Protein AF-A0A960XR75-F1 (afdb_monomer_lite)

Secondary structure (DSSP, 8-state):
------PPPPPSHHHHHHHHHHHHHHHHHHHHHHHHHHHHHHHHHHHHHHHHHHHHHHHHHHHHHHHHHHHHHHHHSTTTTS-HHHHGGGSHHHHHHHHHHHTTTT-SS-HHHHHHHT-TT---S-TT------HHHHEEPSTT--SS-EE-BSS---TTSPPPEE---HHHHHHHTTS----TT-EE-GGGTTSSSS-TTT-SSSEEEEPPS-S--SS-TT-EEEEEEEEEEEEE-SSGGGHHHH------EEEEEEEEEEE--SSEEEEEEEEESB-TTS-B--TTTEEE-SEEEEEEEEE-SS-EESEEEESS-EEE-TT-EETTEE-SS-TTSTTHHHHHHHHH-S--SEEEGGG-TTEEEEE---GGGGT-TTSGGGPPP-S-SSSS-HHHHH-HHHH-SEEEEEEEES-SS---EEEEEEEEEETTEEEEEEEESSS-SSTTSPTT-EEEEETT-EEE-TT--EEEEEEETTEEEEEEEE-SEEE-SHHHH--SSTTS--EEEEE---SEEEEE-TTS-EEEEE-GGGHHHHHHHTTPPPTTTS-EEEEEE---TTTS-TT--PPPSS--TTS-EEEE-S-S--TT-TT-EEEEESSEEEE-S--S-S--PPPTT---SS-----EEEE-S-EEE-SSS--S-EEEEE-B---S-TT-SS-B-TT--BBTTSPBPPGGGEEEEE----SGGG--SS--EEEEEEEEEPPGGG---

Structure (mmCIF, N/CA/C/O backbone):
data_AF-A0A960XR75-F1
#
_entry.id   AF-A0A960XR75-F1
#
loop_
_atom_site.group_PDB
_atom_site.id
_atom_site.type_symbol
_atom_site.label_atom_id
_atom_site.label_alt_id
_atom_site.label_comp_id
_atom_site.label_asym_id
_atom_site.label_entity_id
_atom_site.label_seq_id
_atom_site.pdbx_PDB_ins_code
_atom_site.Cartn_x
_atom_site.Cartn_y
_atom_site.Cartn_z
_atom_site.occupancy
_atom_site.B_iso_or_equiv
_atom_site.auth_seq_id
_atom_site.auth_comp_id
_atom_site.auth_asym_id
_atom_site.auth_atom_id
_atom_site.pdbx_PDB_model_num
ATOM 1 N N . MET A 1 1 ? -80.249 -16.368 93.511 1.00 37.31 1 MET A N 1
ATOM 2 C CA . MET A 1 1 ? -80.057 -16.191 92.055 1.00 37.31 1 MET A CA 1
ATOM 3 C C . MET A 1 1 ? -78.970 -15.141 91.867 1.00 37.31 1 MET A C 1
ATOM 5 O O . MET A 1 1 ? -79.166 -14.010 92.287 1.00 37.31 1 MET A O 1
ATOM 9 N N . ASN A 1 2 ? -77.793 -15.546 91.382 1.00 42.56 2 ASN A N 1
ATOM 10 C CA . ASN A 1 2 ? -76.624 -14.680 91.204 1.00 42.56 2 ASN A CA 1
ATOM 11 C C . ASN A 1 2 ? -76.691 -13.958 89.853 1.00 42.56 2 ASN A C 1
ATOM 13 O O . ASN A 1 2 ? -76.724 -14.617 88.819 1.00 42.56 2 ASN A O 1
ATOM 17 N N . THR A 1 3 ? -76.594 -12.631 89.868 1.00 35.09 3 THR A N 1
ATOM 18 C CA . THR A 1 3 ? -76.212 -11.818 88.701 1.00 35.09 3 THR A CA 1
ATOM 19 C C . THR A 1 3 ? -75.388 -10.623 89.181 1.00 35.09 3 THR A C 1
ATOM 21 O O . THR A 1 3 ? -75.914 -9.810 89.941 1.00 35.09 3 THR A O 1
ATOM 24 N N . PRO A 1 4 ? -74.114 -10.483 88.770 1.00 59.81 4 PRO A N 1
ATOM 25 C CA . PRO A 1 4 ? -73.310 -9.302 89.058 1.00 59.81 4 PRO A CA 1
ATOM 26 C C . PRO A 1 4 ? -73.451 -8.281 87.920 1.00 59.81 4 PRO A C 1
ATOM 28 O O . PRO A 1 4 ? -73.524 -8.675 86.756 1.00 59.81 4 PRO A O 1
ATOM 31 N N . ARG A 1 5 ? -73.396 -6.969 88.203 1.00 41.91 5 ARG A N 1
ATOM 32 C CA . ARG A 1 5 ? -72.971 -6.005 87.171 1.00 41.91 5 ARG A CA 1
ATOM 33 C C . ARG A 1 5 ? -72.424 -4.673 87.697 1.00 41.91 5 ARG A C 1
ATOM 35 O O . ARG A 1 5 ? -73.139 -3.840 88.234 1.00 41.91 5 ARG A O 1
ATOM 42 N N . GLN A 1 6 ? -71.116 -4.546 87.460 1.00 45.75 6 GLN A N 1
ATOM 43 C CA . GLN A 1 6 ? -70.335 -3.404 86.961 1.00 45.75 6 GLN A CA 1
ATOM 44 C C . GLN A 1 6 ? -70.541 -1.994 87.544 1.00 45.75 6 GLN A C 1
ATOM 46 O O . GLN A 1 6 ? -71.530 -1.308 87.299 1.00 45.75 6 GLN A O 1
ATOM 51 N N . ARG A 1 7 ? -69.463 -1.505 88.176 1.00 44.75 7 ARG A N 1
ATOM 52 C CA . ARG A 1 7 ? -69.206 -0.090 88.479 1.00 44.75 7 ARG A CA 1
ATOM 53 C C . ARG A 1 7 ? -68.772 0.676 87.219 1.00 44.75 7 ARG A C 1
ATOM 55 O O . ARG A 1 7 ? -67.866 0.242 86.513 1.00 44.75 7 ARG A O 1
ATOM 62 N N . LYS A 1 8 ? -69.383 1.844 86.990 1.00 47.62 8 LYS A N 1
ATOM 63 C CA . LYS A 1 8 ? -69.001 2.846 85.977 1.00 47.62 8 LYS A CA 1
ATOM 64 C C . LYS A 1 8 ? -67.784 3.660 86.447 1.00 47.62 8 LYS A C 1
ATOM 66 O O . LYS A 1 8 ? -67.866 4.341 87.466 1.00 47.62 8 LYS A O 1
ATOM 71 N N . GLY A 1 9 ? -66.689 3.618 85.686 1.00 46.06 9 GLY A N 1
ATOM 72 C CA . GLY A 1 9 ? -65.560 4.553 85.783 1.00 46.06 9 GLY A CA 1
ATOM 73 C C . GLY A 1 9 ? -65.741 5.761 84.851 1.00 46.06 9 GLY A C 1
ATOM 74 O O . GLY A 1 9 ? -66.371 5.643 83.802 1.00 46.06 9 GLY A O 1
ATOM 75 N N . LYS A 1 10 ? -65.219 6.927 85.255 1.00 50.12 10 LYS A N 1
ATOM 76 C CA . LYS A 1 10 ? -65.330 8.221 84.550 1.00 50.12 10 LYS A CA 1
ATOM 77 C C . LYS A 1 10 ? -64.577 8.213 83.196 1.00 50.12 10 LYS A C 1
ATOM 79 O O . LYS A 1 10 ? -63.427 7.777 83.175 1.00 50.12 10 LYS A O 1
ATOM 84 N N . PRO A 1 11 ? -65.156 8.733 82.093 1.00 52.78 11 PRO A N 1
ATOM 85 C CA . PRO A 1 11 ? -64.472 8.881 80.808 1.00 52.78 11 PRO A CA 1
ATOM 86 C C . PRO A 1 11 ? -63.707 10.214 80.769 1.00 52.78 11 PRO A C 1
ATOM 88 O O . PRO A 1 11 ? -64.271 11.251 81.103 1.00 52.78 11 PRO A O 1
ATOM 91 N N . GLY A 1 12 ? -62.428 10.215 80.376 1.00 54.66 12 GLY A N 1
ATOM 92 C CA . GLY A 1 12 ? -61.726 11.487 80.138 1.00 54.66 12 GLY A CA 1
ATOM 93 C C . GLY A 1 12 ? -60.211 11.433 79.931 1.00 54.66 12 GLY A C 1
ATOM 94 O O . GLY A 1 12 ? -59.704 12.164 79.093 1.00 54.66 12 GLY A O 1
ATOM 95 N N . TYR A 1 13 ? -59.474 10.548 80.610 1.00 50.78 13 TYR A N 1
ATOM 96 C CA . TYR A 1 13 ? -57.997 10.557 80.536 1.00 50.78 13 TYR A CA 1
ATOM 97 C C . TYR A 1 13 ? -57.387 9.572 79.524 1.00 50.78 13 TYR A C 1
ATOM 99 O O . TYR A 1 13 ? -56.280 9.793 79.044 1.00 50.78 13 TYR A O 1
ATOM 107 N N . VAL A 1 14 ? -58.114 8.519 79.136 1.00 53.72 14 VAL A N 1
ATOM 108 C CA . VAL A 1 14 ? -57.614 7.502 78.186 1.00 53.72 14 VAL A CA 1
ATOM 109 C C . VAL A 1 14 ? -57.556 8.035 76.743 1.00 53.72 14 VAL A C 1
ATOM 111 O O . VAL A 1 14 ? -56.694 7.624 75.975 1.00 53.72 14 VAL A O 1
ATOM 114 N N . SER A 1 15 ? -58.410 9.003 76.383 1.00 58.44 15 SER A N 1
ATOM 115 C CA . SER A 1 15 ? -58.503 9.532 75.010 1.00 58.44 15 SER A CA 1
ATOM 116 C C . SER A 1 15 ? -57.302 10.407 74.614 1.00 58.44 15 SER A C 1
ATOM 118 O O . SER A 1 15 ? -56.745 10.239 73.534 1.00 58.44 15 SER A O 1
ATOM 120 N N . TYR A 1 16 ? -56.823 11.284 75.505 1.00 59.34 16 TYR A N 1
ATOM 121 C CA . TYR A 1 16 ? -55.675 12.155 75.213 1.00 59.34 16 TYR A CA 1
ATOM 122 C C . TYR A 1 16 ? -54.354 11.386 75.090 1.00 59.34 16 TYR A C 1
ATOM 124 O O . TYR A 1 16 ? -53.561 11.675 74.197 1.00 59.34 16 TYR A O 1
ATOM 132 N N . VAL A 1 17 ? -54.126 10.381 75.942 1.00 69.50 17 VAL A N 1
ATOM 133 C CA . VAL A 1 17 ? -52.918 9.538 75.881 1.00 69.50 17 VAL A CA 1
ATOM 134 C C . VAL A 1 17 ? -52.913 8.675 74.616 1.00 69.50 17 VAL A C 1
ATOM 136 O O . VAL A 1 17 ? -51.870 8.527 73.982 1.00 69.50 17 VAL A O 1
ATOM 139 N N . LEU A 1 18 ? -54.071 8.154 74.198 1.00 72.25 18 LEU A N 1
ATOM 140 C CA . LEU A 1 18 ? -54.208 7.400 72.949 1.00 72.25 18 LEU A CA 1
ATOM 141 C C . LEU A 1 18 ? -53.918 8.281 71.719 1.00 72.25 18 LEU A C 1
ATOM 143 O O . LEU A 1 18 ? -53.186 7.869 70.824 1.00 72.25 18 LEU A O 1
ATOM 147 N N . VAL A 1 19 ? -54.435 9.512 71.687 1.00 76.06 19 VAL A N 1
ATOM 148 C CA . VAL A 1 19 ? -54.201 10.452 70.577 1.00 76.06 19 VAL A CA 1
ATOM 149 C C . VAL A 1 19 ? -52.738 10.908 70.522 1.00 76.06 19 VAL A C 1
ATOM 151 O O . VAL A 1 19 ? -52.143 10.902 69.447 1.00 76.06 19 VAL A O 1
ATOM 154 N N . LEU A 1 20 ? -52.121 11.228 71.666 1.00 75.81 20 LEU A N 1
ATOM 155 C CA . LEU A 1 20 ? -50.702 11.600 71.740 1.00 75.81 20 LEU A CA 1
ATOM 156 C C . LEU A 1 20 ? -49.771 10.441 71.358 1.00 75.81 20 LEU A C 1
ATOM 158 O O . LEU A 1 20 ? -48.822 10.648 70.605 1.00 75.81 20 LEU A O 1
ATOM 162 N N . SER A 1 21 ? -50.044 9.222 71.832 1.00 78.25 21 SER A N 1
ATOM 163 C CA . SER A 1 21 ? -49.239 8.041 71.486 1.00 78.25 21 SER A CA 1
ATOM 164 C C . SER A 1 21 ? -49.373 7.662 70.009 1.00 78.25 21 SER A C 1
ATOM 166 O O . SER A 1 21 ? -48.364 7.392 69.361 1.00 78.25 21 SER A O 1
ATOM 168 N N . THR A 1 22 ? -50.577 7.733 69.435 1.00 80.88 22 THR A N 1
ATOM 169 C CA . THR A 1 22 ? -50.796 7.472 68.001 1.00 80.88 22 THR A CA 1
ATOM 170 C C . THR A 1 22 ? -50.152 8.553 67.128 1.00 80.88 22 THR A C 1
ATOM 172 O O . THR A 1 22 ? -49.498 8.230 66.140 1.00 80.88 22 THR A O 1
ATOM 175 N N . GLY A 1 23 ? -50.257 9.830 67.516 1.00 82.19 23 GLY A N 1
ATOM 176 C CA . GLY A 1 23 ? -49.587 10.941 66.831 1.00 82.19 23 GLY A CA 1
ATOM 177 C C . GLY A 1 23 ? -48.059 10.835 66.878 1.00 82.19 23 GLY A C 1
ATOM 178 O O . GLY A 1 23 ? -47.397 11.056 65.865 1.00 82.19 23 GLY A O 1
ATOM 179 N N . ALA A 1 24 ? -47.494 10.417 68.015 1.00 81.12 24 ALA A N 1
ATOM 180 C CA . ALA A 1 24 ? -46.059 10.173 68.153 1.00 81.12 24 ALA A CA 1
ATOM 181 C C . ALA A 1 24 ? -45.580 8.990 67.291 1.00 81.12 24 ALA A C 1
ATOM 183 O O . ALA A 1 24 ? -44.546 9.092 66.633 1.00 81.12 24 ALA A O 1
ATOM 184 N N . ILE A 1 25 ? -46.342 7.892 67.244 1.00 83.88 25 ILE A N 1
ATOM 185 C CA . ILE A 1 25 ? -46.030 6.723 66.405 1.00 83.88 25 ILE A CA 1
ATOM 186 C C . ILE A 1 25 ? -46.102 7.082 64.916 1.00 83.88 25 ILE A C 1
ATOM 188 O O . ILE A 1 25 ? -45.197 6.729 64.164 1.00 83.88 25 ILE A O 1
ATOM 192 N N . LEU A 1 26 ? -47.129 7.819 64.482 1.00 84.31 26 LEU A N 1
ATOM 193 C CA . LEU A 1 26 ? -47.261 8.268 63.092 1.00 84.31 26 LEU A CA 1
ATOM 194 C C . LEU A 1 26 ? -46.143 9.241 62.694 1.00 84.31 26 LEU A C 1
ATOM 196 O O . LEU A 1 26 ? -45.578 9.097 61.614 1.00 84.31 26 LEU A O 1
ATOM 200 N N . GLY A 1 27 ? -45.763 10.173 63.574 1.00 88.12 27 GLY A N 1
ATOM 201 C CA . GLY A 1 27 ? -44.625 11.069 63.349 1.00 88.12 27 GLY A CA 1
ATOM 202 C C . GLY A 1 27 ? -43.294 10.317 63.237 1.00 88.12 27 GLY A C 1
ATOM 203 O O . GLY A 1 27 ? -42.497 10.599 62.343 1.00 88.12 27 GLY A O 1
ATOM 204 N N . LEU A 1 28 ? -43.073 9.307 64.086 1.00 85.06 28 LEU A N 1
ATOM 205 C CA . LEU A 1 28 ? -41.903 8.426 64.005 1.00 85.06 28 LEU A CA 1
ATOM 206 C C . LEU A 1 28 ? -41.894 7.592 62.719 1.00 85.06 28 LEU A C 1
ATOM 208 O O . LEU A 1 28 ? -40.848 7.486 62.081 1.00 85.06 28 LEU A O 1
ATOM 212 N N . MET A 1 29 ? -43.040 7.047 62.299 1.00 84.94 29 MET A N 1
ATOM 213 C CA . MET A 1 29 ? -43.151 6.324 61.029 1.00 84.94 29 MET A CA 1
ATOM 214 C C . MET A 1 29 ? -42.924 7.242 59.826 1.00 84.94 29 MET A C 1
ATOM 216 O O . MET A 1 29 ? -42.231 6.845 58.896 1.00 84.94 29 MET A O 1
ATOM 220 N N . MET A 1 30 ? -43.417 8.481 59.859 1.00 88.88 30 MET A N 1
ATOM 221 C CA . MET A 1 30 ? -43.183 9.467 58.802 1.00 88.88 30 MET A CA 1
ATOM 222 C C . MET A 1 30 ? -41.711 9.891 58.733 1.00 88.88 30 MET A C 1
ATOM 224 O O . MET A 1 30 ? -41.154 9.976 57.644 1.00 88.88 30 MET A O 1
ATOM 228 N N . LEU A 1 31 ? -41.040 10.069 59.877 1.00 86.94 31 LEU A N 1
ATOM 229 C CA . LEU A 1 31 ? -39.592 10.307 59.945 1.00 86.94 31 LEU A CA 1
ATOM 230 C C . LEU A 1 31 ? -38.786 9.119 59.409 1.00 86.94 31 LEU A C 1
ATOM 232 O O . LEU A 1 31 ? -37.783 9.312 58.720 1.00 86.94 31 LEU A O 1
ATOM 236 N N . PHE A 1 32 ? -39.209 7.891 59.712 1.00 87.00 32 PHE A N 1
ATOM 237 C CA . PHE A 1 32 ? -38.547 6.684 59.226 1.00 87.00 32 PHE A CA 1
ATOM 238 C C . PHE A 1 32 ? -38.750 6.500 57.718 1.00 87.00 32 PHE A C 1
ATOM 240 O O . PHE A 1 32 ? -37.785 6.250 56.998 1.00 87.00 32 PHE A O 1
ATOM 247 N N . ALA A 1 33 ? -39.975 6.707 57.230 1.00 85.31 33 ALA A N 1
ATOM 248 C CA . ALA A 1 33 ? -40.307 6.700 55.810 1.00 85.31 33 ALA A CA 1
ATOM 249 C C . ALA A 1 33 ? -39.551 7.800 55.055 1.00 85.31 33 ALA A C 1
ATOM 251 O O . ALA A 1 33 ? -38.968 7.523 54.014 1.00 85.31 33 ALA A O 1
ATOM 252 N N . TYR A 1 34 ? -39.458 9.012 55.610 1.00 90.31 34 TYR A N 1
ATOM 253 C CA . TYR A 1 34 ? -38.681 10.109 55.030 1.00 90.31 34 TYR A CA 1
ATOM 254 C C . TYR A 1 34 ? -37.184 9.785 54.970 1.00 90.31 34 TYR A C 1
ATOM 256 O O . TYR A 1 34 ? -36.550 9.986 53.938 1.00 90.31 34 TYR A O 1
ATOM 264 N N . ARG A 1 35 ? -36.605 9.216 56.037 1.00 87.44 35 ARG A N 1
ATOM 265 C CA . ARG A 1 35 ? -35.206 8.753 56.028 1.00 87.44 35 ARG A CA 1
ATOM 266 C C . ARG A 1 35 ? -34.973 7.637 55.011 1.00 87.44 35 ARG A C 1
ATOM 268 O O . ARG A 1 35 ? -33.943 7.636 54.345 1.00 87.44 35 ARG A O 1
ATOM 275 N N . SER A 1 36 ? -35.904 6.695 54.893 1.00 85.19 36 SER A N 1
ATOM 276 C CA . SER A 1 36 ? -35.829 5.605 53.916 1.00 85.19 36 SER A CA 1
ATOM 277 C C . SER A 1 36 ? -35.947 6.123 52.480 1.00 85.19 36 SER A C 1
ATOM 279 O O . SER A 1 36 ? -35.136 5.745 51.635 1.00 85.19 36 SER A O 1
ATOM 281 N N . ALA A 1 37 ? -36.873 7.047 52.221 1.00 83.69 37 ALA A N 1
ATOM 282 C CA . ALA A 1 37 ? -37.038 7.707 50.931 1.00 83.69 37 ALA A CA 1
ATOM 283 C C . ALA A 1 37 ? -35.806 8.547 50.566 1.00 83.69 37 ALA A C 1
ATOM 285 O O . ALA A 1 37 ? -35.298 8.430 49.458 1.00 83.69 37 ALA A O 1
A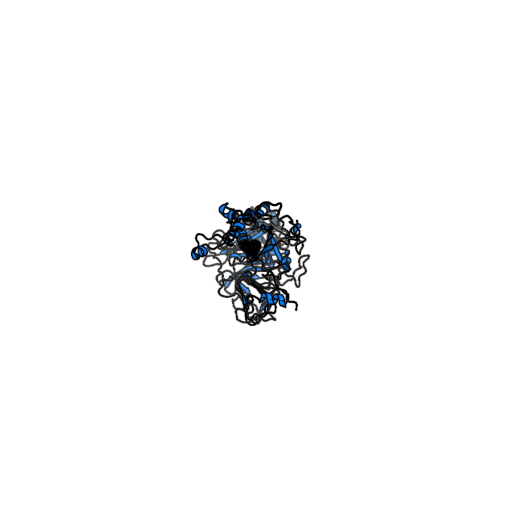TOM 286 N N . SER A 1 38 ? -35.260 9.316 51.513 1.00 84.69 38 SER A N 1
ATOM 287 C CA . SER A 1 38 ? -34.045 10.116 51.317 1.00 84.69 38 SER A CA 1
ATOM 288 C C . SER A 1 38 ? -32.826 9.249 50.982 1.00 84.69 38 SER A C 1
ATOM 290 O O . SER A 1 38 ? -32.107 9.554 50.035 1.00 84.69 38 SER A O 1
ATOM 292 N N . ARG A 1 39 ? -32.626 8.126 51.688 1.00 82.62 39 ARG A N 1
ATOM 293 C CA . ARG A 1 39 ? -31.561 7.162 51.355 1.00 82.62 39 ARG A CA 1
ATOM 294 C C . ARG A 1 39 ? -31.775 6.518 49.987 1.00 82.62 39 ARG A C 1
ATOM 296 O O . ARG A 1 39 ? -30.819 6.361 49.238 1.00 82.62 39 ARG A O 1
ATOM 303 N N . SER A 1 40 ? -33.015 6.162 49.658 1.00 81.50 40 SER A N 1
ATOM 304 C CA . SER A 1 40 ? -33.345 5.560 48.360 1.00 81.50 40 SER A CA 1
ATOM 305 C C . SER A 1 40 ? -33.087 6.538 47.212 1.00 81.50 40 SER A C 1
ATOM 307 O O . SER A 1 40 ? -32.490 6.149 46.214 1.00 81.50 40 SER A O 1
ATOM 309 N N . ALA A 1 41 ? -33.441 7.814 47.387 1.00 81.44 41 ALA A N 1
ATOM 310 C CA . ALA A 1 41 ? -33.170 8.874 46.420 1.00 81.44 41 ALA A CA 1
ATOM 311 C C . ALA A 1 41 ? -31.662 9.100 46.211 1.00 81.44 41 ALA A C 1
ATOM 313 O O . ALA A 1 41 ? -31.226 9.221 45.073 1.00 81.44 41 ALA A O 1
ATOM 314 N N . GLN A 1 42 ? -30.855 9.080 47.281 1.00 78.94 42 GLN A N 1
ATOM 315 C CA . GLN A 1 42 ? -29.390 9.181 47.180 1.00 78.94 42 GLN A CA 1
ATOM 316 C C . GLN A 1 42 ? -28.763 8.006 46.416 1.00 78.94 42 GLN A C 1
ATOM 318 O O . GLN A 1 42 ? -27.838 8.194 45.631 1.00 78.94 42 GLN A O 1
ATOM 323 N N . VAL A 1 43 ? -29.257 6.782 46.631 1.00 81.62 43 VAL A N 1
ATOM 324 C CA . VAL A 1 43 ? -28.778 5.608 45.885 1.00 81.62 43 VAL A CA 1
ATOM 325 C C . VAL A 1 43 ? -29.180 5.707 44.415 1.00 81.62 43 VAL A C 1
ATOM 327 O O . VAL A 1 43 ? -28.357 5.443 43.543 1.00 81.62 43 VAL A O 1
ATOM 330 N N . GLN A 1 44 ? -30.415 6.121 44.128 1.00 82.25 44 GLN A N 1
ATOM 331 C CA . GLN A 1 44 ? -30.890 6.312 42.757 1.00 82.25 44 GLN A CA 1
ATOM 332 C C . GLN A 1 44 ? -30.083 7.380 42.013 1.00 82.25 44 GLN A C 1
ATOM 334 O O . GLN A 1 44 ? -29.642 7.116 40.897 1.00 82.25 44 GLN A O 1
ATOM 339 N N . SER A 1 45 ? -29.819 8.537 42.632 1.00 78.62 45 SER A N 1
ATOM 340 C CA . SER A 1 45 ? -29.023 9.600 42.009 1.00 78.62 45 SER A CA 1
ATOM 341 C C . SER A 1 45 ? -27.581 9.160 41.755 1.00 78.62 45 SER A C 1
ATOM 343 O O . SER A 1 45 ? -27.036 9.429 40.690 1.00 78.62 45 SER A O 1
ATOM 345 N N . ALA A 1 46 ? -26.974 8.419 42.688 1.00 78.44 46 ALA A N 1
ATOM 346 C CA . ALA A 1 46 ? -25.634 7.867 42.514 1.00 78.44 46 ALA A CA 1
ATOM 347 C C . ALA A 1 46 ? -25.564 6.834 41.375 1.00 78.44 46 ALA A C 1
ATOM 349 O O . ALA A 1 46 ? -24.607 6.822 40.603 1.00 78.44 46 ALA A O 1
ATOM 350 N N . VAL A 1 47 ? -26.571 5.965 41.247 1.00 83.06 47 VAL A N 1
ATOM 351 C CA . VAL A 1 47 ? -26.650 4.999 40.139 1.00 83.06 47 VAL A CA 1
ATOM 352 C C . VAL A 1 47 ? -26.850 5.722 38.809 1.00 83.06 47 VAL A C 1
ATOM 354 O O . VAL A 1 47 ? -26.161 5.403 37.846 1.00 83.06 47 VAL A O 1
ATOM 357 N N . GLN A 1 48 ? -27.730 6.722 38.763 1.00 82.81 48 GLN A N 1
ATOM 358 C CA . GLN A 1 48 ? -27.971 7.518 37.561 1.00 82.81 48 GLN A CA 1
ATOM 359 C C . GLN A 1 48 ? -26.706 8.256 37.101 1.00 82.81 48 GLN A C 1
ATOM 361 O O . GLN A 1 48 ? -26.365 8.187 35.925 1.00 82.81 48 GLN A O 1
ATOM 366 N N . LEU A 1 49 ? -25.973 8.882 38.026 1.00 79.62 49 LEU A N 1
ATOM 367 C CA . LEU A 1 49 ? -24.684 9.527 37.753 1.00 79.62 49 LEU A CA 1
ATOM 368 C C . LEU A 1 49 ? -23.660 8.556 37.158 1.00 79.62 49 LEU A C 1
ATOM 370 O O . LEU A 1 49 ? -22.969 8.888 36.203 1.00 79.62 49 LEU A O 1
ATOM 374 N N . ARG A 1 50 ? -23.571 7.334 37.694 1.00 82.00 50 ARG A N 1
ATOM 375 C CA . ARG A 1 50 ? -22.657 6.309 37.165 1.00 82.00 50 ARG A CA 1
ATOM 376 C C . ARG A 1 50 ? -23.008 5.895 35.742 1.00 82.00 50 ARG A C 1
ATOM 378 O O . ARG A 1 50 ? -22.100 5.661 34.952 1.00 82.00 50 ARG A O 1
ATOM 385 N N . VAL A 1 51 ? -24.299 5.792 35.427 1.00 84.44 51 VAL A N 1
ATOM 386 C CA . VAL A 1 51 ? -24.761 5.484 34.068 1.00 84.44 51 VAL A CA 1
ATOM 387 C C . VAL A 1 51 ? -24.429 6.638 33.120 1.00 84.44 51 VAL A C 1
ATOM 389 O O . VAL A 1 51 ? -23.832 6.388 32.080 1.00 84.44 51 VAL A O 1
ATOM 392 N N . ASP A 1 52 ? -24.708 7.884 33.513 1.00 80.31 52 ASP A N 1
ATOM 393 C CA . ASP A 1 52 ? -24.380 9.083 32.724 1.00 80.31 52 ASP A CA 1
ATOM 394 C C . ASP A 1 52 ? -22.871 9.178 32.439 1.00 80.31 52 ASP A C 1
ATOM 396 O O . ASP A 1 52 ? -22.446 9.303 31.290 1.00 80.31 52 ASP A O 1
ATOM 400 N N . TYR A 1 53 ? -22.029 9.002 33.463 1.00 83.62 53 TYR A N 1
ATOM 401 C CA . TYR A 1 53 ? -20.579 8.969 33.274 1.00 83.62 53 TYR A CA 1
ATOM 402 C C . TYR A 1 53 ? -20.128 7.832 32.357 1.00 83.62 53 TYR A C 1
ATOM 404 O O . TYR A 1 53 ? -19.264 8.056 31.514 1.00 83.62 53 TYR A O 1
ATOM 412 N N . ALA A 1 54 ? -20.713 6.637 32.464 1.00 83.81 54 ALA A N 1
ATOM 413 C CA . ALA A 1 54 ? -20.371 5.519 31.587 1.00 83.81 54 ALA A CA 1
ATOM 414 C C . ALA A 1 54 ? -20.789 5.768 30.125 1.00 83.81 54 ALA A C 1
ATOM 416 O O . ALA A 1 54 ? -20.071 5.376 29.200 1.00 83.81 54 ALA A O 1
ATOM 417 N N . GLU A 1 55 ? -21.928 6.418 29.886 1.00 86.00 55 GLU A N 1
ATOM 418 C CA . GLU A 1 55 ? -22.377 6.807 28.544 1.00 86.00 55 GLU A CA 1
ATOM 419 C C . GLU A 1 55 ? -21.476 7.890 27.941 1.00 86.00 55 GLU A C 1
ATOM 421 O O . GLU A 1 55 ? -21.009 7.737 26.807 1.00 86.00 55 GLU A O 1
ATOM 426 N N . LYS A 1 56 ? -21.150 8.929 28.718 1.00 85.81 56 LYS A N 1
ATOM 427 C CA . LYS A 1 56 ? -20.208 9.987 28.324 1.00 85.81 56 LYS A CA 1
ATOM 428 C C . LYS A 1 56 ? -18.820 9.430 28.042 1.00 85.81 56 LYS A C 1
ATOM 430 O O . LYS A 1 56 ? -18.240 9.733 27.004 1.00 85.81 56 LYS A O 1
ATOM 435 N N . GLU A 1 57 ? -18.300 8.575 28.920 1.00 88.12 57 GLU A N 1
ATOM 436 C CA . GLU A 1 57 ? -17.011 7.910 28.729 1.00 88.12 57 GLU A CA 1
ATOM 437 C C . GLU A 1 57 ? -17.004 7.140 27.406 1.00 88.12 57 GLU A C 1
ATOM 439 O O . GLU A 1 57 ? -16.129 7.347 26.568 1.00 88.12 57 GLU A O 1
ATOM 444 N N . ASN A 1 58 ? -18.033 6.324 27.158 1.00 88.38 58 ASN A N 1
ATOM 445 C CA . ASN A 1 58 ? -18.178 5.615 25.894 1.00 88.38 58 ASN A CA 1
ATOM 446 C C . ASN A 1 58 ? -18.160 6.566 24.696 1.00 88.38 58 ASN A C 1
ATOM 448 O O . ASN A 1 58 ? -17.402 6.318 23.763 1.00 88.38 58 ASN A O 1
ATOM 452 N N . ALA A 1 59 ? -18.951 7.640 24.709 1.00 88.94 59 ALA A N 1
ATOM 453 C CA . ALA A 1 59 ? -19.000 8.609 23.617 1.00 88.94 59 ALA A CA 1
ATOM 454 C C . ALA A 1 59 ? -17.626 9.249 23.348 1.00 88.94 59 ALA A C 1
ATOM 456 O O . ALA A 1 59 ? -17.183 9.301 22.201 1.00 88.94 59 ALA A O 1
ATOM 457 N N . VAL A 1 60 ? -16.910 9.643 24.403 1.00 91.56 60 VAL A N 1
ATOM 458 C CA . VAL A 1 60 ? -15.566 10.230 24.319 1.00 91.56 60 VAL A CA 1
ATOM 459 C C . VAL A 1 60 ? -14.558 9.247 23.723 1.00 91.56 60 VAL A C 1
ATOM 461 O O . VAL A 1 60 ? -13.795 9.616 22.830 1.00 91.56 60 VAL A O 1
ATOM 464 N N . LEU A 1 61 ? -14.585 7.978 24.138 1.00 92.69 61 LEU A N 1
ATOM 465 C CA . LEU A 1 61 ? -13.710 6.942 23.581 1.00 92.69 61 LEU A CA 1
ATOM 466 C C . LEU A 1 61 ? -13.964 6.717 22.079 1.00 92.69 61 LEU A C 1
ATOM 468 O O . LEU A 1 61 ? -13.012 6.522 21.322 1.00 92.69 61 LEU A O 1
ATOM 472 N N . ARG A 1 62 ? -15.222 6.796 21.618 1.00 91.38 62 ARG A N 1
ATOM 473 C CA . ARG A 1 62 ? -15.549 6.728 20.179 1.00 91.38 62 ARG A CA 1
ATOM 474 C C . ARG A 1 62 ? -14.984 7.929 19.413 1.00 91.38 62 ARG A C 1
ATOM 476 O O . ARG A 1 62 ? -14.425 7.752 18.331 1.00 91.38 62 ARG A O 1
ATOM 483 N N . SER A 1 63 ? -15.069 9.130 19.985 1.00 92.69 63 SER A N 1
ATOM 484 C CA . SER A 1 63 ? -14.489 10.346 19.397 1.00 92.69 63 SER A CA 1
ATOM 485 C C . SER A 1 63 ? -12.963 10.250 19.257 1.00 92.69 63 SER A C 1
ATOM 487 O O . SER A 1 63 ? -12.421 10.593 18.204 1.00 92.69 63 SER A O 1
ATOM 489 N N . ILE A 1 64 ? -12.265 9.691 20.255 1.00 94.94 64 ILE A N 1
ATOM 490 C CA . ILE A 1 64 ? -10.805 9.472 20.206 1.00 94.94 64 ILE A CA 1
ATOM 491 C C . ILE A 1 64 ? -10.415 8.572 19.023 1.00 94.94 64 ILE A C 1
ATOM 493 O O . ILE A 1 64 ? -9.447 8.866 18.308 1.00 94.94 64 ILE A O 1
ATOM 497 N N . VAL A 1 65 ? -11.169 7.490 18.793 1.00 93.94 65 VAL A N 1
ATOM 498 C CA . VAL A 1 65 ? -10.945 6.550 17.679 1.00 93.94 65 VAL A CA 1
ATOM 499 C C . VAL A 1 65 ? -11.125 7.237 16.320 1.00 93.94 65 VAL A C 1
ATOM 501 O O . VAL A 1 65 ? -10.371 6.955 15.389 1.00 93.94 65 VAL A O 1
ATOM 504 N N . ALA A 1 66 ? -12.060 8.184 16.203 1.00 91.25 66 ALA A N 1
ATOM 505 C CA . ALA A 1 66 ? -12.292 8.938 14.970 1.00 91.25 66 ALA A CA 1
ATOM 506 C C . ALA A 1 66 ? -11.239 10.040 14.712 1.00 91.25 66 ALA A C 1
ATOM 508 O O . ALA A 1 66 ? -10.858 10.294 13.562 1.00 91.25 66 ALA A O 1
ATOM 509 N N . LEU A 1 67 ? -10.749 10.706 15.762 1.00 94.69 67 LEU A N 1
ATOM 510 C CA . LEU A 1 67 ? -9.837 11.851 15.643 1.00 94.69 67 LEU A CA 1
ATOM 511 C C . LEU A 1 67 ? -8.372 11.439 15.451 1.00 94.69 67 LEU A C 1
ATOM 513 O O . LEU A 1 67 ? -7.677 12.020 14.610 1.00 94.69 67 LEU A O 1
ATOM 517 N N . THR A 1 68 ? -7.899 10.433 16.189 1.00 96.19 68 THR A N 1
ATOM 518 C CA . THR A 1 68 ? -6.484 10.022 16.186 1.00 96.19 68 THR A CA 1
ATOM 519 C C . THR A 1 68 ? -5.914 9.713 14.795 1.00 96.19 68 THR A C 1
ATOM 521 O O . THR A 1 68 ? -4.877 10.298 14.467 1.00 96.19 68 THR A O 1
ATOM 524 N N . PRO A 1 69 ? -6.535 8.878 13.933 1.00 95.62 69 PRO A N 1
ATOM 525 C CA . PRO A 1 69 ? -5.968 8.584 12.613 1.00 95.62 69 PRO A CA 1
ATOM 526 C C . PRO A 1 69 ? -5.826 9.850 11.757 1.00 95.62 69 PRO A C 1
ATOM 528 O O . PRO A 1 69 ? -4.806 10.044 11.100 1.00 95.62 69 PRO A O 1
ATOM 531 N N . ASN A 1 70 ? -6.786 10.777 11.828 1.00 95.50 70 ASN A N 1
ATOM 532 C CA . ASN A 1 70 ? -6.697 12.053 11.117 1.00 95.50 70 ASN A CA 1
ATOM 533 C C . ASN A 1 70 ? -5.519 12.908 11.610 1.00 95.50 70 ASN A C 1
ATOM 535 O O . ASN A 1 70 ? -4.852 13.565 10.806 1.00 95.50 70 ASN A O 1
ATOM 539 N N . ARG A 1 71 ? -5.238 12.909 12.920 1.00 96.44 71 ARG A N 1
ATOM 540 C CA . ARG A 1 71 ? -4.076 13.614 13.483 1.00 96.44 71 ARG A CA 1
ATOM 541 C C . ARG A 1 71 ? -2.757 12.940 13.108 1.00 96.44 71 ARG A C 1
ATOM 543 O O . ARG A 1 71 ? -1.829 13.656 12.739 1.00 96.44 71 ARG A O 1
ATOM 550 N N . ALA A 1 72 ? -2.705 11.609 13.099 1.00 97.25 72 ALA A N 1
ATOM 551 C CA . ALA A 1 72 ? -1.539 10.846 12.655 1.00 97.25 72 ALA A CA 1
ATOM 552 C C . ALA A 1 72 ? -1.199 11.136 11.182 1.00 97.25 72 ALA A C 1
ATOM 554 O O . ALA A 1 72 ? -0.070 11.506 10.870 1.00 97.25 72 ALA A O 1
ATOM 555 N N . ILE A 1 73 ? -2.194 11.099 10.285 1.00 96.62 73 ILE A N 1
ATOM 556 C CA . ILE A 1 73 ? -2.020 11.461 8.865 1.00 96.62 73 ILE A CA 1
ATOM 557 C C . ILE A 1 73 ? -1.508 12.898 8.735 1.00 96.62 73 ILE A C 1
ATOM 559 O O . ILE A 1 73 ? -0.559 13.168 8.001 1.00 96.62 73 ILE A O 1
ATOM 563 N N . ARG A 1 74 ? -2.112 13.850 9.459 1.00 96.62 74 ARG A N 1
ATOM 564 C CA . ARG A 1 74 ? -1.683 15.256 9.420 1.00 96.62 74 ARG A CA 1
ATOM 565 C C . ARG A 1 74 ? -0.261 15.451 9.943 1.00 96.62 74 ARG A C 1
ATOM 567 O O . ARG A 1 74 ? 0.417 16.324 9.420 1.00 96.62 74 ARG A O 1
ATOM 574 N N . ALA A 1 75 ? 0.204 14.657 10.905 1.00 97.06 75 ALA A N 1
ATOM 575 C CA . ALA A 1 75 ? 1.583 14.701 11.398 1.00 97.06 75 ALA A CA 1
ATOM 576 C C . ALA A 1 75 ? 2.619 14.230 10.354 1.00 97.06 75 ALA A C 1
ATOM 578 O O . ALA A 1 75 ? 3.794 14.588 10.445 1.00 97.06 75 ALA A O 1
ATOM 579 N N . MET A 1 76 ? 2.191 13.461 9.349 1.00 96.75 76 MET A N 1
ATOM 580 C CA . MET A 1 76 ? 3.031 13.009 8.233 1.00 96.75 76 MET A CA 1
ATOM 581 C C . MET A 1 76 ? 3.018 13.978 7.041 1.00 96.75 76 MET A C 1
ATOM 583 O O . MET A 1 76 ? 3.916 13.930 6.207 1.00 96.75 76 MET A O 1
ATOM 587 N N . LYS A 1 77 ? 2.019 14.866 6.954 1.00 95.31 77 LYS A N 1
ATOM 588 C CA . LYS A 1 77 ? 1.861 15.797 5.829 1.00 95.31 77 LYS A CA 1
ATOM 589 C C . LYS A 1 77 ? 2.836 16.969 5.878 1.00 95.31 77 LYS A C 1
ATOM 591 O O . LYS A 1 77 ? 3.232 17.428 6.959 1.00 95.31 77 LYS A O 1
ATOM 596 N N . ASN A 1 78 ? 3.148 17.488 4.690 1.00 95.75 78 ASN A N 1
ATOM 597 C CA . ASN A 1 78 ? 3.986 18.667 4.472 1.00 95.75 78 ASN A CA 1
ATOM 598 C C . ASN A 1 78 ? 3.643 19.832 5.419 1.00 95.75 78 ASN A C 1
ATOM 600 O O . ASN A 1 78 ? 2.481 20.214 5.573 1.00 95.75 78 ASN A O 1
ATOM 604 N N . GLY A 1 79 ? 4.666 20.424 6.036 1.00 95.62 79 GLY A N 1
ATOM 605 C CA . GLY A 1 79 ? 4.530 21.598 6.895 1.00 95.62 79 GLY A CA 1
ATOM 606 C C . GLY A 1 79 ? 3.888 21.344 8.262 1.00 95.62 79 GLY A C 1
ATOM 607 O O . GLY A 1 79 ? 3.639 22.309 8.986 1.00 95.62 79 GLY A O 1
ATOM 608 N N . SER A 1 80 ? 3.639 20.095 8.664 1.00 96.69 80 SER A N 1
ATOM 609 C CA . SER A 1 80 ? 3.020 19.781 9.964 1.00 96.69 80 SER A CA 1
ATOM 610 C C . SER A 1 80 ? 3.831 20.233 11.184 1.00 96.69 80 SER A C 1
ATOM 612 O O . SER A 1 80 ? 3.256 20.459 12.247 1.00 96.69 80 SER A O 1
ATOM 614 N N . ASN A 1 81 ? 5.138 20.455 11.031 1.00 96.31 81 ASN A N 1
ATOM 615 C CA . ASN A 1 81 ? 6.028 21.029 12.041 1.00 96.31 81 ASN A CA 1
ATOM 616 C C . ASN A 1 81 ? 6.475 22.474 11.721 1.00 96.31 81 ASN A C 1
ATOM 618 O O . ASN A 1 81 ? 7.390 22.994 12.357 1.00 96.31 81 ASN A O 1
ATOM 622 N N . SER A 1 82 ? 5.852 23.144 10.745 1.00 95.38 82 SER A N 1
ATOM 623 C CA . SER A 1 82 ? 6.268 24.488 10.303 1.00 95.38 82 SER A CA 1
ATOM 624 C C . SER A 1 82 ? 6.056 25.571 11.368 1.00 95.38 82 SER A C 1
ATOM 626 O O . SER A 1 82 ? 6.928 26.410 11.586 1.00 95.38 82 SER A O 1
ATOM 628 N N . THR A 1 83 ? 4.916 25.554 12.065 1.00 95.81 83 THR A N 1
ATOM 629 C CA . THR A 1 83 ? 4.560 26.553 13.081 1.00 95.81 83 THR A CA 1
ATOM 630 C C . THR A 1 83 ? 3.880 25.909 14.287 1.00 95.81 83 THR A C 1
ATOM 632 O O . THR A 1 83 ? 3.360 24.792 14.225 1.00 95.81 83 THR A O 1
ATOM 635 N N . SER A 1 84 ? 3.839 26.633 15.410 1.00 94.06 84 SER A N 1
ATOM 636 C CA . SER A 1 84 ? 3.086 26.217 16.598 1.00 94.06 84 SER A CA 1
ATOM 637 C C . SER A 1 84 ? 1.585 26.076 16.330 1.00 94.06 84 SER A C 1
ATOM 639 O O . SER A 1 84 ? 0.981 25.133 16.834 1.00 94.06 84 SER A O 1
ATOM 641 N N . SER A 1 85 ? 0.988 26.956 15.520 1.00 94.38 85 SER A N 1
ATOM 642 C CA . SER A 1 85 ? -0.443 26.912 15.190 1.00 94.38 85 SER A CA 1
ATOM 643 C C . SER A 1 85 ? -0.834 25.677 14.379 1.00 94.38 85 SER A C 1
ATOM 645 O O . SER A 1 85 ? -1.936 25.167 14.554 1.00 94.38 85 SER A O 1
ATOM 647 N N . VAL A 1 86 ? 0.068 25.161 13.537 1.00 94.88 86 VAL A N 1
ATOM 648 C CA . VAL A 1 86 ? -0.169 23.936 12.761 1.00 94.88 86 VAL A CA 1
ATOM 649 C C . VAL A 1 86 ? 0.031 22.685 13.617 1.00 94.88 86 VAL A C 1
ATOM 651 O O . VAL A 1 86 ? -0.796 21.776 13.552 1.00 94.88 86 VAL A O 1
ATOM 654 N N . ARG A 1 87 ? 1.089 22.634 14.442 1.00 95.94 87 ARG A N 1
ATOM 655 C CA . ARG A 1 87 ? 1.404 21.430 15.235 1.00 95.94 87 ARG A CA 1
ATOM 656 C C . ARG A 1 87 ? 0.569 21.279 16.501 1.00 95.94 87 ARG A C 1
ATOM 658 O O . ARG A 1 87 ? 0.262 20.157 16.879 1.00 95.94 87 ARG A O 1
ATOM 665 N N . ASN A 1 88 ? 0.193 22.366 17.179 1.00 95.19 88 ASN A N 1
ATOM 666 C CA . ASN A 1 88 ? -0.510 22.273 18.464 1.00 95.19 88 ASN A CA 1
ATOM 667 C C . ASN A 1 88 ? -1.834 21.487 18.379 1.00 95.19 88 ASN A C 1
ATOM 669 O O . ASN A 1 88 ? -2.001 20.589 19.199 1.00 95.19 88 ASN A O 1
ATOM 673 N N . PRO A 1 89 ? -2.703 21.687 17.367 1.00 95.25 89 PRO A N 1
ATOM 674 C CA . PRO A 1 89 ? -3.923 20.886 17.206 1.00 95.25 89 PRO A CA 1
ATOM 675 C C . PRO A 1 89 ? -3.698 19.379 16.998 1.00 95.25 89 PRO A C 1
ATOM 677 O O . PRO A 1 89 ? -4.650 18.605 17.055 1.00 95.25 89 PRO A O 1
ATOM 680 N N . LEU A 1 90 ? -2.467 18.947 16.703 1.00 96.81 90 LEU A N 1
ATOM 681 C CA . LEU A 1 90 ? -2.123 17.540 16.474 1.00 96.81 90 LEU A CA 1
ATOM 682 C C . LEU A 1 90 ? -1.722 16.808 17.764 1.00 96.81 90 LEU A C 1
ATOM 684 O O . LEU A 1 90 ? -1.500 15.600 17.731 1.00 96.81 90 LEU A O 1
ATOM 688 N N . ARG A 1 91 ? -1.575 17.528 18.883 1.00 96.62 91 ARG A N 1
ATOM 689 C CA . ARG A 1 91 ? -1.108 16.975 20.161 1.00 96.62 91 ARG A CA 1
ATOM 690 C C . ARG A 1 91 ? -2.158 16.076 20.808 1.00 96.62 91 ARG A C 1
ATOM 692 O O . ARG A 1 91 ? -3.348 16.363 20.711 1.00 96.62 91 ARG A O 1
ATOM 699 N N . TRP A 1 92 ? -1.714 15.105 21.606 1.00 96.12 92 TRP A N 1
ATOM 700 C CA . TRP A 1 92 ? -2.595 14.266 22.435 1.00 96.12 92 TRP A CA 1
ATOM 701 C C . TRP A 1 92 ? -3.554 15.069 23.314 1.00 96.12 92 TRP A C 1
ATOM 703 O O . TRP A 1 92 ? -4.739 14.762 23.363 1.00 96.12 92 TRP A O 1
ATOM 713 N N . ARG A 1 93 ? -3.072 16.157 23.930 1.00 94.31 93 ARG A N 1
ATOM 714 C CA . ARG A 1 93 ? -3.923 17.075 24.701 1.00 94.31 93 ARG A CA 1
ATOM 715 C C . ARG A 1 93 ? -5.128 17.560 23.894 1.00 94.31 93 ARG A C 1
ATOM 717 O O . ARG A 1 93 ? -6.248 17.503 24.379 1.00 94.31 93 ARG A O 1
ATOM 724 N N . ASN A 1 94 ? -4.878 18.045 22.681 1.00 94.81 94 ASN A N 1
ATOM 725 C CA . ASN A 1 94 ? -5.918 18.622 21.837 1.00 94.81 94 ASN A CA 1
ATOM 726 C C . ASN A 1 94 ? -6.826 17.545 21.237 1.00 94.81 94 ASN A C 1
ATOM 728 O O . ASN A 1 94 ? -8.006 17.805 21.053 1.00 94.81 94 ASN A O 1
ATOM 732 N N . ILE A 1 95 ? -6.313 16.329 21.006 1.00 95.25 95 ILE A N 1
ATOM 733 C CA . ILE A 1 95 ? -7.147 15.168 20.660 1.00 95.25 95 ILE A CA 1
ATOM 734 C C . ILE A 1 95 ? -8.153 14.889 21.778 1.00 95.25 95 ILE A C 1
ATOM 736 O O . ILE A 1 95 ? -9.335 14.723 21.496 1.00 95.25 95 ILE A O 1
ATOM 740 N N . PHE A 1 96 ? -7.710 14.855 23.036 1.00 94.56 96 PHE A N 1
ATOM 741 C CA . PHE A 1 96 ? -8.595 14.598 24.173 1.00 94.56 96 PHE A CA 1
ATOM 742 C C . PHE A 1 96 ? -9.592 15.733 24.421 1.00 94.56 96 PHE A C 1
ATOM 744 O O . PHE A 1 96 ? -10.769 15.463 24.635 1.00 94.56 96 PHE A O 1
ATOM 751 N N . GLU A 1 97 ? -9.152 16.986 24.321 1.00 92.12 97 GLU A N 1
ATOM 752 C CA . GLU A 1 97 ? -10.014 18.169 24.432 1.00 92.12 97 GLU A CA 1
ATOM 753 C C . GLU A 1 97 ? -11.135 18.159 23.377 1.00 92.12 97 GLU A C 1
ATOM 755 O O . GLU A 1 97 ? -12.311 18.215 23.724 1.00 92.12 97 GLU A O 1
ATOM 760 N N . GLU A 1 98 ? -10.788 17.969 22.103 1.00 92.50 98 GLU A N 1
ATOM 761 C CA . GLU A 1 98 ? -11.752 17.903 20.995 1.00 92.50 98 GLU A CA 1
ATOM 762 C C . GLU A 1 98 ? -12.635 16.647 21.067 1.00 92.50 98 GLU A C 1
ATOM 764 O O . GLU A 1 98 ? -13.771 16.659 20.600 1.00 92.50 98 GLU A O 1
ATOM 769 N N . SER A 1 99 ? -12.151 15.562 21.685 1.00 92.06 99 SER A N 1
ATOM 770 C CA . SER A 1 99 ? -12.959 14.357 21.917 1.00 92.06 99 SER A CA 1
ATOM 771 C C . SER A 1 99 ? -14.072 14.597 22.935 1.00 92.06 99 SER A C 1
ATOM 773 O O . SER A 1 99 ? -15.163 14.055 22.756 1.00 92.06 99 SER A O 1
ATOM 775 N N . LEU A 1 100 ? -13.821 15.406 23.974 1.00 89.31 100 LEU A N 1
ATOM 776 C CA . LEU A 1 100 ? -14.845 15.825 24.940 1.00 89.31 100 LEU A CA 1
ATOM 777 C C . LEU A 1 100 ? -15.923 16.676 24.261 1.00 89.31 100 LEU A C 1
ATOM 779 O O . LEU A 1 100 ? -17.112 16.471 24.511 1.00 89.31 100 LEU A O 1
ATOM 783 N N . ASP A 1 101 ? -15.509 17.576 23.368 1.00 87.94 101 ASP A N 1
ATOM 784 C CA . ASP A 1 101 ? -16.419 18.445 22.618 1.00 87.94 101 ASP A CA 1
ATOM 785 C C . ASP A 1 101 ? -17.253 17.644 21.609 1.00 87.94 101 ASP A C 1
ATOM 787 O O . ASP A 1 101 ? -18.477 17.742 21.595 1.00 87.94 101 ASP A O 1
ATOM 791 N N . MET A 1 102 ? -16.617 16.781 20.809 1.00 88.25 102 MET A N 1
ATOM 792 C CA . MET A 1 102 ? -17.293 15.942 19.810 1.00 88.25 102 MET A CA 1
ATOM 793 C C . MET A 1 102 ? -18.260 14.932 20.446 1.00 88.25 102 MET A C 1
ATOM 795 O O . MET A 1 102 ? -19.261 14.562 19.835 1.00 88.25 102 MET A O 1
ATOM 799 N N . ALA A 1 103 ? -17.978 14.495 21.674 1.00 85.56 103 ALA A N 1
ATOM 800 C CA . ALA A 1 103 ? -18.867 13.634 22.445 1.00 85.56 103 ALA A CA 1
ATOM 801 C C . ALA A 1 103 ? -20.029 14.387 23.117 1.00 85.56 103 ALA A C 1
ATOM 803 O O . ALA A 1 103 ? -20.854 13.738 23.756 1.00 85.56 103 ALA A O 1
ATOM 804 N N . ASN A 1 104 ? -20.091 15.725 23.016 1.00 80.62 104 ASN A N 1
ATOM 805 C CA . ASN A 1 104 ? -20.986 16.579 23.806 1.00 80.62 104 ASN A CA 1
ATOM 806 C C . ASN A 1 104 ? -20.913 16.274 25.314 1.00 80.62 104 ASN A C 1
ATOM 808 O O . ASN A 1 104 ? -21.895 16.399 26.039 1.00 80.62 104 ASN A O 1
ATOM 812 N N . ALA A 1 105 ? -19.739 15.876 25.816 1.00 78.19 105 ALA A N 1
ATOM 813 C CA . ALA A 1 105 ? -19.588 15.467 27.212 1.00 78.19 105 ALA A CA 1
ATOM 814 C C . ALA A 1 105 ? -19.728 16.646 28.195 1.00 78.19 105 ALA A C 1
ATOM 816 O O . ALA A 1 105 ? -19.949 16.426 29.384 1.00 78.19 105 ALA A O 1
ATOM 817 N N . ARG A 1 106 ? -19.594 17.883 27.693 1.00 73.81 106 ARG A N 1
ATOM 818 C CA . ARG A 1 106 ? -19.641 19.138 28.462 1.00 73.81 106 ARG A CA 1
ATOM 819 C C . ARG A 1 106 ? -21.046 19.744 28.584 1.00 73.81 106 ARG A C 1
ATOM 821 O O . ARG A 1 106 ? -21.189 20.772 29.239 1.00 73.81 106 ARG A O 1
ATOM 828 N N . THR A 1 107 ? -22.052 19.182 27.911 1.00 66.38 107 THR A N 1
ATOM 829 C CA . THR A 1 107 ? -23.417 19.728 27.872 1.00 66.38 107 THR A CA 1
ATOM 830 C C . THR A 1 107 ? -24.431 18.668 28.298 1.00 66.38 107 THR A C 1
ATOM 832 O O . THR A 1 107 ? -24.516 17.597 27.707 1.00 66.38 107 THR A O 1
ATOM 835 N N . SER A 1 108 ? -25.219 18.953 29.337 1.00 60.12 108 SER A N 1
ATOM 836 C CA . SER A 1 108 ? -26.267 18.041 29.823 1.00 60.12 108 SER A CA 1
ATOM 837 C C . SER A 1 108 ? -27.578 18.148 29.038 1.00 60.12 108 SER A C 1
ATOM 839 O O . SER A 1 108 ? -28.281 17.154 28.860 1.00 60.12 108 SER A O 1
ATOM 841 N N . ILE A 1 109 ? -27.919 19.350 28.565 1.00 63.16 109 ILE A N 1
ATOM 842 C CA . ILE A 1 109 ? -29.135 19.652 27.804 1.00 63.16 109 ILE A CA 1
ATOM 843 C C . ILE A 1 109 ? -28.753 20.537 26.614 1.00 63.16 109 ILE A C 1
ATOM 845 O O . ILE A 1 109 ? -28.021 21.514 26.767 1.00 63.16 109 ILE A O 1
ATOM 849 N N . ALA A 1 110 ? -29.253 20.204 25.421 1.00 63.34 110 ALA A N 1
ATOM 850 C CA . ALA A 1 110 ? -29.092 21.052 24.243 1.00 63.34 110 ALA A CA 1
ATOM 851 C C . ALA A 1 110 ? -29.782 22.408 24.471 1.00 63.34 110 ALA A C 1
ATOM 853 O O . ALA A 1 110 ? -30.924 22.444 24.931 1.00 63.34 110 ALA A O 1
ATOM 854 N N . THR A 1 111 ? -29.116 23.511 24.123 1.00 64.12 111 THR A N 1
ATOM 855 C CA . THR A 1 111 ? -29.625 24.886 24.305 1.00 64.12 111 THR A CA 1
ATOM 856 C C . THR A 1 111 ? -31.029 25.062 23.733 1.00 64.12 111 THR A C 1
ATOM 858 O O . THR A 1 111 ? -31.912 25.579 24.406 1.00 64.12 111 THR A O 1
ATOM 861 N N . ASP A 1 112 ? -31.270 24.484 22.560 1.00 67.50 112 ASP A N 1
ATOM 862 C CA . ASP A 1 112 ? -32.542 24.573 21.844 1.00 67.50 112 ASP A CA 1
ATOM 863 C C . ASP A 1 112 ? -33.689 23.890 22.608 1.00 67.50 112 ASP A C 1
ATOM 865 O O . ASP A 1 112 ? -34.845 24.314 22.546 1.00 67.50 112 ASP A O 1
ATOM 869 N N . LEU A 1 113 ? -33.377 22.829 23.363 1.00 66.38 113 LEU A N 1
ATOM 870 C CA . LEU A 1 113 ? -34.353 22.140 24.199 1.00 66.38 113 LEU A CA 1
ATOM 871 C C . LEU A 1 113 ? -34.666 22.971 25.447 1.00 66.38 113 LEU A C 1
ATOM 873 O O . LEU A 1 113 ? -35.836 23.101 25.801 1.00 66.38 113 LEU A O 1
ATOM 877 N N . LEU A 1 114 ? -33.652 23.570 26.077 1.00 65.69 114 LEU A N 1
ATOM 878 C CA . LEU A 1 114 ? -33.829 24.459 27.229 1.00 65.69 114 LEU A CA 1
ATOM 879 C C . LEU A 1 114 ? -34.727 25.656 26.869 1.00 65.69 114 LEU A C 1
ATOM 881 O O . LEU A 1 114 ? -35.672 25.966 27.600 1.00 65.69 114 LEU A O 1
ATOM 885 N N . ASP A 1 115 ? -34.489 26.234 25.691 1.00 70.75 115 ASP A N 1
ATOM 886 C CA . ASP A 1 115 ? -35.273 27.332 25.127 1.00 70.75 115 ASP A CA 1
ATOM 887 C C . ASP A 1 115 ? -36.715 26.895 24.814 1.00 70.75 115 ASP A C 1
ATOM 889 O O . ASP A 1 115 ? -37.663 27.632 25.084 1.00 70.75 115 ASP A O 1
ATOM 893 N N . SER A 1 116 ? -36.914 25.668 24.313 1.00 73.69 116 SER A N 1
ATOM 894 C CA . SER A 1 116 ? -38.249 25.135 23.997 1.00 73.69 116 SER A CA 1
ATOM 895 C C . SER A 1 116 ? -39.106 24.805 25.227 1.00 73.69 116 SER A C 1
ATOM 897 O O . SER A 1 116 ? -40.332 24.916 25.167 1.00 73.69 116 SER A O 1
ATOM 899 N N . ILE A 1 117 ? -38.483 24.405 26.343 1.00 76.06 117 ILE A N 1
ATOM 900 C CA . ILE A 1 117 ? -39.188 24.067 27.592 1.00 76.06 117 ILE A CA 1
ATOM 901 C C . ILE A 1 117 ? -39.477 25.352 28.403 1.00 76.06 117 ILE A C 1
ATOM 903 O O . ILE A 1 117 ? -40.335 25.345 29.284 1.00 76.06 117 ILE A O 1
ATOM 907 N N . GLY A 1 118 ? -38.836 26.485 28.079 1.00 70.62 118 GLY A N 1
ATOM 908 C CA . GLY A 1 118 ? -39.168 27.801 28.640 1.00 70.62 118 GLY A CA 1
ATOM 909 C C . GLY A 1 118 ? -38.896 27.921 30.142 1.00 70.62 118 GLY A C 1
ATOM 910 O O . GLY A 1 118 ? -39.595 28.650 30.847 1.00 70.62 118 GLY A O 1
ATOM 911 N N . VAL A 1 119 ? -37.913 27.175 30.655 1.00 70.00 119 VAL A N 1
ATOM 912 C CA . VAL A 1 119 ? -37.598 27.116 32.089 1.00 70.00 119 VAL A CA 1
ATOM 913 C C . VAL A 1 119 ? -36.301 27.870 32.373 1.00 70.00 119 VAL A C 1
ATOM 915 O O . VAL A 1 119 ? -35.261 27.271 32.620 1.00 70.00 119 VAL A O 1
ATOM 918 N N . GLU A 1 120 ? -36.369 29.204 32.393 1.00 57.09 120 GLU A N 1
ATOM 919 C CA . GLU A 1 120 ? -35.219 30.077 32.710 1.00 57.09 120 GLU A CA 1
ATOM 920 C C . GLU A 1 120 ? -34.628 29.834 34.118 1.00 57.09 120 GLU A C 1
ATOM 922 O O . GLU A 1 120 ? -33.497 30.221 34.388 1.00 57.09 120 GLU A O 1
ATOM 927 N N . ASN A 1 121 ? -35.374 29.177 35.019 1.00 56.88 121 ASN A N 1
ATOM 928 C CA . ASN A 1 121 ? -35.000 28.952 36.423 1.00 56.88 121 ASN A CA 1
ATOM 929 C C . ASN A 1 121 ? -35.017 27.465 36.840 1.00 56.88 121 ASN A C 1
ATOM 931 O O . ASN A 1 121 ? -35.267 27.151 38.007 1.00 56.88 121 ASN A O 1
ATOM 935 N N . ALA A 1 122 ? -34.808 26.527 35.910 1.00 57.59 122 ALA A N 1
ATOM 936 C CA . ALA A 1 122 ? -34.730 25.107 36.260 1.00 57.59 122 ALA A CA 1
ATOM 937 C C . ALA A 1 122 ? -33.476 24.815 37.102 1.00 57.59 122 ALA A C 1
ATOM 939 O O . ALA A 1 122 ? -32.352 25.055 36.671 1.00 57.59 122 ALA A O 1
ATOM 940 N N . SER A 1 123 ? -33.654 24.240 38.294 1.00 53.88 123 SER A N 1
ATOM 941 C CA . SER A 1 123 ? -32.541 23.661 39.048 1.00 53.88 123 SER A CA 1
ATOM 942 C C . SER A 1 123 ? -32.170 22.308 38.441 1.00 53.88 123 SER A C 1
ATOM 944 O O . SER A 1 123 ? -32.982 21.378 38.472 1.00 53.88 123 SER A O 1
ATOM 946 N N . VAL A 1 124 ? -30.955 22.186 37.908 1.00 56.09 124 VAL A N 1
ATOM 947 C CA . VAL A 1 124 ? -30.433 20.919 37.384 1.00 56.09 124 VAL A CA 1
ATOM 948 C C . VAL A 1 124 ? -30.270 19.941 38.552 1.00 56.09 124 VAL A C 1
ATOM 950 O O . VAL A 1 124 ? -29.483 20.166 39.467 1.00 56.09 124 VAL A O 1
ATOM 953 N N . GLY A 1 125 ? -31.052 18.857 38.547 1.00 51.66 125 GLY A N 1
ATOM 954 C CA . GLY A 1 125 ? -31.010 17.816 39.585 1.00 51.66 125 GLY A CA 1
ATOM 955 C C . GLY A 1 125 ? -29.775 16.908 39.513 1.00 51.66 125 GLY A C 1
ATOM 956 O O . GLY A 1 125 ? -29.614 16.030 40.358 1.00 51.66 125 GLY A O 1
ATOM 957 N N . ASN A 1 126 ? -28.921 17.109 38.508 1.00 55.97 126 ASN A N 1
ATOM 958 C CA . ASN A 1 126 ? -27.675 16.386 38.309 1.00 55.97 126 ASN A CA 1
ATOM 959 C C . ASN A 1 126 ? -26.493 17.262 38.766 1.00 55.97 126 ASN A C 1
ATOM 961 O O . ASN A 1 126 ? -26.119 18.213 38.089 1.00 55.97 126 ASN A O 1
ATOM 965 N N . SER A 1 127 ? -25.919 16.971 39.935 1.00 51.62 127 SER A N 1
ATOM 966 C CA . SER A 1 127 ? -24.831 17.763 40.531 1.00 51.62 127 SER A CA 1
ATOM 967 C C . SER A 1 127 ? -23.442 17.487 39.931 1.00 51.62 127 SER A C 1
ATOM 969 O O . SER A 1 127 ? -22.462 18.041 40.422 1.00 51.62 127 SER A O 1
ATOM 971 N N . GLY A 1 128 ? -23.346 16.619 38.915 1.00 53.91 128 GLY A N 1
ATOM 972 C CA . GLY A 1 128 ? -22.113 16.296 38.177 1.00 53.91 128 GLY A CA 1
ATOM 973 C C . GLY A 1 128 ? -21.953 17.048 36.855 1.00 53.91 128 GLY A C 1
ATOM 974 O O . GLY A 1 128 ? -21.210 16.610 35.988 1.00 53.91 128 GLY A O 1
ATOM 975 N N . ASP A 1 129 ? -22.702 18.133 36.656 1.00 58.88 129 ASP A N 1
ATOM 976 C CA . ASP A 1 129 ? -22.708 18.895 35.406 1.00 58.88 129 ASP A CA 1
ATOM 977 C C . ASP A 1 129 ? -21.655 20.011 35.450 1.00 58.88 129 ASP A C 1
ATOM 979 O O . ASP A 1 129 ? -21.944 21.165 35.778 1.00 58.88 129 ASP A O 1
ATOM 983 N N . SER A 1 130 ? -20.396 19.651 35.203 1.00 64.38 130 SER A N 1
ATOM 984 C CA . SER A 1 130 ? -19.314 20.621 35.046 1.00 64.38 130 SER A CA 1
ATOM 985 C C . SER A 1 130 ? -18.890 20.776 33.595 1.00 64.38 130 SER A C 1
ATOM 987 O O . SER A 1 130 ? -19.078 19.911 32.745 1.00 64.38 130 SER A O 1
ATOM 989 N N . THR A 1 131 ? -18.205 21.879 33.317 1.00 67.81 131 THR A N 1
ATOM 990 C CA . THR A 1 131 ? -17.649 22.159 31.993 1.00 67.81 131 THR A CA 1
ATOM 991 C C . THR A 1 131 ? -16.440 21.282 31.638 1.00 67.81 131 THR A C 1
ATOM 993 O O . THR A 1 131 ? -15.867 21.477 30.566 1.00 67.81 131 THR A O 1
ATOM 996 N N . LEU A 1 132 ? -16.027 20.340 32.507 1.00 74.31 132 LEU A N 1
ATOM 997 C CA . LEU A 1 132 ? -14.884 19.427 32.329 1.00 74.31 132 LEU A CA 1
ATOM 998 C C . LEU A 1 132 ? -13.590 20.138 31.875 1.00 74.31 132 LEU A C 1
ATOM 1000 O O . LEU A 1 132 ? -12.837 19.641 31.042 1.00 74.31 132 LEU A O 1
ATOM 1004 N N . THR A 1 133 ? -13.331 21.340 32.394 1.00 73.94 133 THR A N 1
ATOM 1005 C CA . THR A 1 133 ? -12.255 22.246 31.925 1.00 73.94 133 THR A CA 1
ATOM 1006 C C . THR A 1 133 ? -10.847 21.841 32.360 1.00 73.94 133 THR A C 1
ATOM 1008 O O . THR A 1 133 ? -9.870 22.460 31.945 1.00 73.94 133 THR A O 1
ATOM 1011 N N . SER A 1 134 ? -10.722 20.826 33.220 1.00 79.75 134 SER A N 1
ATOM 1012 C CA . SER A 1 134 ? -9.430 20.296 33.667 1.00 79.75 134 SER A CA 1
ATOM 1013 C C . SER A 1 134 ? -9.161 18.922 33.056 1.00 79.75 134 SER A C 1
ATOM 1015 O O . SER A 1 134 ? -9.232 17.906 33.751 1.00 79.75 134 SER A O 1
ATOM 1017 N N . GLU A 1 135 ? -8.807 18.871 31.769 1.00 82.31 135 GLU A N 1
ATOM 1018 C CA . GLU A 1 135 ? -8.606 17.604 31.047 1.00 82.31 135 GLU A CA 1
ATOM 1019 C C . GLU A 1 135 ? -7.506 16.743 31.679 1.00 82.31 135 GLU A C 1
ATOM 1021 O O . GLU A 1 135 ? -7.576 15.522 31.623 1.00 82.31 135 GLU A O 1
ATOM 1026 N N . SER A 1 136 ? -6.512 17.355 32.332 1.00 82.19 136 SER A N 1
ATOM 1027 C CA . SER A 1 136 ? -5.418 16.643 33.013 1.00 82.19 136 SER A CA 1
ATOM 1028 C C . SER A 1 136 ? -5.871 15.876 34.255 1.00 82.19 136 SER A C 1
ATOM 1030 O O . SER A 1 136 ? -5.132 15.034 34.769 1.00 82.19 136 SER A O 1
ATOM 1032 N N . ARG A 1 137 ? -7.074 16.159 34.769 1.00 82.38 137 ARG A N 1
ATOM 1033 C CA . ARG A 1 137 ? -7.699 15.336 35.807 1.00 82.38 137 ARG A CA 1
ATOM 1034 C C . ARG A 1 137 ? -8.309 14.076 35.206 1.00 82.38 137 ARG A C 1
ATOM 1036 O O . ARG A 1 137 ? -8.124 13.016 35.788 1.00 82.38 137 ARG A O 1
ATOM 1043 N N . ILE A 1 138 ? -8.900 14.212 34.019 1.00 86.50 138 ILE A N 1
ATOM 1044 C CA . ILE A 1 138 ? -9.617 13.156 33.302 1.00 86.50 138 ILE A CA 1
ATOM 1045 C C . ILE A 1 138 ? -8.650 12.191 32.622 1.00 86.50 138 ILE A C 1
ATOM 1047 O O . ILE A 1 138 ? -8.762 10.988 32.817 1.00 86.50 138 ILE A O 1
ATOM 1051 N N . PHE A 1 139 ? -7.693 12.712 31.851 1.00 91.88 139 PHE A N 1
ATOM 1052 C CA . PHE A 1 139 ? -6.748 11.927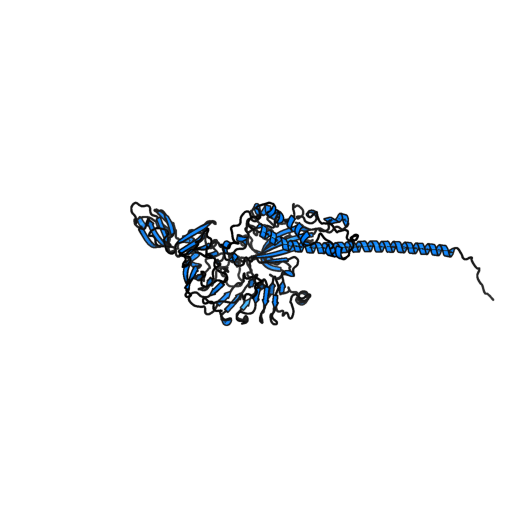 31.061 1.00 91.88 139 PHE A CA 1
ATOM 1053 C C . PHE A 1 139 ? -5.330 12.079 31.581 1.00 91.88 139 PHE A C 1
ATOM 1055 O O . PHE A 1 139 ? -4.832 13.197 31.749 1.00 91.88 139 PHE A O 1
ATOM 1062 N N . ARG A 1 140 ? -4.643 10.955 31.786 1.00 91.12 140 ARG A N 1
ATOM 1063 C CA . ARG A 1 140 ? -3.228 10.940 32.183 1.00 91.12 140 ARG A CA 1
ATOM 1064 C C . ARG A 1 140 ? -2.500 9.762 31.554 1.00 91.12 140 ARG A C 1
ATOM 1066 O O . ARG A 1 140 ? -3.099 8.716 31.318 1.00 91.12 140 ARG A O 1
ATOM 1073 N N . SER A 1 141 ? -1.194 9.912 31.366 1.00 92.25 141 SER A N 1
ATOM 1074 C CA . SER A 1 141 ? -0.293 8.779 31.122 1.00 92.25 141 SER A CA 1
ATOM 1075 C C . SER A 1 141 ? -0.345 7.752 32.267 1.00 92.25 141 SER A C 1
ATOM 1077 O O . SER A 1 141 ? -0.942 7.995 33.324 1.00 92.25 141 SER A O 1
ATOM 1079 N N . LEU A 1 142 ? 0.245 6.577 32.046 1.00 90.88 142 LEU A N 1
ATOM 1080 C CA . LEU A 1 142 ? 0.318 5.532 33.063 1.00 90.88 142 LEU A CA 1
ATOM 1081 C C . LEU A 1 142 ? 1.098 5.999 34.311 1.00 90.88 142 LEU A C 1
ATOM 1083 O O . LEU A 1 142 ? 1.924 6.913 34.229 1.00 90.88 142 LEU A O 1
ATOM 1087 N N . PRO A 1 143 ? 0.862 5.382 35.486 1.00 85.19 143 PRO A N 1
ATOM 1088 C CA . PRO A 1 143 ? 1.579 5.730 36.709 1.00 85.19 143 PRO A CA 1
ATOM 1089 C C . PRO A 1 143 ? 3.103 5.696 36.530 1.00 85.19 143 PRO A C 1
ATOM 1091 O O . PRO A 1 143 ? 3.654 4.720 36.032 1.00 85.19 143 PRO A O 1
ATOM 1094 N N . GLY A 1 144 ? 3.782 6.757 36.973 1.00 81.12 144 GLY A N 1
ATOM 1095 C CA . GLY A 1 144 ? 5.237 6.905 36.834 1.00 81.12 144 GLY A CA 1
ATOM 1096 C C . GLY A 1 144 ? 5.679 7.653 35.574 1.00 81.12 144 GLY A C 1
ATOM 1097 O O . GLY A 1 144 ? 6.868 7.926 35.420 1.00 81.12 144 GLY A O 1
ATOM 1098 N N . GLU A 1 145 ? 4.740 8.039 34.710 1.00 84.38 145 GLU A N 1
ATOM 1099 C CA . GLU A 1 145 ? 5.019 8.794 33.493 1.00 84.38 145 GLU A CA 1
ATOM 1100 C C . GLU A 1 145 ? 4.493 10.228 33.546 1.00 84.38 145 GLU A C 1
ATOM 1102 O O . GLU A 1 145 ? 3.749 10.629 34.443 1.00 84.38 145 GLU A O 1
ATOM 1107 N N . SER A 1 146 ? 4.945 11.033 32.587 1.00 83.88 146 SER A N 1
ATOM 1108 C CA . SER A 1 146 ? 4.543 12.429 32.452 1.00 83.88 146 SER A CA 1
ATOM 1109 C C . SER A 1 146 ? 3.855 12.646 31.112 1.00 83.88 146 SER A C 1
ATOM 1111 O O . SER A 1 146 ? 4.221 12.039 30.110 1.00 83.88 146 SER A O 1
ATOM 1113 N N . GLY A 1 147 ? 2.875 13.547 31.088 1.00 88.38 147 GLY A N 1
ATOM 1114 C CA . GLY A 1 147 ? 2.092 13.836 29.892 1.00 88.38 147 GLY A CA 1
ATOM 1115 C C . GLY A 1 147 ? 0.793 13.038 29.824 1.00 88.38 147 GLY A C 1
ATOM 1116 O O . GLY A 1 147 ? 0.249 12.600 30.840 1.00 88.38 147 GLY A O 1
ATOM 1117 N N . TRP A 1 148 ? 0.277 12.914 28.605 1.00 92.62 148 TRP A N 1
ATOM 1118 C CA . TRP A 1 148 ? -1.101 12.501 28.329 1.00 92.62 148 TRP A CA 1
ATOM 1119 C C . TRP A 1 148 ? -1.235 11.024 27.974 1.00 92.62 148 TRP A C 1
ATOM 1121 O O . TRP A 1 148 ? -2.285 10.439 28.208 1.00 92.62 148 TRP A O 1
ATOM 1131 N N . VAL A 1 149 ? -0.174 10.432 27.430 1.00 95.00 149 VAL A N 1
ATOM 1132 C CA . VAL A 1 149 ? -0.133 9.035 27.003 1.00 95.00 149 VAL A CA 1
ATOM 1133 C C . VAL A 1 149 ? 1.230 8.427 27.314 1.00 95.00 149 VAL A C 1
ATOM 1135 O O . VAL A 1 149 ? 2.212 9.146 27.491 1.00 95.00 149 VAL A O 1
ATOM 1138 N N . SER A 1 150 ? 1.269 7.104 27.317 1.00 95.00 150 SER A N 1
ATOM 1139 C CA . SER A 1 150 ? 2.446 6.258 27.456 1.00 95.00 150 SER A CA 1
ATOM 1140 C C . SER A 1 150 ? 2.643 5.484 26.151 1.00 95.00 150 SER A C 1
ATOM 1142 O O . SER A 1 150 ? 1.923 4.512 25.910 1.00 95.00 150 SER A O 1
ATOM 1144 N N . PRO A 1 151 ? 3.557 5.918 25.262 1.00 94.94 151 PRO A N 1
ATOM 1145 C CA . PRO A 1 151 ? 3.772 5.255 23.981 1.00 94.94 151 PRO A CA 1
ATOM 1146 C C . PRO A 1 151 ? 4.427 3.883 24.144 1.00 94.94 151 PRO A C 1
ATOM 1148 O O . PRO A 1 151 ? 5.356 3.710 24.942 1.00 94.94 151 PRO A O 1
ATOM 1151 N N . GLY A 1 152 ? 3.980 2.934 23.326 1.00 94.56 152 GLY A N 1
ATOM 1152 C CA . GLY A 1 152 ? 4.495 1.572 23.240 1.00 94.56 152 GLY A CA 1
ATOM 1153 C C . GLY A 1 152 ? 5.778 1.437 22.428 1.00 94.56 152 GLY A C 1
ATOM 1154 O O . GLY A 1 152 ? 5.820 0.648 21.484 1.00 94.56 152 GLY A O 1
ATOM 1155 N N . ILE A 1 153 ? 6.810 2.223 22.749 1.00 95.19 153 ILE A N 1
ATOM 1156 C CA . ILE A 1 153 ? 8.107 2.174 22.058 1.00 95.19 153 ILE A CA 1
ATOM 1157 C C . ILE A 1 153 ? 9.273 1.986 23.033 1.00 95.19 153 ILE A C 1
ATOM 1159 O O . ILE A 1 153 ? 9.297 2.585 24.105 1.00 95.19 153 ILE A O 1
ATOM 1163 N N . ASN A 1 154 ? 10.265 1.180 22.646 1.00 95.50 154 ASN A N 1
ATOM 1164 C CA . ASN A 1 154 ? 11.551 0.963 23.330 1.00 95.50 154 ASN A CA 1
ATOM 1165 C C . ASN A 1 154 ? 11.494 0.446 24.783 1.00 95.50 154 ASN A C 1
ATOM 1167 O O . ASN A 1 154 ? 12.538 0.334 25.426 1.00 95.50 154 ASN A O 1
ATOM 1171 N N . ARG A 1 155 ? 10.313 0.119 25.316 1.00 92.19 155 ARG A N 1
ATOM 1172 C CA . ARG A 1 155 ? 10.135 -0.420 26.673 1.00 92.19 155 ARG A CA 1
ATOM 1173 C C . ARG A 1 155 ? 8.870 -1.262 26.778 1.00 92.19 155 ARG A C 1
ATOM 1175 O O . ARG A 1 155 ? 7.879 -0.961 26.120 1.00 92.19 155 ARG A O 1
ATOM 1182 N N . SER A 1 156 ? 8.902 -2.277 27.634 1.00 89.38 156 SER A N 1
ATOM 1183 C CA . SER A 1 156 ? 7.703 -3.026 28.020 1.00 89.38 156 SER A CA 1
ATOM 1184 C C . SER A 1 156 ? 6.982 -2.315 29.169 1.00 89.38 156 SER A C 1
ATOM 1186 O O . SER A 1 156 ? 7.643 -1.746 30.037 1.00 89.38 156 SER A O 1
ATOM 1188 N N . LEU A 1 157 ? 5.646 -2.349 29.168 1.00 86.88 157 LEU A N 1
ATOM 1189 C CA . LEU A 1 157 ? 4.796 -1.797 30.236 1.00 86.88 157 LEU A CA 1
ATOM 1190 C C . LEU A 1 157 ? 4.123 -2.895 31.084 1.00 86.88 157 LEU A C 1
ATOM 1192 O O . LEU A 1 157 ? 3.235 -2.588 31.875 1.00 86.88 157 LEU A O 1
ATOM 1196 N N . GLY A 1 158 ? 4.535 -4.157 30.921 1.00 83.44 158 GLY A N 1
ATOM 1197 C CA . GLY A 1 158 ? 3.963 -5.319 31.612 1.00 83.44 158 GLY A CA 1
ATOM 1198 C C . GLY A 1 158 ? 3.133 -6.220 30.697 1.00 83.44 158 GLY A C 1
ATOM 1199 O O . GLY A 1 158 ? 2.944 -5.931 29.516 1.00 83.44 158 GLY A O 1
ATOM 1200 N N . THR A 1 159 ? 2.630 -7.327 31.244 1.00 80.69 159 THR A N 1
ATOM 1201 C CA . THR A 1 159 ? 1.908 -8.369 30.486 1.00 80.69 159 THR A CA 1
ATOM 1202 C C . THR A 1 159 ? 0.502 -7.963 30.042 1.00 80.69 159 THR A C 1
ATOM 1204 O O . THR A 1 159 ? -0.031 -8.561 29.112 1.00 80.69 159 THR A O 1
ATOM 1207 N N . GLY A 1 160 ? -0.098 -6.949 30.672 1.00 84.56 160 GLY A N 1
ATOM 1208 C CA . GLY A 1 160 ? -1.399 -6.400 30.273 1.00 84.56 160 GLY A CA 1
ATOM 1209 C C . GLY A 1 160 ? -1.359 -5.474 29.060 1.00 84.56 160 GLY A C 1
ATOM 1210 O O . GLY A 1 160 ? -2.415 -5.056 28.587 1.00 84.56 160 GLY A O 1
ATOM 1211 N N . TYR A 1 161 ? -0.167 -5.143 28.559 1.00 91.06 161 TYR A N 1
ATOM 1212 C CA . TYR A 1 161 ? 0.014 -4.233 27.435 1.00 91.06 161 TYR A CA 1
ATOM 1213 C C . TYR A 1 161 ? 0.580 -4.961 26.214 1.00 91.06 161 TYR A C 1
ATOM 1215 O O . TYR A 1 161 ? 1.269 -5.974 26.352 1.00 91.06 161 TYR A O 1
ATOM 1223 N N . PRO A 1 162 ? 0.324 -4.448 24.999 1.00 93.25 162 PRO A N 1
ATOM 1224 C CA . PRO A 1 162 ? 0.884 -5.039 23.794 1.00 93.25 162 PRO A CA 1
ATOM 1225 C C . PRO A 1 162 ? 2.409 -4.934 23.780 1.00 93.25 162 PRO A C 1
ATOM 1227 O O . PRO A 1 162 ? 3.001 -4.069 24.425 1.00 93.25 162 PRO A O 1
ATOM 1230 N N . VAL A 1 163 ? 3.062 -5.776 22.984 1.00 94.38 163 VAL A N 1
ATOM 1231 C CA . VAL A 1 163 ? 4.511 -5.662 22.796 1.00 94.38 163 VAL A CA 1
ATOM 1232 C C . VAL A 1 163 ? 4.897 -4.318 22.163 1.00 94.38 163 VAL A C 1
ATOM 1234 O O . VAL A 1 163 ? 4.190 -3.825 21.276 1.00 94.38 163 VAL A O 1
ATOM 1237 N N . PRO A 1 164 ? 6.005 -3.697 22.598 1.00 95.75 164 PRO A N 1
ATOM 1238 C CA . PRO A 1 164 ? 6.432 -2.412 22.067 1.00 95.75 164 PRO A CA 1
ATOM 1239 C C . PRO A 1 164 ? 7.160 -2.555 20.729 1.00 95.75 164 PRO A C 1
ATOM 1241 O O . PRO A 1 164 ? 7.857 -3.541 20.476 1.00 95.75 164 PRO A O 1
ATOM 1244 N N . LEU A 1 165 ? 7.087 -1.510 19.907 1.00 97.50 165 LEU A N 1
ATOM 1245 C CA . LEU A 1 165 ? 7.997 -1.346 18.774 1.00 97.50 165 LEU A CA 1
ATOM 1246 C C . LEU A 1 165 ? 9.341 -0.779 19.252 1.00 97.50 165 LEU A C 1
ATOM 1248 O O . LEU A 1 165 ? 9.453 -0.184 20.321 1.00 97.50 165 LEU A O 1
ATOM 1252 N N . SER A 1 166 ? 10.387 -0.964 18.462 1.00 96.81 166 SER A N 1
ATOM 1253 C CA . SER A 1 166 ? 11.732 -0.448 18.696 1.00 96.81 166 SER A CA 1
ATOM 1254 C C . SER A 1 166 ? 12.084 0.594 17.640 1.00 96.81 166 SER A C 1
ATOM 1256 O O . SER A 1 166 ? 11.734 0.446 16.472 1.00 96.81 166 SER A O 1
ATOM 1258 N N . THR A 1 167 ? 12.763 1.662 18.048 1.00 96.88 167 THR A N 1
ATOM 1259 C CA . THR A 1 167 ? 13.304 2.686 17.147 1.00 96.88 167 THR A CA 1
ATOM 1260 C C . THR A 1 167 ? 14.504 3.374 17.789 1.00 96.88 167 THR A C 1
ATOM 1262 O O . THR A 1 167 ? 14.501 3.669 18.985 1.00 96.88 167 THR A O 1
ATOM 1265 N N . SER A 1 168 ? 15.534 3.657 16.995 1.00 95.94 168 SER A N 1
ATOM 1266 C CA . SER A 1 168 ? 16.700 4.447 17.412 1.00 95.94 168 SER A CA 1
ATOM 1267 C C . SER A 1 168 ? 16.561 5.939 17.083 1.00 95.94 168 SER A C 1
ATOM 1269 O O . SER A 1 168 ? 17.432 6.736 17.435 1.00 95.94 168 SER A O 1
ATOM 1271 N N . ASN A 1 169 ? 15.473 6.347 16.424 1.00 96.12 169 ASN A N 1
ATOM 1272 C CA . ASN A 1 169 ? 15.279 7.722 15.988 1.00 96.12 169 ASN A CA 1
ATOM 1273 C C . ASN A 1 169 ? 14.814 8.622 17.142 1.00 96.12 169 ASN A C 1
ATOM 1275 O O . ASN A 1 169 ? 13.655 8.590 17.563 1.00 96.12 169 ASN A O 1
ATOM 1279 N N . ALA A 1 170 ? 15.713 9.485 17.621 1.00 94.62 170 ALA A N 1
ATOM 1280 C CA . ALA A 1 170 ? 15.444 10.411 18.720 1.00 94.62 170 ALA A CA 1
ATOM 1281 C C . ALA A 1 170 ? 14.252 11.354 18.455 1.00 94.62 170 ALA A C 1
ATOM 1283 O O . ALA A 1 170 ? 13.527 11.714 19.388 1.00 94.62 170 ALA A O 1
ATOM 1284 N N . THR A 1 171 ? 14.006 11.733 17.196 1.00 93.06 171 THR A N 1
ATOM 1285 C CA . THR A 1 171 ? 12.849 12.560 16.826 1.00 93.06 171 THR A CA 1
ATOM 1286 C C . THR A 1 171 ? 11.547 11.791 17.008 1.00 93.06 171 THR A C 1
ATOM 1288 O O . THR A 1 171 ? 10.599 12.342 17.559 1.00 93.06 171 THR A O 1
ATOM 1291 N N . VAL A 1 172 ? 11.501 10.511 16.627 1.00 95.62 172 VAL A N 1
ATOM 1292 C CA . VAL A 1 172 ? 10.319 9.668 16.862 1.00 95.62 172 VAL A CA 1
ATOM 1293 C C . VAL A 1 172 ? 10.094 9.487 18.356 1.00 95.62 172 VAL A C 1
ATOM 1295 O O . VAL A 1 172 ? 8.996 9.750 18.831 1.00 95.62 172 VAL A O 1
ATOM 1298 N N . ILE A 1 173 ? 11.140 9.139 19.112 1.00 94.25 173 ILE A N 1
ATOM 1299 C CA . ILE A 1 173 ? 11.052 8.918 20.566 1.00 94.25 173 ILE A CA 1
ATOM 1300 C C . ILE A 1 173 ? 10.501 10.151 21.296 1.00 94.25 173 ILE A C 1
ATOM 1302 O O . ILE A 1 173 ? 9.647 10.036 22.175 1.00 94.25 173 ILE A O 1
ATOM 1306 N N . SER A 1 174 ? 10.978 11.344 20.939 1.00 92.94 174 SER A N 1
ATOM 1307 C CA . SER A 1 174 ? 10.524 12.588 21.571 1.00 92.94 174 SER A CA 1
ATOM 1308 C C . SER A 1 174 ? 9.118 13.003 21.130 1.00 92.94 174 SER A C 1
ATOM 1310 O O . SER A 1 174 ? 8.311 13.402 21.972 1.00 92.94 174 SER A O 1
ATOM 1312 N N . ASN A 1 175 ? 8.795 12.885 19.839 1.00 95.19 175 ASN A N 1
ATOM 1313 C CA . ASN A 1 175 ? 7.507 13.325 19.306 1.00 95.19 175 ASN A CA 1
ATOM 1314 C C . ASN A 1 175 ? 6.348 12.392 19.673 1.00 95.19 175 ASN A C 1
ATOM 1316 O O . ASN A 1 175 ? 5.237 12.884 19.846 1.00 95.19 175 ASN A O 1
ATOM 1320 N N . ASP A 1 176 ? 6.572 11.087 19.827 1.00 94.88 176 ASP A N 1
ATOM 1321 C CA . ASP A 1 176 ? 5.495 10.108 20.044 1.00 94.88 176 ASP A CA 1
ATOM 1322 C C . ASP A 1 176 ? 4.782 10.268 21.402 1.00 94.88 176 ASP A C 1
ATOM 1324 O O . ASP A 1 176 ? 3.603 9.952 21.548 1.00 94.88 176 ASP A O 1
ATOM 1328 N N . ASN A 1 177 ? 5.473 10.848 22.391 1.00 91.81 177 ASN A N 1
ATOM 1329 C CA . ASN A 1 177 ? 4.882 11.245 23.677 1.00 91.81 177 ASN A CA 1
ATOM 1330 C C . ASN A 1 177 ? 3.917 12.440 23.552 1.00 91.81 177 ASN A C 1
ATOM 1332 O O . ASN A 1 177 ? 3.117 12.708 24.449 1.00 91.81 177 ASN A O 1
ATOM 1336 N N . VAL A 1 178 ? 4.013 13.203 22.462 1.00 95.31 178 VAL A N 1
ATOM 1337 C CA . VAL A 1 178 ? 3.294 14.469 22.267 1.00 95.31 178 VAL A CA 1
ATOM 1338 C C . VAL A 1 178 ? 2.246 14.360 21.159 1.00 95.31 178 VAL A C 1
ATOM 1340 O O . VAL A 1 178 ? 1.189 14.981 21.275 1.00 95.31 178 VAL A O 1
ATOM 1343 N N . TYR A 1 179 ? 2.512 13.563 20.126 1.00 96.88 179 TYR A N 1
ATOM 1344 C CA . TYR A 1 179 ? 1.697 13.386 18.925 1.00 96.88 179 TYR A CA 1
ATOM 1345 C C . TYR A 1 179 ? 1.547 11.890 18.600 1.00 96.88 179 TYR A C 1
ATOM 1347 O O . TYR A 1 179 ? 2.452 11.121 18.915 1.00 96.88 179 TYR A O 1
ATOM 1355 N N . PRO A 1 180 ? 0.475 11.460 17.913 1.00 96.69 180 PRO A N 1
ATOM 1356 C CA . PRO A 1 180 ? 0.391 10.107 17.364 1.00 96.69 180 PRO A CA 1
ATOM 1357 C C . PRO A 1 180 ? 1.337 9.962 16.160 1.00 96.69 180 PRO A C 1
ATOM 1359 O O . PRO A 1 180 ? 0.993 10.369 15.047 1.00 96.69 180 PRO A O 1
ATOM 1362 N N . ILE A 1 181 ? 2.540 9.415 16.359 1.00 97.38 181 ILE A N 1
ATOM 1363 C CA . ILE A 1 181 ? 3.536 9.270 15.287 1.00 97.38 181 ILE A CA 1
ATOM 1364 C C . ILE A 1 181 ? 3.468 7.872 14.667 1.00 97.38 181 ILE A C 1
ATOM 1366 O O . ILE A 1 181 ? 3.670 6.868 15.345 1.00 97.38 181 ILE A O 1
ATOM 1370 N N . ILE A 1 182 ? 3.267 7.811 13.350 1.00 97.06 182 ILE A N 1
ATOM 1371 C CA . ILE A 1 182 ? 3.459 6.607 12.528 1.00 97.06 182 ILE A CA 1
ATOM 1372 C C . ILE A 1 182 ? 4.710 6.812 11.677 1.00 97.06 182 ILE A C 1
ATOM 1374 O O . ILE A 1 182 ? 4.854 7.857 11.037 1.00 97.06 182 ILE A O 1
ATOM 1378 N N . ALA A 1 183 ? 5.625 5.844 11.690 1.00 95.81 183 ALA A N 1
ATOM 1379 C CA . ALA A 1 183 ? 6.890 5.938 10.972 1.00 95.81 183 ALA A CA 1
ATOM 1380 C C . ALA A 1 183 ? 7.451 4.555 10.596 1.00 95.81 183 ALA A C 1
ATOM 1382 O O . ALA A 1 183 ? 7.227 3.569 11.306 1.00 95.81 183 ALA A O 1
ATOM 1383 N N . LYS A 1 184 ? 8.186 4.490 9.476 1.00 93.69 184 LYS A N 1
ATOM 1384 C CA . LYS A 1 184 ? 8.817 3.263 8.949 1.00 93.69 184 LYS A CA 1
ATOM 1385 C C . LYS A 1 184 ? 9.924 2.719 9.857 1.00 93.69 184 LYS A C 1
ATOM 1387 O O . LYS A 1 184 ? 10.123 1.520 9.907 1.00 93.69 184 LYS A O 1
ATOM 1392 N N . ASP A 1 185 ? 10.599 3.585 10.604 1.00 94.38 185 ASP A N 1
ATOM 1393 C CA . ASP A 1 185 ? 11.698 3.237 11.515 1.00 94.38 185 ASP A CA 1
ATOM 1394 C C . ASP A 1 185 ? 11.249 2.638 12.858 1.00 94.38 185 ASP A C 1
ATOM 1396 O O . ASP A 1 185 ? 12.090 2.231 13.660 1.00 94.38 185 ASP A O 1
ATOM 1400 N N . LYS A 1 186 ? 9.940 2.593 13.130 1.00 96.81 186 LYS A N 1
ATOM 1401 C CA . LYS A 1 186 ? 9.381 1.784 14.215 1.00 96.81 186 LYS A CA 1
ATOM 1402 C C . LYS A 1 186 ? 9.262 0.343 13.730 1.00 96.81 186 LYS A C 1
ATOM 1404 O O . LYS A 1 186 ? 8.486 0.077 12.821 1.00 96.81 186 LYS A O 1
ATOM 1409 N N . VAL A 1 187 ? 9.977 -0.583 14.348 1.00 97.31 187 VAL A N 1
ATOM 1410 C CA . VAL A 1 187 ? 9.999 -1.994 13.932 1.00 97.31 187 VAL A CA 1
ATOM 1411 C C . VAL A 1 187 ? 9.841 -2.922 15.127 1.00 97.31 187 VAL A C 1
ATOM 1413 O O . VAL A 1 187 ? 10.068 -2.519 16.266 1.00 97.31 187 VAL A O 1
ATOM 1416 N N . TYR A 1 188 ? 9.458 -4.172 14.911 1.00 97.56 188 TYR A N 1
ATOM 1417 C CA . TYR A 1 188 ? 9.535 -5.194 15.945 1.00 97.56 188 TYR A CA 1
ATOM 1418 C C . TYR A 1 188 ? 11.001 -5.475 16.277 1.00 97.56 188 TYR A C 1
ATOM 1420 O O . TYR A 1 188 ? 11.774 -5.888 15.421 1.00 97.56 188 TYR A O 1
ATOM 1428 N N . GLY A 1 189 ? 11.387 -5.214 17.527 1.00 96.00 189 GLY A N 1
ATOM 1429 C CA . GLY A 1 189 ? 12.720 -5.520 18.050 1.00 96.00 189 GLY A CA 1
ATOM 1430 C C . GLY A 1 189 ? 12.671 -6.602 19.125 1.00 96.00 189 GLY A C 1
ATOM 1431 O O . GLY A 1 189 ? 11.620 -7.181 19.392 1.00 96.00 189 GLY A O 1
ATOM 1432 N N . ASN A 1 190 ? 13.796 -6.838 19.802 1.00 95.19 190 ASN A N 1
ATOM 1433 C CA . ASN A 1 190 ? 13.944 -7.926 20.781 1.00 95.19 190 ASN A CA 1
ATOM 1434 C C . ASN A 1 190 ? 12.864 -7.945 21.874 1.00 95.19 190 ASN A C 1
ATOM 1436 O O . ASN A 1 190 ? 12.438 -9.020 22.292 1.00 95.19 190 ASN A O 1
ATOM 1440 N N . LEU A 1 191 ? 12.381 -6.774 22.306 1.00 94.56 191 LEU A N 1
ATOM 1441 C CA . LEU A 1 191 ? 11.315 -6.661 23.310 1.00 94.56 191 LEU A CA 1
ATOM 1442 C C . LEU A 1 191 ? 9.963 -7.224 22.844 1.00 94.56 191 LEU A C 1
ATOM 1444 O O . LEU A 1 191 ? 9.120 -7.524 23.682 1.00 94.56 191 LEU A O 1
ATOM 1448 N N . ALA A 1 192 ? 9.751 -7.364 21.534 1.00 95.00 192 ALA A N 1
ATOM 1449 C CA . ALA A 1 192 ? 8.527 -7.911 20.965 1.00 95.00 192 ALA A CA 1
ATOM 1450 C C . ALA A 1 192 ? 8.587 -9.415 20.677 1.00 95.00 192 ALA A C 1
ATOM 1452 O O . ALA A 1 192 ? 7.557 -10.004 20.363 1.00 95.00 192 ALA A O 1
ATOM 1453 N N . SER A 1 193 ? 9.762 -10.039 20.811 1.00 92.75 193 SER A N 1
ATOM 1454 C CA . SER A 1 193 ? 10.011 -11.434 20.414 1.00 92.75 193 SER A CA 1
ATOM 1455 C C . SER A 1 193 ? 9.057 -12.462 21.031 1.00 92.75 193 SER A C 1
ATOM 1457 O O . SER A 1 193 ? 8.772 -13.470 20.396 1.00 92.75 193 SER A O 1
ATOM 1459 N N . SER A 1 194 ? 8.540 -12.215 22.238 1.00 87.06 194 SER A N 1
ATOM 1460 C CA . SER A 1 194 ? 7.620 -13.124 22.933 1.00 87.06 194 SER A CA 1
ATOM 1461 C C . SER A 1 194 ? 6.135 -12.887 22.639 1.00 87.06 194 SER A C 1
ATOM 1463 O O . SER A 1 194 ? 5.310 -13.664 23.110 1.00 87.06 194 SER A O 1
ATOM 1465 N N . GLY A 1 195 ? 5.774 -11.822 21.915 1.00 88.88 195 GLY A N 1
ATOM 1466 C CA . GLY A 1 195 ? 4.375 -11.450 21.659 1.00 88.88 195 GLY A CA 1
ATOM 1467 C C . GLY A 1 195 ? 4.002 -11.339 20.184 1.00 88.88 195 GLY A C 1
ATOM 1468 O O . GLY A 1 195 ? 2.934 -10.817 19.872 1.00 88.88 195 GLY A O 1
ATOM 1469 N N . VAL A 1 196 ? 4.870 -11.803 19.285 1.00 94.81 196 VAL A N 1
ATOM 1470 C CA . VAL A 1 196 ? 4.613 -11.893 17.842 1.00 94.81 196 VAL A CA 1
ATOM 1471 C C . VAL A 1 196 ? 4.891 -13.313 17.351 1.00 94.81 196 VAL A C 1
ATOM 1473 O O . VAL A 1 196 ? 5.643 -14.054 17.982 1.00 94.81 196 VAL A O 1
ATOM 1476 N N . GLY A 1 197 ? 4.279 -13.708 16.235 1.00 93.69 197 GLY A N 1
ATOM 1477 C CA . GLY A 1 197 ? 4.335 -15.089 15.747 1.00 93.69 197 GLY A CA 1
ATOM 1478 C C . GLY A 1 197 ? 5.647 -15.505 15.072 1.00 93.69 197 GLY A C 1
ATOM 1479 O O . GLY A 1 197 ? 5.875 -16.701 14.910 1.00 93.69 197 GLY A O 1
ATOM 1480 N N . LEU A 1 198 ? 6.505 -14.560 14.664 1.00 94.88 198 LEU A N 1
ATOM 1481 C CA . LEU A 1 198 ? 7.713 -14.832 13.871 1.00 94.88 198 LEU A C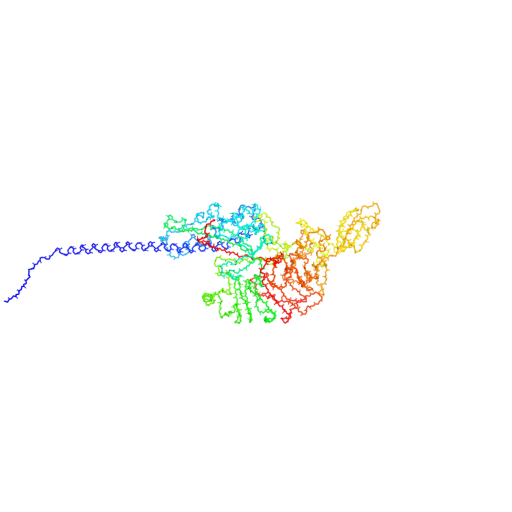A 1
ATOM 1482 C C . LEU A 1 198 ? 8.975 -14.154 14.433 1.00 94.88 198 LEU A C 1
ATOM 1484 O O . LEU A 1 198 ? 8.876 -13.105 15.075 1.00 94.88 198 LEU A O 1
ATOM 1488 N N . PRO A 1 199 ? 10.182 -14.673 14.123 1.00 94.81 199 PRO A N 1
ATOM 1489 C CA . PRO A 1 199 ? 11.443 -14.063 14.541 1.00 94.81 199 PRO A CA 1
ATOM 1490 C C . PRO A 1 199 ? 11.592 -12.606 14.077 1.00 94.81 199 PRO A C 1
ATOM 1492 O O . PRO A 1 199 ? 11.593 -12.313 12.879 1.00 94.81 199 PRO A O 1
ATOM 1495 N N . VAL A 1 200 ? 11.777 -11.696 15.037 1.00 95.44 200 VAL A N 1
ATOM 1496 C CA . VAL A 1 200 ? 11.853 -10.242 14.803 1.00 95.44 200 VAL A CA 1
ATOM 1497 C C . VAL A 1 200 ? 13.066 -9.817 13.972 1.00 95.44 200 VAL A C 1
ATOM 1499 O O . VAL A 1 200 ? 12.969 -8.865 13.209 1.00 95.44 200 VAL A O 1
ATOM 1502 N N . ASP A 1 201 ? 14.173 -10.564 14.029 1.00 93.19 201 ASP A N 1
ATOM 1503 C CA . ASP A 1 201 ? 15.372 -10.278 13.225 1.00 93.19 201 ASP A CA 1
ATOM 1504 C C . ASP A 1 201 ? 15.156 -10.536 11.724 1.00 93.19 201 ASP A C 1
ATOM 1506 O O . ASP A 1 201 ? 15.843 -9.965 10.880 1.00 93.19 201 ASP A O 1
ATOM 1510 N N . THR A 1 202 ? 14.210 -11.419 11.380 1.00 92.12 202 THR A N 1
ATOM 1511 C CA . THR A 1 202 ? 13.878 -11.753 9.983 1.00 92.12 202 THR A CA 1
ATOM 1512 C C . THR A 1 202 ? 12.686 -10.944 9.479 1.00 92.12 202 THR A C 1
ATOM 1514 O O . THR A 1 202 ? 12.673 -10.540 8.316 1.00 92.12 202 THR A O 1
ATOM 1517 N N . TYR A 1 203 ? 11.711 -10.680 10.356 1.00 94.00 203 TYR A N 1
ATOM 1518 C CA . TYR A 1 203 ? 10.471 -9.965 10.043 1.00 94.00 203 TYR A CA 1
ATOM 1519 C C . TYR A 1 203 ? 10.243 -8.774 10.999 1.00 94.00 203 TYR A C 1
ATOM 1521 O O . TYR A 1 203 ? 9.332 -8.809 11.836 1.00 94.00 203 TYR A O 1
ATOM 1529 N N . PRO A 1 204 ? 11.081 -7.720 10.904 1.00 95.25 204 PRO A N 1
ATOM 1530 C CA . PRO A 1 204 ? 11.001 -6.554 11.783 1.00 95.25 204 PRO A CA 1
ATOM 1531 C C . PRO A 1 204 ? 9.879 -5.580 11.388 1.00 95.25 204 PRO A C 1
ATOM 1533 O O . PRO A 1 204 ? 9.276 -4.959 12.260 1.00 95.25 204 PRO A O 1
ATOM 1536 N N . ASP A 1 205 ? 9.566 -5.435 10.097 1.00 94.31 205 ASP A N 1
ATOM 1537 C CA . ASP A 1 205 ? 8.609 -4.421 9.623 1.00 94.31 205 ASP A CA 1
ATOM 1538 C C . ASP A 1 205 ? 7.149 -4.832 9.841 1.00 94.31 205 ASP A C 1
ATOM 1540 O O . ASP A 1 205 ? 6.336 -4.040 10.315 1.00 94.31 205 ASP A O 1
ATOM 1544 N N . PHE A 1 206 ? 6.827 -6.086 9.524 1.00 96.19 206 PHE A N 1
ATOM 1545 C CA . PHE A 1 206 ? 5.514 -6.694 9.711 1.00 96.19 206 PHE A CA 1
ATOM 1546 C C . PHE A 1 206 ? 5.688 -8.089 10.285 1.00 96.19 206 PHE A C 1
ATOM 1548 O O . PHE A 1 206 ? 6.593 -8.818 9.885 1.00 96.19 206 PHE A O 1
ATOM 1555 N N . ASN A 1 207 ? 4.801 -8.471 11.196 1.00 96.62 207 ASN A N 1
ATOM 1556 C CA . ASN A 1 207 ? 4.843 -9.773 11.843 1.00 96.62 207 ASN A CA 1
ATOM 1557 C C . ASN A 1 207 ? 3.421 -10.338 11.962 1.00 96.62 207 ASN A C 1
ATOM 1559 O O . ASN A 1 207 ? 2.445 -9.668 11.616 1.00 96.62 207 ASN A O 1
ATOM 1563 N N . ILE A 1 208 ? 3.304 -11.577 12.426 1.00 95.38 208 ILE A N 1
ATOM 1564 C CA . ILE A 1 208 ? 2.013 -12.210 12.673 1.00 95.38 208 ILE A CA 1
ATOM 1565 C C . ILE A 1 208 ? 1.534 -11.795 14.061 1.00 95.38 208 ILE A C 1
ATOM 1567 O O . ILE A 1 208 ? 2.209 -12.044 15.063 1.00 95.38 208 ILE A O 1
ATOM 1571 N N . LEU A 1 209 ? 0.364 -11.168 14.104 1.00 95.94 209 LEU A N 1
ATOM 1572 C CA . LEU A 1 209 ? -0.340 -10.796 15.324 1.00 95.94 209 LEU A CA 1
ATOM 1573 C C . LEU A 1 209 ? -1.665 -11.545 15.406 1.00 95.94 209 LEU A C 1
ATOM 1575 O O . LEU A 1 209 ? -2.209 -11.975 14.395 1.00 95.94 209 LEU A O 1
ATOM 1579 N N . THR A 1 210 ? -2.210 -11.644 16.610 1.00 94.75 210 THR A N 1
ATOM 1580 C CA . THR A 1 210 ? -3.582 -12.099 16.833 1.00 94.75 210 THR A CA 1
ATOM 1581 C C . THR A 1 210 ? -4.555 -10.968 16.522 1.00 94.75 210 THR A C 1
ATOM 1583 O O . THR A 1 210 ? -4.396 -9.855 17.033 1.00 94.75 210 THR A O 1
ATOM 1586 N N . TYR A 1 211 ? -5.556 -11.237 15.686 1.00 94.38 211 TYR A N 1
ATOM 1587 C CA . TYR A 1 211 ? -6.601 -10.274 15.367 1.00 94.38 211 TYR A CA 1
ATOM 1588 C C . TYR A 1 211 ? -7.417 -9.936 16.625 1.00 94.38 211 TYR A C 1
ATOM 1590 O O . TYR A 1 211 ? -7.804 -10.854 17.356 1.00 94.38 211 TYR A O 1
ATOM 1598 N N . PRO A 1 212 ? -7.666 -8.643 16.912 1.00 92.25 212 PRO A N 1
ATOM 1599 C CA . PRO A 1 212 ? -8.311 -8.232 18.155 1.00 92.25 212 PRO A CA 1
ATOM 1600 C C . PRO A 1 212 ? -9.756 -8.737 18.259 1.00 92.25 212 PRO A C 1
ATOM 1602 O O . PRO A 1 212 ? -10.421 -9.003 17.256 1.00 92.25 212 PRO A O 1
ATOM 1605 N N . GLU A 1 213 ? -10.261 -8.832 19.491 1.00 88.75 213 GLU A N 1
ATOM 1606 C CA . GLU A 1 213 ? -11.632 -9.266 19.790 1.00 88.75 213 GLU A CA 1
ATOM 1607 C C . GLU A 1 213 ? -12.654 -8.172 19.445 1.00 88.75 213 GLU A C 1
ATOM 1609 O O . GLU A 1 213 ? -13.179 -7.469 20.309 1.00 88.75 213 GLU A O 1
ATOM 1614 N N . ILE A 1 214 ? -12.914 -7.992 18.149 1.00 89.75 214 ILE A N 1
ATOM 1615 C CA . ILE A 1 214 ? -13.789 -6.941 17.624 1.00 89.75 214 ILE A CA 1
ATOM 1616 C C . ILE A 1 214 ? -14.842 -7.481 16.658 1.00 89.75 214 ILE A C 1
ATOM 1618 O O . ILE A 1 214 ? -14.688 -8.520 16.030 1.00 89.75 214 ILE A O 1
ATOM 1622 N N . ASN A 1 215 ? -15.918 -6.712 16.493 1.00 87.56 215 ASN A N 1
ATOM 1623 C CA . ASN A 1 215 ? -17.059 -7.069 15.646 1.00 87.56 215 ASN A CA 1
ATOM 1624 C C . ASN A 1 215 ? -16.859 -6.777 14.151 1.00 87.56 215 ASN A C 1
ATOM 1626 O O . ASN A 1 215 ? -17.748 -7.070 13.349 1.00 87.56 215 ASN A O 1
ATOM 1630 N N . PHE A 1 216 ? -15.737 -6.159 13.779 1.00 90.06 216 PHE A N 1
ATOM 1631 C CA . PHE A 1 216 ? -15.377 -5.943 12.384 1.00 90.06 216 PHE A CA 1
ATOM 1632 C C . PHE A 1 216 ? -14.569 -7.143 11.901 1.00 90.06 216 PHE A C 1
ATOM 1634 O O . PHE A 1 216 ? -13.485 -7.394 12.407 1.00 90.06 216 PHE A O 1
ATOM 1641 N N . GLY A 1 217 ? -15.101 -7.892 10.946 1.00 87.19 217 GLY A N 1
ATOM 1642 C CA . GLY A 1 217 ? -14.519 -9.148 10.500 1.00 87.19 217 GLY A CA 1
ATOM 1643 C C . GLY A 1 217 ? -13.565 -8.956 9.339 1.00 87.19 217 GLY A C 1
ATOM 1644 O O . GLY A 1 217 ? -13.854 -9.490 8.284 1.00 87.19 217 GLY A O 1
ATOM 1645 N N . TYR A 1 218 ? -12.478 -8.185 9.478 1.00 89.75 218 TYR A N 1
ATOM 1646 C CA . TYR A 1 218 ? -11.399 -8.197 8.467 1.00 89.75 218 TYR A CA 1
ATOM 1647 C C . TYR A 1 218 ? -10.612 -9.516 8.522 1.00 89.75 218 TYR A C 1
ATOM 1649 O O . TYR A 1 218 ? -10.231 -10.062 7.492 1.00 89.75 218 TYR A O 1
ATOM 1657 N N . ALA A 1 219 ? -10.431 -10.043 9.728 1.00 90.94 219 ALA A N 1
ATOM 1658 C CA . ALA A 1 219 ? -10.135 -11.440 10.018 1.00 90.94 219 ALA A CA 1
ATOM 1659 C C . ALA A 1 219 ? -11.069 -11.871 11.161 1.00 90.94 219 ALA A C 1
ATOM 1661 O O . ALA A 1 219 ? -11.778 -11.025 11.722 1.00 90.94 219 ALA A O 1
ATOM 1662 N N . ARG A 1 220 ? -11.119 -13.160 11.506 1.00 89.94 220 ARG A N 1
ATOM 1663 C CA 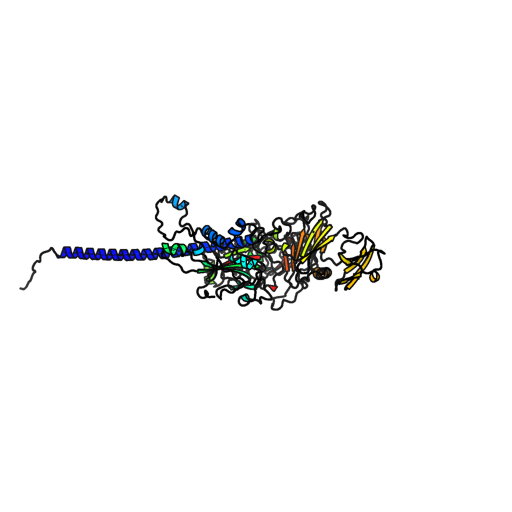. ARG A 1 220 ? -11.921 -13.580 12.661 1.00 89.94 220 ARG A CA 1
ATOM 1664 C C . ARG A 1 220 ? -11.179 -13.196 13.947 1.00 89.94 220 ARG A C 1
ATOM 1666 O O . ARG A 1 220 ? -9.952 -13.277 13.983 1.00 89.94 220 ARG A O 1
ATOM 1673 N N . PRO A 1 221 ? -11.880 -12.760 15.005 1.00 90.81 221 PRO A N 1
ATOM 1674 C CA . PRO A 1 221 ? -11.282 -12.578 16.325 1.00 90.81 221 PRO A CA 1
ATOM 1675 C C . PRO A 1 221 ? -10.426 -13.776 16.742 1.00 90.81 221 PRO A C 1
ATOM 1677 O O . PRO A 1 221 ? -10.904 -14.906 16.720 1.00 90.81 221 PRO A O 1
ATOM 1680 N N . GLY A 1 222 ? -9.171 -13.530 17.121 1.00 91.56 222 GLY A N 1
ATOM 1681 C CA . GLY A 1 222 ? -8.228 -14.587 17.496 1.00 91.56 222 GLY A CA 1
ATOM 1682 C C . GLY A 1 222 ? -7.407 -15.178 16.342 1.00 91.56 222 GLY A C 1
ATOM 1683 O O . GLY A 1 222 ? -6.362 -15.774 16.609 1.00 91.56 222 GLY A O 1
ATOM 1684 N N . ASP A 1 223 ? -7.802 -14.976 15.082 1.00 92.75 223 ASP A N 1
ATOM 1685 C CA . ASP A 1 223 ? -7.037 -15.485 13.941 1.00 92.75 223 ASP A CA 1
ATOM 1686 C C . ASP A 1 223 ? -5.711 -14.726 13.774 1.00 92.75 223 ASP A C 1
ATOM 1688 O O . ASP A 1 223 ? -5.626 -13.525 14.066 1.00 92.75 223 ASP A O 1
ATOM 1692 N N . PRO A 1 224 ? -4.653 -15.394 13.287 1.00 94.06 224 PRO A N 1
ATOM 1693 C CA . PRO A 1 224 ? -3.418 -14.722 12.926 1.00 94.06 224 PRO A CA 1
ATOM 1694 C C . PRO A 1 224 ? -3.625 -13.826 11.699 1.00 94.06 224 PRO A C 1
ATOM 1696 O O . PRO A 1 224 ? -4.274 -14.208 10.728 1.00 94.06 224 PRO A O 1
ATOM 1699 N N . PHE A 1 225 ? -3.015 -12.646 11.711 1.00 95.88 225 PHE A N 1
ATOM 1700 C CA . PHE A 1 225 ? -2.956 -11.758 10.552 1.00 95.88 225 PHE A CA 1
ATOM 1701 C C . PHE A 1 225 ? -1.630 -10.998 10.521 1.00 95.88 225 PHE A C 1
ATOM 1703 O O . PHE A 1 225 ? -1.002 -10.754 11.557 1.00 95.88 225 PHE A O 1
ATOM 1710 N N . VAL A 1 226 ? -1.194 -10.613 9.323 1.00 96.38 226 VAL A N 1
ATOM 1711 C CA . VAL A 1 226 ? 0.035 -9.842 9.140 1.00 96.38 226 VAL A CA 1
ATOM 1712 C C . VAL A 1 226 ? -0.249 -8.375 9.432 1.00 96.38 226 VAL A C 1
ATOM 1714 O O . VAL A 1 226 ? -1.116 -7.768 8.798 1.00 96.38 226 VAL A O 1
ATOM 1717 N N . ALA A 1 227 ? 0.465 -7.793 10.393 1.00 97.38 227 ALA A N 1
ATOM 1718 C CA . ALA A 1 227 ? 0.308 -6.391 10.756 1.00 97.38 227 ALA A CA 1
ATOM 1719 C C . ALA A 1 227 ? 1.521 -5.836 11.512 1.00 97.38 227 ALA A C 1
ATOM 1721 O O . ALA A 1 227 ? 2.404 -6.563 11.972 1.00 97.38 227 ALA A O 1
ATOM 1722 N N . LYS A 1 228 ? 1.524 -4.512 11.663 1.00 97.50 228 LYS A N 1
ATOM 1723 C CA . LYS A 1 228 ? 2.380 -3.770 12.586 1.00 97.50 228 LYS A CA 1
ATOM 1724 C C . LYS A 1 228 ? 1.514 -2.942 13.528 1.00 97.50 228 LYS A C 1
ATOM 1726 O O . LYS A 1 228 ? 0.672 -2.171 13.078 1.00 97.50 228 LYS A O 1
ATOM 1731 N N . ARG A 1 229 ? 1.703 -3.083 14.839 1.00 97.06 229 ARG A N 1
ATOM 1732 C CA . ARG A 1 229 ? 0.867 -2.432 15.864 1.00 97.06 229 ARG A CA 1
ATOM 1733 C C . ARG A 1 229 ? 1.587 -1.247 16.502 1.00 97.06 229 ARG A C 1
ATOM 1735 O O . ARG A 1 229 ? 2.492 -1.435 17.309 1.00 97.06 229 ARG A O 1
ATOM 1742 N N . ASN A 1 230 ? 1.132 -0.033 16.207 1.00 97.56 230 ASN A N 1
ATOM 1743 C CA . ASN A 1 230 ? 1.481 1.163 16.978 1.00 97.56 230 ASN A CA 1
ATOM 1744 C C . ASN A 1 230 ? 0.438 1.348 18.079 1.00 97.56 230 ASN A C 1
ATOM 1746 O O . ASN A 1 230 ? -0.753 1.210 17.804 1.00 97.56 230 ASN A O 1
ATOM 1750 N N . TRP A 1 231 ? 0.848 1.661 19.307 1.00 97.19 231 TRP A N 1
ATOM 1751 C CA . TRP A 1 231 ? -0.103 1.820 20.405 1.00 97.19 231 TRP A CA 1
ATOM 1752 C C . TRP A 1 231 ? 0.342 2.835 21.459 1.00 97.19 231 TRP A C 1
ATOM 1754 O O . TRP A 1 231 ? 1.535 3.070 21.668 1.00 97.19 231 TRP A O 1
ATOM 1764 N N . TRP A 1 232 ? -0.650 3.425 22.126 1.00 96.88 232 TRP A N 1
ATOM 1765 C CA . TRP A 1 232 ? -0.488 4.413 23.189 1.00 96.88 232 TRP A CA 1
ATOM 1766 C C . TRP A 1 232 ? -1.458 4.096 24.324 1.00 96.88 232 TRP A C 1
ATOM 1768 O O . TRP A 1 232 ? -2.664 3.968 24.100 1.00 96.88 232 TRP A O 1
ATOM 1778 N N . ALA A 1 233 ? -0.928 3.965 25.538 1.00 95.56 233 ALA A N 1
ATOM 1779 C CA . ALA A 1 233 ? -1.726 3.723 26.730 1.00 95.56 233 ALA A CA 1
ATOM 1780 C C . ALA A 1 233 ? -2.043 5.027 27.467 1.00 95.56 233 ALA A C 1
ATOM 1782 O O . ALA A 1 233 ? -1.227 5.946 27.504 1.00 95.56 233 ALA A O 1
ATOM 1783 N N . PHE A 1 234 ? -3.218 5.113 28.078 1.00 94.75 234 PHE A N 1
ATOM 1784 C CA . PHE A 1 234 ? -3.600 6.228 28.939 1.00 94.75 234 PHE A CA 1
ATOM 1785 C C . PHE A 1 234 ? -4.640 5.780 29.962 1.00 94.75 234 PHE A C 1
ATOM 1787 O O . PHE A 1 234 ? -5.264 4.728 29.838 1.00 94.75 234 PHE A O 1
ATOM 1794 N N . THR A 1 235 ? -4.818 6.592 30.993 1.00 92.25 235 THR A N 1
ATOM 1795 C CA . THR A 1 235 ? -5.856 6.419 32.004 1.00 92.25 235 THR A CA 1
ATOM 1796 C C . THR A 1 235 ? -6.964 7.434 31.790 1.00 92.25 235 THR A C 1
ATOM 1798 O O . THR A 1 235 ? -6.687 8.564 31.377 1.00 92.25 235 THR A O 1
ATOM 1801 N N . MET A 1 236 ? -8.202 7.025 32.063 1.00 90.19 236 MET A N 1
ATOM 1802 C CA . MET A 1 236 ? -9.374 7.893 32.007 1.00 90.19 236 MET A CA 1
ATOM 1803 C C . MET A 1 236 ? -10.208 7.760 33.282 1.00 90.19 236 MET A C 1
ATOM 1805 O O . MET A 1 236 ? -10.447 6.651 33.768 1.00 90.19 236 MET A O 1
ATOM 1809 N N . ASP A 1 237 ? -10.644 8.903 33.802 1.00 88.19 237 ASP A N 1
ATOM 1810 C CA . ASP A 1 237 ? -11.593 9.023 34.907 1.00 88.19 237 ASP A CA 1
ATOM 1811 C C . ASP A 1 237 ? -12.403 10.306 34.735 1.00 88.19 237 ASP A C 1
ATOM 1813 O O . ASP A 1 237 ? -11.944 11.408 35.036 1.00 88.19 237 ASP A O 1
ATOM 1817 N N . ILE A 1 238 ? -13.595 10.160 34.160 1.00 82.94 238 ILE A N 1
ATOM 1818 C CA . ILE A 1 238 ? -14.451 11.305 33.852 1.00 82.94 238 ILE A CA 1
ATOM 1819 C C . ILE A 1 238 ? -15.053 11.926 35.117 1.00 82.94 238 ILE A C 1
ATOM 1821 O O . ILE A 1 238 ? -15.299 13.129 35.127 1.00 82.94 238 ILE A O 1
ATOM 1825 N N . ALA A 1 239 ? -15.241 11.138 36.183 1.00 80.06 239 ALA A N 1
ATOM 1826 C CA . ALA A 1 239 ? -15.839 11.629 37.416 1.00 80.06 239 ALA A CA 1
ATOM 1827 C C . ALA A 1 239 ? -14.844 12.419 38.275 1.00 80.06 239 ALA A C 1
ATOM 1829 O O . ALA A 1 239 ? -15.299 13.340 38.946 1.00 80.06 239 ALA A O 1
ATOM 1830 N N . ASP A 1 240 ? -13.519 12.163 38.188 1.00 81.62 240 ASP A N 1
ATOM 1831 C CA . ASP A 1 240 ? -12.483 12.850 39.002 1.00 81.62 240 ASP A CA 1
ATOM 1832 C C . ASP A 1 240 ? -12.739 14.363 39.048 1.00 81.62 240 ASP A C 1
ATOM 1834 O O . ASP A 1 240 ? -12.729 14.974 40.117 1.00 81.62 240 ASP A O 1
ATOM 1838 N N . HIS A 1 241 ? -13.056 14.984 37.904 1.00 77.62 241 HIS A N 1
ATOM 1839 C CA . HIS A 1 241 ? -13.341 16.418 37.836 1.00 77.62 241 HIS A CA 1
ATOM 1840 C C . HIS A 1 241 ? -14.396 16.875 38.864 1.00 77.62 241 HIS A C 1
ATOM 1842 O O . HIS A 1 241 ? -14.181 17.876 39.560 1.00 77.62 241 HIS A O 1
ATOM 1848 N N . ASP A 1 242 ? -15.455 16.085 39.017 1.00 76.06 242 ASP A N 1
ATOM 1849 C CA . ASP A 1 242 ? -16.680 16.384 39.754 1.00 76.06 242 ASP A CA 1
ATOM 1850 C C . ASP A 1 242 ? -16.833 15.586 41.051 1.00 76.06 242 ASP A C 1
ATOM 1852 O O . ASP A 1 242 ? -17.843 15.731 41.744 1.00 76.06 242 ASP A O 1
ATOM 1856 N N . ASP A 1 243 ? -15.820 14.812 41.447 1.00 76.94 243 ASP A N 1
ATOM 1857 C CA . ASP A 1 243 ? -15.792 14.037 42.695 1.00 76.94 243 ASP A CA 1
ATOM 1858 C C . ASP A 1 243 ? -16.134 14.902 43.922 1.00 76.94 243 ASP A C 1
ATOM 1860 O O . ASP A 1 243 ? -16.870 14.476 44.811 1.00 76.94 243 ASP A O 1
ATOM 1864 N N . ASN A 1 244 ? -15.661 16.154 43.956 1.00 74.81 244 ASN A N 1
ATOM 1865 C CA . ASN A 1 244 ? -15.912 17.085 45.065 1.00 74.81 244 ASN A CA 1
ATOM 1866 C C . ASN A 1 244 ? -17.350 17.633 45.100 1.00 74.81 244 ASN A C 1
ATOM 1868 O O . ASN A 1 244 ? -17.793 18.102 46.147 1.00 74.81 244 ASN A O 1
ATOM 1872 N N . LEU A 1 245 ? -18.055 17.622 43.964 1.00 73.25 245 LEU A N 1
ATOM 1873 C CA . LEU A 1 245 ? -19.430 18.119 43.828 1.00 73.25 245 LEU A CA 1
ATOM 1874 C C . LEU A 1 245 ? -20.450 16.986 43.972 1.00 73.25 245 LEU A C 1
ATOM 1876 O O . LEU A 1 245 ? -21.498 17.152 44.592 1.00 73.25 245 LEU A O 1
ATOM 1880 N N . THR A 1 246 ? -20.131 15.823 43.411 1.00 71.94 246 THR A N 1
ATOM 1881 C CA . THR A 1 246 ? -21.003 14.644 43.384 1.00 71.94 246 THR A CA 1
ATOM 1882 C C . THR A 1 246 ? -20.785 13.701 44.559 1.00 71.94 246 THR A C 1
ATOM 1884 O O . THR A 1 246 ? -21.651 12.870 44.832 1.00 71.94 246 THR A O 1
ATOM 1887 N N . PHE A 1 247 ? -19.650 13.819 45.259 1.00 71.62 247 PHE A N 1
ATOM 1888 C CA . PHE A 1 247 ? -19.201 12.882 46.293 1.00 71.62 247 PHE A CA 1
ATOM 1889 C C . PHE A 1 247 ? -19.158 11.426 45.802 1.00 71.62 247 PHE A C 1
ATOM 1891 O O . PHE A 1 247 ? -19.306 10.487 46.589 1.00 71.62 247 PHE A O 1
ATOM 1898 N N . LEU A 1 248 ? -18.977 11.231 44.493 1.00 73.12 248 LEU A N 1
ATOM 1899 C CA . LEU A 1 248 ? -19.020 9.937 43.833 1.00 73.12 248 LEU A CA 1
ATOM 1900 C C . LEU A 1 248 ? -17.726 9.731 43.055 1.00 73.12 248 LEU A C 1
ATOM 1902 O O . LEU A 1 248 ? -17.613 10.175 41.925 1.00 73.12 248 LEU A O 1
ATOM 1906 N N . SER A 1 249 ? -16.786 9.017 43.670 1.00 73.31 249 SER A N 1
ATOM 1907 C CA . SER A 1 249 ? -15.523 8.662 43.025 1.00 73.31 249 SER A CA 1
ATOM 1908 C C . SER A 1 249 ? -15.679 7.401 42.178 1.00 73.31 249 SER A C 1
ATOM 1910 O O . SER A 1 249 ? -16.248 6.400 42.642 1.00 73.31 249 SER A O 1
ATOM 1912 N N . THR A 1 250 ? -15.182 7.441 40.941 1.00 75.50 250 THR A N 1
ATOM 1913 C CA . THR A 1 250 ? -15.077 6.269 40.064 1.00 75.50 250 THR A CA 1
ATOM 1914 C C . THR A 1 250 ? -13.639 5.766 39.981 1.00 75.50 250 THR A C 1
ATOM 1916 O O . THR A 1 250 ? -12.699 6.547 40.089 1.00 75.50 250 THR A O 1
ATOM 1919 N N . PRO A 1 251 ? -13.419 4.449 39.829 1.00 78.88 251 PRO A N 1
ATOM 1920 C CA . PRO A 1 251 ? -12.071 3.934 39.658 1.00 78.88 251 PRO A CA 1
ATOM 1921 C C . PRO A 1 251 ? -11.490 4.381 38.313 1.00 78.88 251 PRO A C 1
ATOM 1923 O O . PRO A 1 251 ? -12.165 4.338 37.285 1.00 78.88 251 PRO A O 1
ATOM 1926 N N . LYS A 1 252 ? -10.199 4.723 38.316 1.00 85.44 252 LYS A N 1
ATOM 1927 C CA . LYS A 1 252 ? -9.433 4.987 37.093 1.00 85.44 252 LYS A CA 1
ATOM 1928 C C . LYS A 1 252 ? -9.363 3.743 36.219 1.00 85.44 252 LYS A C 1
ATOM 1930 O O . LYS A 1 252 ? -8.983 2.663 36.685 1.00 85.44 252 LYS A O 1
ATOM 1935 N N . ARG A 1 253 ? -9.680 3.917 34.939 1.00 89.12 253 ARG A N 1
ATOM 1936 C CA . ARG A 1 253 ? -9.637 2.858 33.926 1.00 89.12 253 ARG A CA 1
ATOM 1937 C C . ARG A 1 253 ? -8.449 3.060 33.002 1.00 89.12 253 ARG A C 1
ATOM 1939 O O . ARG A 1 253 ? -7.987 4.183 32.812 1.00 89.12 253 ARG A O 1
ATOM 1946 N N . TYR A 1 254 ? -7.942 1.959 32.465 1.00 91.56 254 TYR A N 1
ATOM 1947 C CA . TYR A 1 254 ? -6.718 1.912 31.673 1.00 91.56 254 TYR A CA 1
ATOM 1948 C C . TYR A 1 254 ? -7.077 1.515 30.252 1.00 91.56 254 TYR A C 1
ATOM 1950 O O . TYR A 1 254 ? -7.697 0.475 30.041 1.00 91.56 254 TYR A O 1
ATOM 1958 N N . PHE A 1 255 ? -6.679 2.333 29.289 1.00 93.69 255 PHE A N 1
ATOM 1959 C CA . PHE A 1 255 ? -7.006 2.142 27.886 1.00 93.69 255 PHE A CA 1
ATOM 1960 C C . PHE A 1 255 ? -5.749 2.062 27.039 1.00 93.69 255 PHE A C 1
ATOM 1962 O O . PHE A 1 255 ? -4.753 2.735 27.309 1.00 93.69 255 PHE A O 1
ATOM 1969 N N . VAL A 1 256 ? -5.827 1.262 25.980 1.00 95.38 256 VAL A N 1
ATOM 1970 C CA . VAL A 1 256 ? -4.822 1.178 24.927 1.00 95.38 256 VAL A CA 1
ATOM 1971 C C . VAL A 1 256 ? -5.493 1.539 23.614 1.00 95.38 256 VAL A C 1
ATOM 1973 O O . VAL A 1 256 ? -6.376 0.832 23.129 1.00 95.38 256 VAL A O 1
ATOM 1976 N N . LEU A 1 257 ? -5.049 2.638 23.013 1.00 96.81 257 LEU A N 1
ATOM 1977 C CA . LEU A 1 257 ? -5.397 2.978 21.644 1.00 96.81 257 LEU A CA 1
ATOM 1978 C C . LEU A 1 257 ? -4.342 2.390 20.712 1.00 96.81 257 LEU A C 1
ATOM 1980 O O . LEU A 1 257 ? -3.159 2.687 20.856 1.00 96.81 257 LEU A O 1
ATOM 1984 N N . SER A 1 258 ? -4.765 1.578 19.751 1.00 97.19 258 SER A N 1
ATOM 1985 C CA . SER A 1 258 ? -3.886 0.930 18.777 1.00 97.19 258 SER A CA 1
ATOM 1986 C C . SER A 1 258 ? -4.241 1.348 17.358 1.00 97.19 258 SER A C 1
ATOM 1988 O O . SER A 1 258 ? -5.415 1.398 17.003 1.00 97.19 258 SER A O 1
ATOM 1990 N N . ILE A 1 259 ? -3.224 1.593 16.535 1.00 97.81 259 ILE A N 1
ATOM 1991 C CA . ILE A 1 259 ? -3.322 1.643 15.079 1.00 97.81 259 ILE A CA 1
ATOM 1992 C C . ILE A 1 259 ? -2.529 0.452 14.551 1.00 97.81 259 ILE A C 1
ATOM 1994 O O . ILE A 1 259 ? -1.297 0.420 14.639 1.00 97.81 259 ILE A O 1
ATOM 1998 N N . TYR A 1 260 ? -3.243 -0.529 14.013 1.00 97.69 260 TYR A N 1
ATOM 1999 C CA . TYR A 1 260 ? -2.650 -1.614 13.251 1.00 97.69 260 TYR A CA 1
ATOM 2000 C C . TYR A 1 260 ? -2.459 -1.144 11.811 1.00 97.69 260 TYR A C 1
ATOM 2002 O O . TYR A 1 260 ? -3.428 -0.810 11.129 1.00 97.69 260 TYR A O 1
ATOM 2010 N N . GLU A 1 261 ? -1.214 -1.118 11.356 1.00 97.75 261 GLU A N 1
ATOM 2011 C CA . GLU A 1 261 ? -0.846 -0.983 9.954 1.00 97.75 261 GLU A CA 1
ATOM 2012 C C . GLU A 1 261 ? -0.948 -2.369 9.313 1.00 97.75 261 GLU A C 1
ATOM 2014 O O . GLU A 1 261 ? -0.171 -3.272 9.627 1.00 97.75 261 GLU A O 1
ATOM 2019 N N . ILE A 1 262 ? -1.948 -2.546 8.455 1.00 96.56 262 ILE A N 1
ATOM 2020 C CA . ILE A 1 262 ? -2.330 -3.832 7.877 1.00 96.56 262 ILE A CA 1
ATOM 2021 C C . ILE A 1 262 ? -2.070 -3.777 6.373 1.00 96.56 262 ILE A C 1
ATOM 2023 O O . ILE A 1 262 ? -2.781 -3.042 5.677 1.00 96.56 262 ILE A O 1
ATOM 2027 N N . PRO A 1 263 ? -1.079 -4.511 5.839 1.00 95.00 263 PRO A N 1
ATOM 2028 C CA . PRO A 1 263 ? -0.936 -4.614 4.399 1.00 95.00 263 PRO A CA 1
ATOM 2029 C C . PRO A 1 263 ? -2.171 -5.311 3.829 1.00 95.00 263 PRO A C 1
ATOM 2031 O O . PRO A 1 263 ? -2.799 -6.154 4.478 1.00 95.00 263 PRO A O 1
ATOM 2034 N N . SER A 1 264 ? -2.557 -4.933 2.616 1.00 91.56 264 SER A N 1
ATOM 2035 C CA . SER A 1 264 ? -3.613 -5.634 1.898 1.00 91.56 264 SER A CA 1
ATOM 2036 C C . SER A 1 264 ? -3.220 -7.103 1.769 1.00 91.56 264 SER A C 1
ATOM 2038 O O . SER A 1 264 ? -2.205 -7.411 1.154 1.00 91.56 264 SER A O 1
ATOM 2040 N N . GLN A 1 265 ? -4.001 -7.975 2.403 1.00 92.62 265 GLN A N 1
ATOM 2041 C CA . GLN A 1 265 ? -3.657 -9.388 2.579 1.00 92.62 265 GLN A CA 1
ATOM 2042 C C . GLN A 1 265 ? -4.842 -10.330 2.345 1.00 92.62 265 GLN A C 1
ATOM 2044 O O . GLN A 1 265 ? -4.697 -11.530 2.508 1.00 92.62 265 GLN A O 1
ATOM 2049 N N . LEU A 1 266 ? -6.019 -9.811 1.993 1.00 93.62 266 LEU A N 1
ATOM 2050 C CA . LEU A 1 266 ? -7.181 -10.641 1.672 1.00 93.62 266 LEU A CA 1
ATOM 2051 C C . LEU A 1 266 ? -7.173 -11.021 0.190 1.00 93.62 266 LEU A C 1
ATOM 2053 O O . LEU A 1 266 ? -6.643 -10.271 -0.631 1.00 93.62 266 LEU A O 1
ATOM 2057 N N . ALA A 1 267 ? -7.810 -12.145 -0.145 1.00 90.94 267 ALA A N 1
ATOM 2058 C CA . ALA A 1 267 ? -7.970 -12.615 -1.522 1.00 90.94 267 ALA A CA 1
ATOM 2059 C C . ALA A 1 267 ? -8.572 -11.525 -2.428 1.00 90.94 267 ALA A C 1
ATOM 2061 O O . ALA A 1 267 ? -8.064 -11.249 -3.519 1.00 90.94 267 ALA A O 1
ATOM 2062 N N . ILE A 1 268 ? -9.608 -10.846 -1.921 1.00 90.94 268 ILE A N 1
ATOM 2063 C CA . ILE A 1 268 ? -10.149 -9.623 -2.509 1.00 90.94 268 ILE A CA 1
ATOM 2064 C C . ILE A 1 268 ? -10.155 -8.518 -1.451 1.00 90.94 268 ILE A C 1
ATOM 2066 O O . ILE A 1 268 ? -10.816 -8.622 -0.416 1.00 90.94 268 ILE A O 1
ATOM 2070 N N . SER A 1 269 ? -9.432 -7.434 -1.730 1.00 87.56 269 SER A N 1
ATOM 2071 C CA . SER A 1 269 ? -9.313 -6.275 -0.843 1.00 87.56 269 SER A CA 1
ATOM 2072 C C . SER A 1 269 ? -9.395 -4.992 -1.656 1.00 87.56 269 SER A C 1
ATOM 2074 O O . SER A 1 269 ? -8.456 -4.607 -2.358 1.00 87.56 269 SER A O 1
ATOM 2076 N N . ALA A 1 270 ? -10.537 -4.312 -1.579 1.00 85.12 270 ALA A N 1
ATOM 2077 C CA . ALA A 1 270 ? -10.736 -3.054 -2.280 1.00 85.12 270 ALA A CA 1
ATOM 2078 C C . ALA A 1 270 ? -11.465 -2.037 -1.412 1.00 85.12 270 ALA A C 1
ATOM 2080 O O . ALA A 1 270 ? -12.477 -2.322 -0.782 1.00 85.12 270 ALA A O 1
ATOM 2081 N N . SER A 1 271 ? -11.022 -0.787 -1.476 1.00 85.75 271 SER A N 1
ATOM 2082 C CA . SER A 1 271 ? -11.761 0.341 -0.891 1.00 85.75 271 SER A CA 1
ATOM 2083 C C . SER A 1 271 ? -12.842 0.901 -1.828 1.00 85.75 271 SER A C 1
ATOM 2085 O O . SER A 1 271 ? -13.371 1.982 -1.581 1.00 85.75 271 SER A O 1
ATOM 2087 N N . ALA A 1 272 ? -13.164 0.157 -2.889 1.00 90.44 272 ALA A N 1
ATOM 2088 C CA . ALA A 1 272 ? -14.086 0.522 -3.955 1.00 90.44 272 ALA A CA 1
ATOM 2089 C C . ALA A 1 272 ? -15.514 0.013 -3.718 1.00 90.44 272 ALA A C 1
ATOM 2091 O O . ALA A 1 272 ? -15.771 -0.800 -2.825 1.00 90.44 272 ALA A O 1
ATOM 2092 N N . PHE A 1 273 ? -16.440 0.472 -4.564 1.00 92.50 273 PHE A N 1
ATOM 2093 C CA . PHE A 1 273 ? -17.739 -0.166 -4.736 1.00 92.50 273 PHE A CA 1
ATOM 2094 C C . PHE A 1 273 ? -17.553 -1.346 -5.689 1.00 92.50 273 PHE A C 1
ATOM 2096 O O . PHE A 1 273 ? -17.190 -1.135 -6.844 1.00 92.50 273 PHE A O 1
ATOM 2103 N N . MET A 1 274 ? -17.751 -2.571 -5.206 1.00 92.50 274 MET A N 1
ATOM 2104 C CA . MET A 1 274 ? -17.514 -3.793 -5.981 1.00 92.50 274 MET A CA 1
ATOM 2105 C C . MET A 1 274 ? -18.789 -4.588 -6.220 1.00 92.50 274 MET A C 1
ATOM 2107 O O . MET A 1 274 ? -19.647 -4.643 -5.336 1.00 92.50 274 MET A O 1
ATOM 2111 N N . SER A 1 275 ? -18.850 -5.239 -7.383 1.00 92.62 275 SER A N 1
ATOM 2112 C CA . SER A 1 275 ? -19.781 -6.328 -7.660 1.00 92.62 275 SER A CA 1
ATOM 2113 C C . SER A 1 275 ? -19.043 -7.652 -7.525 1.00 92.62 275 SER A C 1
ATOM 2115 O O . SER A 1 275 ? -17.965 -7.820 -8.094 1.00 92.62 275 SER A O 1
ATOM 2117 N N . LEU A 1 276 ? -19.596 -8.566 -6.738 1.00 92.38 276 LEU A N 1
ATOM 2118 C CA . LEU A 1 276 ? -19.053 -9.896 -6.484 1.00 92.38 276 LEU A CA 1
ATOM 2119 C C . LEU A 1 276 ? -20.062 -10.915 -6.999 1.00 92.38 276 LEU A C 1
ATOM 2121 O O . LEU A 1 276 ? -21.246 -10.755 -6.719 1.00 92.38 276 LEU A O 1
ATOM 2125 N N . GLY A 1 277 ? -19.606 -11.935 -7.721 1.00 90.19 277 GLY A N 1
ATOM 2126 C CA . GLY A 1 277 ? -20.466 -13.023 -8.188 1.00 90.19 277 GLY A CA 1
ATOM 2127 C C . GLY A 1 277 ? -20.839 -13.039 -9.659 1.00 90.19 277 GLY A C 1
ATOM 2128 O O . GLY A 1 277 ? -21.311 -14.056 -10.156 1.00 90.19 277 GLY A O 1
ATOM 2129 N N . ALA A 1 278 ? -20.618 -11.935 -10.366 1.00 89.88 278 ALA A N 1
ATOM 2130 C CA . ALA A 1 278 ? -20.874 -11.843 -11.795 1.00 89.88 278 ALA A CA 1
ATOM 2131 C C . ALA A 1 278 ? -19.817 -10.983 -12.495 1.00 89.88 278 ALA A C 1
ATOM 2133 O O . ALA A 1 278 ? -19.264 -10.035 -11.918 1.00 89.88 278 ALA A O 1
ATOM 2134 N N . TYR A 1 279 ? -19.546 -11.312 -13.752 1.00 89.62 279 TYR A N 1
ATOM 2135 C CA . TYR A 1 279 ? -18.767 -10.492 -14.679 1.00 89.62 279 TYR A CA 1
ATOM 2136 C C . TYR A 1 279 ? -19.609 -9.312 -15.181 1.00 89.62 279 TYR A C 1
ATOM 2138 O O . TYR A 1 279 ? -20.840 -9.348 -15.119 1.00 89.62 279 TYR A O 1
ATOM 2146 N N . ALA A 1 280 ? -18.990 -8.269 -15.744 1.00 86.69 280 ALA A N 1
ATOM 2147 C CA . ALA A 1 280 ? -19.764 -7.161 -16.328 1.00 86.69 280 ALA A CA 1
ATOM 2148 C C . ALA A 1 280 ? -20.632 -7.575 -17.533 1.00 86.69 280 ALA A C 1
ATOM 2150 O O . ALA A 1 280 ? -21.527 -6.825 -17.925 1.00 86.69 280 ALA A O 1
ATOM 2151 N N . SER A 1 281 ? -20.389 -8.752 -18.127 1.00 85.50 281 SER A N 1
ATOM 2152 C CA . SER A 1 281 ? -21.265 -9.356 -19.142 1.00 85.50 281 SER A CA 1
ATOM 2153 C C . SER A 1 281 ? -22.624 -9.793 -18.577 1.00 85.50 281 SER A C 1
ATOM 2155 O O . SER A 1 281 ? -23.568 -9.966 -19.346 1.00 85.50 281 SER A O 1
ATOM 2157 N N . GLY A 1 282 ? -22.732 -9.951 -17.254 1.00 84.88 282 GLY A N 1
ATOM 2158 C CA . GLY A 1 282 ? -23.876 -10.546 -16.566 1.00 84.88 282 GLY A CA 1
ATOM 2159 C C . GLY A 1 282 ? -23.768 -12.062 -16.377 1.00 84.88 282 GLY A C 1
ATOM 2160 O O . GLY A 1 282 ? -24.655 -12.643 -15.760 1.00 84.88 282 GLY A O 1
ATOM 2161 N N . GLU A 1 283 ? -22.710 -12.698 -16.887 1.00 88.56 283 GLU A N 1
ATOM 2162 C CA . GLU A 1 283 ? -22.409 -14.109 -16.616 1.00 88.56 283 GLU A CA 1
ATOM 2163 C C . GLU A 1 283 ? -21.960 -14.288 -15.159 1.00 88.56 283 GLU A C 1
ATOM 2165 O O . GLU A 1 283 ? -21.265 -13.433 -14.603 1.00 88.56 283 GLU A O 1
ATOM 2170 N N . GLU A 1 284 ? -22.372 -15.388 -14.533 1.00 89.81 284 GLU A N 1
ATOM 2171 C CA . GLU A 1 284 ? -22.070 -15.693 -13.132 1.00 89.81 284 GLU A CA 1
ATOM 2172 C C . GLU A 1 284 ? -20.649 -16.248 -12.968 1.00 89.81 284 GLU A C 1
ATOM 2174 O O . GLU A 1 284 ? -20.031 -16.735 -13.916 1.00 89.81 284 GLU A O 1
ATOM 2179 N N . TRP A 1 285 ? -20.114 -16.182 -11.751 1.00 91.12 285 TRP A N 1
ATOM 2180 C CA . TRP A 1 285 ? -18.860 -16.855 -11.423 1.00 91.12 285 TRP A CA 1
ATOM 2181 C C . TRP A 1 285 ? -19.069 -18.366 -11.349 1.00 91.12 285 TRP A C 1
ATOM 2183 O O . TRP A 1 285 ? -19.731 -18.876 -10.448 1.00 91.12 285 TRP A O 1
ATOM 2193 N N . GLU A 1 286 ? -18.469 -19.087 -12.290 1.00 89.00 286 GLU A N 1
ATOM 2194 C CA . GLU A 1 286 ? -18.520 -20.546 -12.323 1.00 89.00 286 GLU A CA 1
ATOM 2195 C C . GLU A 1 286 ? -17.697 -21.138 -11.165 1.00 89.00 286 GLU A C 1
ATOM 2197 O O . GLU A 1 286 ? -16.504 -20.853 -11.019 1.00 89.00 286 GLU A O 1
ATOM 2202 N N . SER A 1 287 ? -18.316 -21.984 -10.335 1.00 82.81 287 SER A N 1
ATOM 2203 C CA . SER A 1 287 ? -17.690 -22.538 -9.122 1.00 82.81 287 SER A CA 1
ATOM 2204 C C . SER A 1 287 ? -16.474 -23.436 -9.387 1.00 82.81 287 SER A C 1
ATOM 2206 O O . SER A 1 287 ? -15.668 -23.659 -8.489 1.00 82.81 287 SER A O 1
ATOM 2208 N N . ASP A 1 288 ? -16.338 -23.986 -10.596 1.00 87.44 288 ASP A N 1
ATOM 2209 C CA . ASP A 1 288 ? -15.170 -24.768 -11.025 1.00 87.44 288 ASP A CA 1
ATOM 2210 C C . ASP A 1 288 ? -14.034 -23.897 -11.590 1.00 87.44 288 ASP A C 1
ATOM 2212 O O . ASP A 1 288 ? -12.915 -24.387 -11.761 1.00 87.44 288 ASP A O 1
ATOM 2216 N N . LYS A 1 289 ? -14.298 -22.612 -11.864 1.00 90.19 289 LYS A N 1
ATOM 2217 C CA . LYS A 1 289 ? -13.333 -21.653 -12.425 1.00 90.19 289 LYS A CA 1
ATOM 2218 C C . LYS A 1 289 ? -12.888 -20.591 -11.441 1.00 90.19 289 LYS A C 1
ATOM 2220 O O . LYS A 1 289 ? -11.767 -20.106 -11.570 1.00 90.19 289 LYS A O 1
ATOM 2225 N N . VAL A 1 290 ? -13.746 -20.209 -10.500 1.00 92.69 290 VAL A N 1
ATOM 2226 C CA . VAL A 1 290 ? -13.496 -19.133 -9.540 1.00 92.69 290 VAL A CA 1
ATOM 2227 C C . VAL A 1 290 ? -13.448 -19.712 -8.132 1.00 92.69 290 VAL A C 1
ATOM 2229 O O . VAL A 1 290 ? -14.474 -20.051 -7.549 1.00 92.69 290 VAL A O 1
ATOM 2232 N N . ASN A 1 291 ? -12.243 -19.778 -7.571 1.00 92.88 291 ASN A N 1
ATOM 2233 C CA . ASN A 1 291 ? -12.005 -20.112 -6.172 1.00 92.88 291 ASN A CA 1
ATOM 2234 C C . ASN A 1 291 ? -11.534 -18.866 -5.412 1.00 92.88 291 ASN A C 1
ATOM 2236 O O . ASN A 1 291 ? -10.565 -18.219 -5.818 1.00 92.88 291 ASN A O 1
ATOM 2240 N N . ILE A 1 292 ? -12.211 -18.529 -4.314 1.00 93.19 292 ILE A N 1
ATOM 2241 C CA . ILE A 1 292 ? -11.858 -17.411 -3.432 1.00 93.19 292 ILE A CA 1
ATOM 2242 C C . ILE A 1 292 ? -11.739 -17.971 -2.021 1.00 93.19 292 ILE A C 1
ATOM 2244 O O . ILE A 1 292 ? -12.743 -18.293 -1.393 1.00 93.19 292 ILE A O 1
ATOM 2248 N N . GLU A 1 293 ? -10.511 -18.082 -1.533 1.00 91.44 293 GLU A N 1
ATOM 2249 C CA . GLU A 1 293 ? -10.234 -18.552 -0.182 1.00 91.44 293 GLU A CA 1
ATOM 2250 C C . GLU A 1 293 ? -10.283 -17.393 0.822 1.00 91.44 293 GLU A C 1
ATOM 2252 O O . GLU A 1 293 ? -9.683 -16.332 0.614 1.00 91.44 293 GLU A O 1
ATOM 2257 N N . GLY A 1 294 ? -10.954 -17.611 1.953 1.00 88.88 294 GLY A N 1
ATOM 2258 C CA . GLY A 1 294 ? -10.937 -16.691 3.079 1.00 88.88 294 GLY A CA 1
ATOM 2259 C C . GLY A 1 294 ? -11.837 -15.467 2.907 1.00 88.88 294 GLY A C 1
ATOM 2260 O O . GLY A 1 294 ? -12.812 -15.445 2.157 1.00 88.88 294 GLY A O 1
ATOM 2261 N N . ASN A 1 295 ? -11.549 -14.436 3.697 1.00 90.81 295 ASN A N 1
ATOM 2262 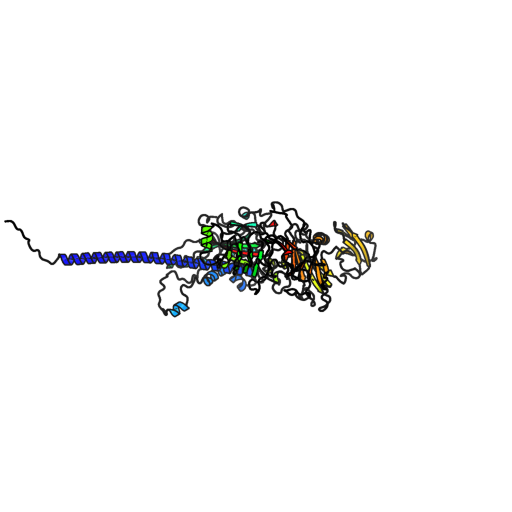C CA . ASN A 1 295 ? -12.416 -13.269 3.808 1.00 90.81 295 ASN A CA 1
ATOM 2263 C C . ASN A 1 295 ? -12.241 -12.274 2.652 1.00 90.81 295 ASN A C 1
ATOM 2265 O O . ASN A 1 295 ? -11.143 -12.095 2.123 1.00 90.81 295 ASN A O 1
ATOM 2269 N N . VAL A 1 296 ? -13.318 -11.555 2.330 1.00 93.75 296 VAL A N 1
ATOM 2270 C CA . VAL A 1 296 ? -13.348 -10.482 1.332 1.00 93.75 296 VAL A CA 1
ATOM 2271 C C . VAL A 1 296 ? -13.635 -9.137 1.996 1.00 93.75 296 VAL A C 1
ATOM 2273 O O . VAL A 1 296 ? -14.548 -9.005 2.811 1.00 93.75 296 VAL A O 1
ATOM 2276 N N . PHE A 1 297 ? -12.898 -8.100 1.592 1.00 93.75 297 PHE A N 1
ATOM 2277 C CA . PHE A 1 297 ? -13.164 -6.720 1.995 1.00 93.75 297 PHE A CA 1
ATOM 2278 C C . PHE A 1 297 ? -13.524 -5.824 0.803 1.00 93.75 297 PHE A C 1
ATOM 2280 O O . PHE A 1 297 ? -12.790 -5.744 -0.186 1.00 93.75 297 PHE A O 1
ATOM 2287 N N . ALA A 1 298 ? -14.621 -5.074 0.949 1.00 92.50 298 ALA A N 1
ATOM 2288 C CA . ALA A 1 298 ? -15.056 -4.050 0.000 1.00 92.50 298 ALA A CA 1
ATOM 2289 C C . ALA A 1 298 ? -15.378 -2.719 0.702 1.00 92.50 298 ALA A C 1
ATOM 2291 O O . ALA A 1 298 ? -15.974 -2.693 1.777 1.00 92.50 298 ALA A O 1
ATOM 2292 N N . GLY A 1 299 ? -15.107 -1.574 0.071 1.00 90.00 299 GLY A N 1
ATOM 2293 C CA . GLY A 1 299 ? -15.592 -0.279 0.566 1.00 90.00 299 GLY A CA 1
ATOM 2294 C C . GLY A 1 299 ? -17.124 -0.257 0.636 1.00 90.00 299 GLY A C 1
ATOM 2295 O O . GLY A 1 299 ? -17.711 0.083 1.668 1.00 90.00 299 GLY A O 1
ATOM 2296 N N . LYS A 1 300 ? -17.757 -0.725 -0.441 1.00 91.69 300 LYS A N 1
ATOM 2297 C CA . LYS A 1 300 ? -19.179 -1.066 -0.541 1.00 91.69 300 LYS A CA 1
ATOM 2298 C C . LYS A 1 300 ? -19.301 -2.325 -1.397 1.00 91.69 300 LYS A C 1
ATOM 2300 O O . LYS A 1 300 ? -18.622 -2.418 -2.416 1.00 91.69 300 LYS A O 1
ATOM 2305 N N . ALA A 1 301 ? -20.155 -3.269 -1.018 1.00 91.88 301 ALA A N 1
ATOM 2306 C CA . ALA A 1 301 ? -20.328 -4.508 -1.779 1.00 91.88 301 ALA A CA 1
ATOM 2307 C C . ALA A 1 301 ? -21.725 -4.617 -2.392 1.00 91.88 301 ALA A C 1
ATOM 2309 O O . ALA A 1 301 ? -22.727 -4.257 -1.773 1.00 91.88 301 ALA A O 1
ATOM 2310 N N . ARG A 1 302 ? -21.794 -5.168 -3.595 1.00 91.44 302 ARG A N 1
ATOM 2311 C CA . ARG A 1 302 ? -22.988 -5.794 -4.141 1.00 91.44 302 ARG A CA 1
ATOM 2312 C C . ARG A 1 302 ? -22.629 -7.244 -4.428 1.00 91.44 302 ARG A C 1
ATOM 2314 O O . ARG A 1 302 ? -21.710 -7.490 -5.195 1.00 91.44 302 ARG A O 1
ATOM 2321 N N . VAL A 1 303 ? -23.319 -8.176 -3.788 1.00 90.50 303 VAL A N 1
ATOM 2322 C CA . VAL A 1 303 ? -23.179 -9.600 -4.089 1.00 90.50 303 VAL A CA 1
ATOM 2323 C C . VAL A 1 303 ? -24.312 -9.969 -5.034 1.00 90.50 303 VAL A C 1
ATOM 2325 O O . VAL A 1 303 ? -25.483 -9.818 -4.687 1.00 90.50 303 VAL A O 1
ATOM 2328 N N . GLU A 1 304 ? -23.953 -10.356 -6.246 1.00 86.38 304 GLU A N 1
ATOM 2329 C CA . GLU A 1 304 ? -24.838 -10.787 -7.324 1.00 86.38 304 GLU A CA 1
ATOM 2330 C C . GLU A 1 304 ? -24.757 -12.319 -7.463 1.00 86.38 304 GLU A C 1
ATOM 2332 O O . GLU A 1 304 ? -23.857 -12.952 -6.904 1.00 86.38 304 GLU A O 1
ATOM 2337 N N . ALA A 1 305 ? -25.706 -12.898 -8.206 1.00 77.31 305 ALA A N 1
ATOM 2338 C CA . ALA A 1 305 ? -25.750 -14.327 -8.539 1.00 77.31 305 ALA A CA 1
ATOM 2339 C C . ALA A 1 305 ? -25.791 -15.297 -7.331 1.00 77.31 305 ALA A C 1
ATOM 2341 O O . ALA A 1 305 ? -25.926 -14.892 -6.169 1.00 77.31 305 ALA A O 1
ATOM 2342 N N . ASP A 1 306 ? -25.681 -16.593 -7.625 1.00 80.00 306 ASP A N 1
ATOM 2343 C CA . ASP A 1 306 ? -25.582 -17.705 -6.671 1.00 80.00 306 ASP A CA 1
ATOM 2344 C C . ASP A 1 306 ? -24.146 -17.821 -6.110 1.00 80.00 306 ASP A C 1
ATOM 2346 O O . ASP A 1 306 ? -23.483 -18.853 -6.201 1.00 80.00 306 ASP A O 1
ATOM 2350 N N . THR A 1 307 ? -23.627 -16.731 -5.539 1.00 84.94 307 THR A N 1
ATOM 2351 C CA . THR A 1 307 ? -22.238 -16.668 -5.052 1.00 84.94 307 THR A CA 1
ATOM 2352 C C . THR A 1 307 ? -22.112 -17.157 -3.618 1.00 84.94 307 THR A C 1
ATOM 2354 O O . THR A 1 307 ? -22.876 -16.736 -2.747 1.00 84.94 307 THR A O 1
ATOM 2357 N N . ALA A 1 308 ? -21.095 -17.976 -3.352 1.00 88.06 308 ALA A N 1
ATOM 2358 C CA . ALA A 1 308 ? -20.708 -18.399 -2.011 1.00 88.06 308 ALA A CA 1
ATOM 2359 C C . ALA A 1 308 ? -19.367 -17.764 -1.611 1.00 88.06 308 ALA A C 1
ATOM 2361 O O . ALA A 1 308 ? -18.373 -17.933 -2.312 1.00 88.06 308 ALA A O 1
ATOM 2362 N N . LEU A 1 309 ? -19.335 -17.040 -0.488 1.00 90.69 309 LEU A N 1
ATOM 2363 C CA . LEU A 1 309 ? -18.099 -16.524 0.120 1.00 90.69 309 LEU A CA 1
ATOM 2364 C C . LEU A 1 309 ? -18.007 -16.969 1.582 1.00 90.69 309 LEU A C 1
ATOM 2366 O O . LEU A 1 309 ? -19.024 -17.067 2.269 1.00 90.69 309 LEU A O 1
ATOM 2370 N N . ASP A 1 310 ? -16.796 -17.156 2.102 1.00 90.31 310 ASP A N 1
ATOM 2371 C CA . ASP A 1 310 ? -16.601 -17.541 3.508 1.00 90.31 310 ASP A CA 1
ATOM 2372 C C . ASP A 1 310 ? -17.004 -16.423 4.474 1.00 90.31 310 ASP A C 1
ATOM 2374 O O . ASP A 1 310 ? -17.615 -16.662 5.516 1.00 90.31 310 ASP A O 1
ATOM 2378 N N . SER A 1 311 ? -16.639 -15.186 4.141 1.00 91.56 311 SER A N 1
ATOM 2379 C CA . SER A 1 311 ? -16.978 -13.993 4.915 1.00 91.56 311 SER A CA 1
ATOM 2380 C C . SER A 1 311 ? -16.868 -12.731 4.062 1.00 91.56 311 SER A C 1
ATOM 2382 O O . SER A 1 311 ? -16.160 -12.702 3.052 1.00 91.56 311 SER A O 1
ATOM 2384 N N . LEU A 1 312 ? -17.611 -11.694 4.455 1.00 92.81 312 LEU A N 1
ATOM 2385 C CA . LEU A 1 312 ? -17.630 -10.403 3.776 1.00 92.81 312 LEU A CA 1
ATOM 2386 C C . LEU A 1 312 ? -17.659 -9.254 4.786 1.00 92.81 312 LEU A C 1
ATOM 2388 O O . LEU A 1 312 ? -18.626 -9.063 5.531 1.00 92.81 312 LEU A O 1
ATOM 2392 N N . ALA A 1 313 ? -16.623 -8.424 4.749 1.00 92.38 313 ALA A N 1
ATOM 2393 C CA . ALA A 1 313 ? -16.561 -7.168 5.480 1.00 92.38 313 ALA A CA 1
ATOM 2394 C C . ALA A 1 313 ? -16.747 -5.978 4.538 1.00 92.38 313 ALA A C 1
ATOM 2396 O O . ALA A 1 313 ? -16.168 -5.925 3.448 1.00 92.38 313 ALA A O 1
ATOM 2397 N N . SER A 1 314 ? -17.505 -4.967 4.972 1.00 91.44 314 SER A N 1
ATOM 2398 C CA . SER A 1 314 ? -17.538 -3.697 4.251 1.00 91.44 314 SER A CA 1
ATOM 2399 C C . SER A 1 314 ? -17.514 -2.453 5.128 1.00 91.44 314 SER A C 1
ATOM 2401 O O . SER A 1 314 ? -17.716 -2.491 6.343 1.00 91.44 314 SER A O 1
ATOM 2403 N N . ARG A 1 315 ? -17.186 -1.309 4.516 1.00 86.50 315 ARG A N 1
ATOM 2404 C CA . ARG A 1 315 ? -17.083 -0.031 5.236 1.00 86.50 315 ARG A CA 1
ATOM 2405 C C . ARG A 1 315 ? -18.390 0.757 5.237 1.00 86.50 315 ARG A C 1
ATOM 2407 O O . ARG A 1 315 ? -18.745 1.329 6.261 1.00 86.50 315 ARG A O 1
ATOM 2414 N N . ARG A 1 316 ? -19.066 0.846 4.086 1.00 84.69 316 ARG A N 1
ATOM 2415 C CA . ARG A 1 316 ? -20.215 1.746 3.855 1.00 84.69 316 ARG A CA 1
ATOM 2416 C C . ARG A 1 316 ? -21.535 1.036 3.563 1.00 84.69 316 ARG A C 1
ATOM 2418 O O . ARG A 1 316 ? -22.538 1.707 3.335 1.00 84.69 316 ARG A O 1
ATOM 2425 N N . GLY A 1 317 ? -21.544 -0.292 3.546 1.00 86.50 317 GLY A N 1
ATOM 2426 C CA . GLY A 1 317 ? -22.751 -1.078 3.313 1.00 86.50 317 GLY A CA 1
ATOM 2427 C C . GLY A 1 317 ? -22.542 -2.219 2.331 1.00 86.50 317 GLY A C 1
ATOM 2428 O O . GLY A 1 317 ? -21.512 -2.322 1.655 1.00 86.50 317 GLY A O 1
ATOM 2429 N N . MET A 1 318 ? -23.541 -3.087 2.255 1.00 88.50 318 MET A N 1
ATOM 2430 C CA . MET A 1 318 ? -23.599 -4.155 1.270 1.00 88.50 318 MET A CA 1
ATOM 2431 C C . MET A 1 318 ? -25.039 -4.497 0.906 1.00 88.50 318 MET A C 1
ATOM 2433 O O . MET A 1 318 ? -25.951 -4.287 1.705 1.00 88.50 318 MET A O 1
ATOM 2437 N N . THR A 1 319 ? -25.229 -5.015 -0.301 1.00 88.19 319 THR A N 1
ATOM 2438 C CA . THR A 1 319 ? -26.503 -5.561 -0.782 1.00 88.19 319 THR A CA 1
ATOM 2439 C C . THR A 1 319 ? -26.284 -6.997 -1.235 1.00 88.19 319 THR A C 1
ATOM 2441 O O . THR A 1 319 ? -25.358 -7.236 -2.008 1.00 88.19 319 THR A O 1
ATOM 2444 N N . MET A 1 320 ? -27.131 -7.917 -0.777 1.00 85.50 320 MET A N 1
ATOM 2445 C CA . MET A 1 320 ? -27.058 -9.338 -1.122 1.00 85.50 320 MET A CA 1
ATOM 2446 C C . MET A 1 320 ? -28.123 -9.699 -2.158 1.00 85.50 320 MET A C 1
ATOM 2448 O O . MET A 1 320 ? -29.260 -9.236 -2.051 1.00 85.50 320 MET A O 1
ATOM 2452 N N . GLY A 1 321 ? -27.759 -10.525 -3.136 1.00 82.81 321 GLY A N 1
ATOM 2453 C CA . GLY A 1 321 ? -28.704 -11.220 -4.004 1.00 82.81 321 GLY A CA 1
ATOM 2454 C C . GLY A 1 321 ? -29.463 -12.313 -3.246 1.00 82.81 321 GLY A C 1
ATOM 2455 O O . GLY A 1 321 ? -28.995 -12.806 -2.222 1.00 82.81 321 GLY A O 1
ATOM 2456 N N . ASN A 1 322 ? -30.633 -12.707 -3.757 1.00 77.62 322 ASN A N 1
ATOM 2457 C CA . ASN A 1 322 ? -31.543 -13.641 -3.075 1.00 77.62 322 ASN A CA 1
ATOM 2458 C C . ASN A 1 322 ? -30.933 -15.029 -2.804 1.00 77.62 322 ASN A C 1
ATOM 2460 O O . ASN A 1 322 ? -31.333 -15.688 -1.849 1.00 77.62 322 ASN A O 1
ATOM 2464 N N . ASN A 1 323 ? -29.978 -15.453 -3.631 1.00 80.88 323 ASN A N 1
ATOM 2465 C CA . ASN A 1 323 ? -29.352 -16.772 -3.564 1.00 80.88 323 ASN A CA 1
ATOM 2466 C C . ASN A 1 323 ? -27.878 -16.717 -3.125 1.00 80.88 323 ASN A C 1
ATOM 2468 O O . ASN A 1 323 ? -27.214 -17.749 -3.055 1.00 80.88 323 ASN A O 1
ATOM 2472 N N . ALA A 1 324 ? -27.358 -15.526 -2.819 1.00 86.62 324 ALA A N 1
ATOM 2473 C CA . ALA A 1 324 ? -25.996 -15.385 -2.333 1.00 86.62 324 ALA A CA 1
ATOM 2474 C C . ALA A 1 324 ? -25.881 -15.955 -0.911 1.00 86.62 324 ALA A C 1
ATOM 2476 O O . ALA A 1 324 ? -26.733 -15.697 -0.053 1.00 86.62 324 ALA A O 1
ATOM 2477 N N . THR A 1 325 ? -24.802 -16.690 -0.645 1.00 89.31 325 THR A N 1
ATOM 2478 C CA . THR A 1 325 ? -24.505 -17.240 0.680 1.00 89.31 325 THR A CA 1
ATOM 2479 C C . THR A 1 325 ? -23.174 -16.717 1.198 1.00 89.31 325 THR A C 1
ATOM 2481 O O . THR A 1 325 ? -22.170 -16.729 0.492 1.00 89.31 325 THR A O 1
ATOM 2484 N N . ILE A 1 326 ? -23.154 -16.247 2.446 1.00 89.50 326 ILE A N 1
ATOM 2485 C CA . ILE A 1 326 ? -21.924 -15.801 3.114 1.00 89.50 326 ILE A CA 1
ATOM 2486 C C . ILE A 1 326 ? -21.769 -16.577 4.416 1.00 89.50 326 ILE A C 1
ATOM 2488 O O . ILE A 1 326 ? -22.693 -16.595 5.231 1.00 89.50 326 ILE A O 1
ATOM 2492 N N . GLY A 1 327 ? -20.639 -17.259 4.598 1.00 88.25 327 GLY A N 1
ATOM 2493 C CA . GLY A 1 327 ? -20.438 -18.199 5.706 1.00 88.25 327 GLY A CA 1
ATOM 2494 C C . GLY A 1 327 ? -21.517 -19.287 5.750 1.00 88.25 327 GLY A C 1
ATOM 2495 O O . GLY A 1 327 ? -21.986 -19.662 6.823 1.00 88.25 327 GLY A O 1
ATOM 2496 N N . GLY A 1 328 ? -22.000 -19.717 4.578 1.00 86.81 328 GLY A N 1
ATOM 2497 C CA . GLY A 1 328 ? -23.091 -20.686 4.441 1.00 86.81 328 GLY A CA 1
ATOM 2498 C C . GLY A 1 328 ? -24.485 -20.170 4.828 1.00 86.81 328 GLY A C 1
ATOM 2499 O O . GLY A 1 328 ? -25.423 -20.963 4.880 1.00 86.81 328 GLY A O 1
ATOM 2500 N N . GLN A 1 329 ? -24.653 -18.870 5.104 1.00 85.88 329 GLN A N 1
ATOM 2501 C CA . GLN A 1 329 ? -25.945 -18.262 5.444 1.00 85.88 329 GLN A CA 1
ATOM 2502 C C . GLN A 1 329 ? -26.543 -17.496 4.262 1.00 85.88 329 GLN A C 1
ATOM 2504 O O . GLN A 1 329 ? -25.859 -16.696 3.626 1.00 85.88 329 GLN A O 1
ATOM 2509 N N . SER A 1 330 ? -27.841 -17.687 4.025 1.00 85.56 330 SER A N 1
ATOM 2510 C CA . SER A 1 330 ? -28.654 -16.870 3.116 1.00 85.56 330 SER A CA 1
ATOM 2511 C C . SER A 1 330 ? -29.379 -15.766 3.887 1.00 85.56 330 SER A C 1
ATOM 2513 O O . SER A 1 330 ? -29.997 -16.033 4.922 1.00 85.56 330 SER A O 1
ATOM 2515 N N . PHE A 1 331 ? -29.379 -14.540 3.365 1.00 80.00 331 PHE A N 1
ATOM 2516 C CA . PHE A 1 331 ? -30.004 -13.391 4.022 1.00 80.00 331 PHE A CA 1
ATOM 2517 C C . PHE A 1 331 ? -31.235 -12.904 3.243 1.00 80.00 331 PHE A C 1
ATOM 2519 O O . PHE A 1 331 ? -31.118 -12.155 2.281 1.00 80.00 331 PHE A O 1
ATOM 2526 N N . ASN A 1 332 ? -32.435 -13.286 3.698 1.00 70.50 332 ASN A N 1
ATOM 2527 C CA . ASN A 1 332 ? -33.712 -12.838 3.104 1.00 70.50 332 ASN A CA 1
ATOM 2528 C C . ASN A 1 332 ? -34.062 -11.369 3.432 1.00 70.50 332 ASN A C 1
ATOM 2530 O O . ASN A 1 332 ? -34.989 -10.797 2.862 1.00 70.50 332 ASN A O 1
ATOM 2534 N N . ALA A 1 333 ? -33.356 -10.775 4.395 1.00 73.44 333 ALA A N 1
ATOM 2535 C CA . ALA A 1 333 ? -33.462 -9.384 4.823 1.00 73.44 333 ALA A CA 1
ATOM 2536 C C . ALA A 1 333 ? -32.051 -8.832 5.082 1.00 73.44 333 ALA A C 1
ATOM 2538 O O . ALA A 1 333 ? -31.070 -9.564 4.972 1.00 73.44 333 ALA A O 1
ATOM 2539 N N . SER A 1 334 ? -31.929 -7.548 5.438 1.00 82.31 334 SER A N 1
ATOM 2540 C CA . SER A 1 334 ? -30.620 -6.958 5.755 1.00 82.31 334 SER A CA 1
ATOM 2541 C C . SER A 1 334 ? -29.887 -7.780 6.833 1.00 82.31 334 SER A C 1
ATOM 2543 O O . SER A 1 334 ? -30.457 -7.971 7.912 1.00 82.31 334 SER A O 1
ATOM 2545 N N . PRO A 1 335 ? -28.628 -8.210 6.605 1.00 82.62 335 PRO A N 1
ATOM 2546 C CA . PRO A 1 335 ? -27.834 -8.925 7.612 1.00 82.62 335 PRO A CA 1
ATOM 2547 C C . PRO A 1 335 ? -27.529 -8.064 8.851 1.00 82.62 335 PRO A C 1
ATOM 2549 O O . PRO A 1 335 ? -27.124 -8.591 9.881 1.00 82.62 335 PRO A O 1
ATOM 2552 N N . PHE A 1 336 ? -27.761 -6.749 8.764 1.00 85.06 336 PHE A N 1
ATOM 2553 C CA . PHE A 1 336 ? -27.558 -5.770 9.839 1.00 85.06 336 PHE A CA 1
ATOM 2554 C C . PHE A 1 336 ? -28.851 -5.405 10.575 1.00 85.06 336 PHE A C 1
ATOM 2556 O O . PHE A 1 336 ? -28.904 -4.408 11.294 1.00 85.06 336 PHE A O 1
ATOM 2563 N N . ALA A 1 337 ? -29.934 -6.157 10.359 1.00 85.81 337 ALA A N 1
ATOM 2564 C CA . ALA A 1 337 ? -31.135 -5.993 11.162 1.00 85.81 337 ALA A CA 1
ATOM 2565 C C . ALA A 1 337 ? -30.850 -6.403 12.626 1.00 85.81 337 ALA A C 1
ATOM 2567 O O . ALA A 1 337 ? -30.169 -7.410 12.852 1.00 85.81 337 ALA A O 1
ATOM 2568 N N . PRO A 1 338 ? -31.368 -5.664 13.628 1.00 83.31 338 PRO A N 1
ATOM 2569 C CA . PRO A 1 338 ? -31.158 -6.000 15.036 1.00 83.31 338 PRO A CA 1
ATOM 2570 C C . PRO A 1 338 ? -31.579 -7.441 15.359 1.00 83.31 338 PRO A C 1
ATOM 2572 O O . PRO A 1 338 ? -32.659 -7.871 14.955 1.00 83.31 338 PRO A O 1
ATOM 2575 N N . GLY A 1 339 ? -30.751 -8.180 16.102 1.00 84.69 339 GLY A N 1
ATOM 2576 C CA . GLY A 1 339 ? -31.034 -9.549 16.542 1.00 84.69 339 GLY A CA 1
ATOM 2577 C C . GLY A 1 339 ? -30.545 -10.653 15.600 1.00 84.69 339 GLY A C 1
ATOM 2578 O O . GLY A 1 339 ? -30.436 -11.796 16.039 1.00 84.69 339 GLY A O 1
ATOM 2579 N N . VAL A 1 340 ? -30.230 -10.355 14.331 1.00 87.44 340 VAL A N 1
ATOM 2580 C CA . VAL A 1 340 ? -29.762 -11.371 13.362 1.00 87.44 340 VAL A CA 1
ATOM 2581 C C . VAL A 1 340 ? -28.386 -11.910 13.756 1.00 87.44 340 VAL A C 1
ATOM 2583 O O . VAL A 1 340 ? -28.184 -13.124 13.813 1.00 87.44 340 VAL A O 1
ATOM 2586 N N . ARG A 1 341 ? -27.453 -11.009 14.076 1.00 87.44 341 ARG A N 1
ATOM 2587 C CA . ARG A 1 341 ? -26.099 -11.360 14.519 1.00 87.44 341 ARG A CA 1
ATOM 2588 C C . ARG A 1 341 ? -26.134 -12.140 15.826 1.00 87.44 341 ARG A C 1
ATOM 2590 O O . ARG A 1 341 ? -25.498 -13.182 15.934 1.00 87.44 341 ARG A O 1
ATOM 2597 N N . GLU A 1 342 ? -26.873 -11.635 16.809 1.00 88.88 342 GLU A N 1
ATOM 2598 C CA . GLU A 1 342 ? -26.959 -12.227 18.141 1.00 88.88 342 GLU A CA 1
ATOM 2599 C C . GLU A 1 342 ? -27.560 -13.633 18.064 1.00 88.88 342 GLU A C 1
ATOM 2601 O O . GLU A 1 342 ? -27.034 -14.563 18.671 1.00 88.88 342 GLU A O 1
ATOM 2606 N N . ALA A 1 343 ? -28.611 -13.822 17.258 1.00 87.25 343 ALA A N 1
ATOM 2607 C CA . ALA A 1 343 ? -29.197 -15.137 17.024 1.00 87.25 343 ALA A CA 1
ATOM 2608 C C . ALA A 1 343 ? -28.202 -16.104 16.365 1.00 87.25 343 ALA A C 1
ATOM 2610 O O . ALA A 1 343 ? -28.119 -17.261 16.783 1.00 87.25 343 ALA A O 1
ATOM 2611 N N . TYR A 1 344 ? -27.424 -15.643 15.379 1.00 87.50 344 TYR A N 1
ATOM 2612 C CA . TYR A 1 344 ? -26.386 -16.458 14.747 1.00 87.50 344 TYR A CA 1
ATOM 2613 C C . TYR A 1 344 ? -25.307 -16.872 15.751 1.00 87.50 344 TYR A C 1
ATOM 2615 O O . TYR A 1 344 ? -25.028 -18.060 15.888 1.00 87.50 344 TYR A O 1
ATOM 2623 N N . GLN A 1 345 ? -24.750 -15.916 16.496 1.00 86.81 345 GLN A N 1
ATOM 2624 C CA . GLN A 1 345 ? -23.685 -16.171 17.470 1.00 86.81 345 GLN A CA 1
ATOM 2625 C C . GLN A 1 345 ? -24.144 -17.119 18.583 1.00 86.81 345 GLN A C 1
ATOM 2627 O O . GLN A 1 345 ? -23.392 -17.997 18.991 1.00 86.81 345 GLN A O 1
ATOM 2632 N N . VAL A 1 346 ? -25.394 -16.998 19.040 1.00 89.88 346 VAL A N 1
ATOM 2633 C CA . VAL A 1 346 ? -25.969 -17.908 20.044 1.00 89.88 346 VAL A CA 1
ATOM 2634 C C . VAL A 1 346 ? -26.217 -19.308 19.473 1.00 89.88 346 VAL A C 1
ATOM 2636 O O . VAL A 1 346 ? -26.033 -20.292 20.184 1.00 89.88 346 VAL A O 1
ATOM 2639 N N . THR A 1 347 ? -26.642 -19.415 18.212 1.00 88.31 347 THR A N 1
ATOM 2640 C CA . THR A 1 347 ? -27.024 -20.701 17.601 1.00 88.31 347 THR A CA 1
ATOM 2641 C C . THR A 1 347 ? -25.817 -21.488 17.098 1.00 88.31 347 THR A C 1
ATOM 2643 O O . THR A 1 347 ? -25.740 -22.693 17.318 1.00 88.31 347 THR A O 1
ATOM 2646 N N . GLN A 1 348 ? -24.895 -20.820 16.403 1.00 85.94 348 GLN A N 1
ATOM 2647 C CA . GLN A 1 348 ? -23.735 -21.442 15.760 1.00 85.94 348 GLN A CA 1
ATOM 2648 C C . GLN A 1 348 ? -22.485 -21.405 16.643 1.00 85.94 348 GLN A C 1
ATOM 2650 O O . GLN A 1 348 ? -21.567 -22.188 16.425 1.00 85.94 348 GLN A O 1
ATOM 2655 N N . GLY A 1 349 ? -22.432 -20.509 17.637 1.00 83.69 349 GLY A N 1
ATOM 2656 C CA . GLY A 1 349 ? -21.244 -20.328 18.473 1.00 83.69 349 GLY A CA 1
ATOM 2657 C C . GLY A 1 349 ? -20.036 -19.766 17.716 1.00 83.69 349 GLY A C 1
ATOM 2658 O O . GLY A 1 349 ? -18.919 -19.892 18.207 1.00 83.69 349 GLY A O 1
ATOM 2659 N N . ASP A 1 350 ? -20.250 -19.174 16.537 1.00 84.81 350 ASP A N 1
ATOM 2660 C CA . ASP A 1 350 ? -19.194 -18.694 15.641 1.00 84.81 350 ASP A CA 1
ATOM 2661 C C . ASP A 1 350 ? -19.326 -17.188 15.357 1.00 84.81 350 ASP A C 1
ATOM 2663 O O . ASP A 1 350 ? -20.381 -16.572 15.564 1.00 84.81 350 ASP A O 1
ATOM 2667 N N . PHE A 1 351 ? -18.240 -16.582 14.877 1.00 87.12 351 PHE A N 1
ATOM 2668 C CA . PHE A 1 351 ? -18.209 -15.192 14.448 1.00 87.12 351 PHE A CA 1
ATOM 2669 C C . PHE A 1 351 ? -19.168 -14.968 13.274 1.00 87.12 351 PHE A C 1
ATOM 2671 O O . PHE A 1 351 ? -19.264 -15.774 12.350 1.00 87.12 351 PHE A O 1
ATOM 2678 N N . PHE A 1 352 ? -19.892 -13.850 13.305 1.00 90.25 352 PHE A N 1
ATOM 2679 C CA . PHE A 1 352 ? -20.880 -13.551 12.276 1.00 90.25 352 PHE A CA 1
ATOM 2680 C C . PHE A 1 352 ? -20.167 -13.244 10.946 1.00 90.25 352 PHE A C 1
ATOM 2682 O O . PHE A 1 352 ? -19.337 -12.335 10.907 1.00 90.25 352 PHE A O 1
ATOM 2689 N N . PRO A 1 353 ? -20.467 -13.963 9.848 1.00 90.25 353 PRO A N 1
ATOM 2690 C CA . PRO A 1 353 ? -19.640 -13.943 8.636 1.00 90.25 353 PRO A CA 1
ATOM 2691 C C . PRO A 1 353 ? -19.781 -12.654 7.813 1.00 90.25 353 PRO A C 1
ATOM 2693 O O . PRO A 1 353 ? -19.078 -12.460 6.823 1.00 90.25 353 PRO A O 1
ATOM 2696 N N . VAL A 1 354 ? -20.678 -11.755 8.220 1.00 90.88 354 VAL A N 1
ATOM 2697 C CA . VAL A 1 354 ? -20.929 -10.465 7.582 1.00 90.88 354 VAL A CA 1
ATOM 2698 C C . VAL A 1 354 ? -20.667 -9.344 8.584 1.00 90.88 354 VAL A C 1
ATOM 2700 O O . VAL A 1 354 ? -21.149 -9.396 9.710 1.00 90.88 354 VAL A O 1
ATOM 2703 N N . SER A 1 355 ? -19.932 -8.297 8.203 1.00 90.19 355 SER A N 1
ATOM 2704 C CA . SER A 1 355 ? -19.646 -7.194 9.135 1.00 90.19 355 SER A CA 1
ATOM 2705 C C . SER A 1 355 ? -19.545 -5.820 8.478 1.00 90.19 355 SER A C 1
ATOM 2707 O O . SER A 1 355 ? -19.100 -5.689 7.334 1.00 90.19 355 SER A O 1
ATOM 2709 N N . LEU A 1 356 ? -19.923 -4.779 9.231 1.00 87.06 356 LEU A N 1
ATOM 2710 C CA . LEU A 1 356 ? -19.674 -3.382 8.880 1.00 87.06 356 LEU A CA 1
ATOM 2711 C C . LEU A 1 356 ? -18.745 -2.700 9.876 1.00 87.06 356 LEU A C 1
ATOM 2713 O O . LEU A 1 356 ? -18.897 -2.826 11.091 1.00 87.06 356 LEU A O 1
ATOM 2717 N N . ALA A 1 357 ? -17.836 -1.874 9.355 1.00 80.12 357 ALA A N 1
ATOM 2718 C CA . ALA A 1 357 ? -16.951 -1.059 10.189 1.00 80.12 357 ALA A CA 1
ATOM 2719 C C . ALA A 1 357 ? -17.732 -0.131 11.142 1.00 80.12 357 ALA A C 1
ATOM 2721 O O . ALA A 1 357 ? -17.292 0.109 12.262 1.00 80.12 357 ALA A O 1
ATOM 2722 N N . SER A 1 358 ? -18.908 0.358 10.728 1.00 72.00 358 SER A N 1
ATOM 2723 C CA . SER A 1 358 ? -19.748 1.259 11.529 1.00 72.00 358 SER A CA 1
ATOM 2724 C C . SER A 1 358 ? -20.426 0.601 12.733 1.00 72.00 358 SER A C 1
ATOM 2726 O O . SER A 1 358 ? -20.891 1.308 13.622 1.00 72.00 358 SER A O 1
ATOM 2728 N N . GLU A 1 359 ? -20.516 -0.728 12.780 1.00 68.69 359 GLU A N 1
ATOM 2729 C CA . GLU A 1 359 ? -21.179 -1.444 13.880 1.00 68.69 359 GLU A CA 1
ATOM 2730 C C . GLU A 1 359 ? -20.260 -1.647 15.091 1.00 68.69 359 GLU A C 1
ATOM 2732 O O . GLU A 1 359 ? -20.714 -1.988 16.182 1.00 68.69 359 GLU A O 1
ATOM 2737 N N . SER A 1 360 ? -18.960 -1.407 14.925 1.00 65.00 360 SER A N 1
ATOM 2738 C CA . SER A 1 360 ? -17.971 -1.574 15.981 1.00 65.00 360 SER A CA 1
ATOM 2739 C C . SER A 1 360 ? -17.610 -0.209 16.568 1.00 65.00 360 SER A C 1
ATOM 2741 O O . SER A 1 360 ? -16.663 0.439 16.144 1.00 65.00 360 SER A O 1
ATOM 2743 N N . GLY A 1 361 ? -18.393 0.267 17.544 1.00 69.31 361 GLY A N 1
ATOM 2744 C CA . GLY A 1 361 ? -18.327 1.660 18.014 1.00 69.31 361 GLY A CA 1
ATOM 2745 C C . GLY A 1 361 ? -16.953 2.147 18.509 1.00 69.31 361 GLY A C 1
ATOM 2746 O O . GLY A 1 361 ? -16.691 3.340 18.438 1.00 69.31 361 GLY A O 1
ATOM 2747 N N . ARG A 1 362 ? -16.068 1.260 18.987 1.00 86.19 362 ARG A N 1
ATOM 2748 C CA . ARG A 1 362 ? -14.692 1.588 19.432 1.00 86.19 362 ARG A CA 1
ATOM 2749 C C . ARG A 1 362 ? -13.612 1.169 18.424 1.00 86.19 362 ARG A C 1
ATOM 2751 O O . ARG A 1 362 ? -12.451 0.984 18.788 1.00 86.19 362 ARG A O 1
ATOM 2758 N N . VAL A 1 363 ? -13.999 0.994 17.164 1.00 90.12 363 VAL A N 1
ATOM 2759 C CA . VAL A 1 363 ? -13.114 0.591 16.073 1.00 90.12 363 VAL A CA 1
ATOM 2760 C C . VAL A 1 363 ? -13.339 1.496 14.869 1.00 90.12 363 VAL A C 1
ATOM 2762 O O . VAL A 1 363 ? -14.464 1.881 14.567 1.00 90.12 363 VAL A O 1
ATOM 2765 N N . ALA A 1 364 ? -12.270 1.805 14.143 1.00 91.19 364 ALA A N 1
ATOM 2766 C CA . ALA A 1 364 ? -12.363 2.425 12.829 1.00 91.19 364 ALA A CA 1
ATOM 2767 C C . ALA A 1 364 ? -11.455 1.703 11.837 1.00 91.19 364 ALA A C 1
ATOM 2769 O O . ALA A 1 364 ? -10.300 1.416 12.137 1.00 91.19 364 ALA A O 1
ATOM 2770 N N . PHE A 1 365 ? -11.966 1.451 10.634 1.00 91.56 365 PHE A N 1
ATOM 2771 C CA . PHE A 1 365 ? -11.175 0.920 9.529 1.00 91.56 365 PHE A CA 1
ATOM 2772 C C . PHE A 1 365 ? -10.965 1.999 8.464 1.00 91.56 365 PHE A C 1
ATOM 2774 O O . PHE A 1 365 ? -11.920 2.501 7.859 1.00 91.56 365 PHE A O 1
ATOM 2781 N N . VAL A 1 366 ? -9.707 2.372 8.244 1.00 92.38 366 VAL A N 1
ATOM 2782 C CA . VAL A 1 366 ? -9.289 3.453 7.349 1.00 92.38 366 VAL A CA 1
ATOM 2783 C C . VAL A 1 366 ? -8.427 2.862 6.229 1.00 92.38 366 VAL A C 1
ATOM 2785 O O . VAL A 1 366 ? -7.225 2.674 6.417 1.00 92.38 366 VAL A O 1
ATOM 2788 N N . PRO A 1 367 ? -9.005 2.563 5.054 1.00 91.69 367 PRO A N 1
ATOM 2789 C CA . PRO A 1 367 ? -8.213 2.154 3.904 1.00 91.69 367 PRO A CA 1
ATOM 2790 C C . PRO A 1 367 ? -7.388 3.331 3.374 1.00 91.69 367 PRO A C 1
ATOM 2792 O O . PRO A 1 367 ? -7.923 4.426 3.166 1.00 91.69 367 PRO A O 1
ATOM 2795 N N . ILE A 1 368 ? -6.095 3.115 3.127 1.00 92.94 368 ILE A N 1
ATOM 2796 C CA . ILE A 1 368 ? -5.189 4.143 2.606 1.00 92.94 368 ILE A CA 1
ATOM 2797 C C . ILE A 1 368 ? -5.223 4.086 1.077 1.00 92.94 368 ILE A C 1
ATOM 2799 O O . ILE A 1 368 ? -4.383 3.468 0.430 1.00 92.94 368 ILE A O 1
ATOM 2803 N N . ASN A 1 369 ? -6.238 4.726 0.495 1.00 89.38 369 ASN A N 1
ATOM 2804 C CA . ASN A 1 369 ? -6.414 4.815 -0.952 1.00 89.38 369 ASN A CA 1
ATOM 2805 C C . ASN A 1 369 ? -6.133 6.244 -1.447 1.00 89.38 369 ASN A C 1
ATOM 2807 O O . ASN A 1 369 ? -6.842 7.183 -1.085 1.00 89.38 369 ASN A O 1
ATOM 2811 N N . ARG A 1 370 ? -5.101 6.404 -2.286 1.00 90.38 370 ARG A N 1
ATOM 2812 C CA . ARG A 1 370 ? -4.733 7.675 -2.941 1.00 90.38 370 ARG A CA 1
ATOM 2813 C C . ARG A 1 370 ? -5.373 7.856 -4.325 1.00 90.38 370 ARG A C 1
ATOM 2815 O O . ARG A 1 370 ? -5.115 8.856 -4.986 1.00 90.38 370 ARG A O 1
ATOM 2822 N N . GLY A 1 371 ? -6.189 6.906 -4.776 1.00 89.62 371 GLY A N 1
ATOM 2823 C CA . GLY A 1 371 ? -6.788 6.898 -6.105 1.00 89.62 371 GLY A CA 1
ATOM 2824 C C . GLY A 1 371 ? -5.716 6.985 -7.190 1.00 89.62 371 GLY A C 1
ATOM 2825 O O . GLY A 1 371 ? -4.694 6.305 -7.125 1.00 89.62 371 GLY A O 1
ATOM 2826 N N . VAL A 1 372 ? -5.920 7.877 -8.159 1.00 89.06 372 VAL A N 1
ATOM 2827 C CA . VAL A 1 372 ? -4.987 8.102 -9.276 1.00 89.06 372 VAL A CA 1
ATOM 2828 C C . VAL A 1 372 ? -3.590 8.531 -8.824 1.00 89.06 372 VAL A C 1
ATOM 2830 O O . VAL A 1 372 ? -2.596 8.118 -9.421 1.00 89.06 372 VAL A O 1
ATOM 2833 N N . ALA A 1 373 ? -3.496 9.281 -7.722 1.00 92.25 373 ALA A N 1
ATOM 2834 C CA . ALA A 1 373 ? -2.223 9.733 -7.180 1.00 92.25 373 ALA A CA 1
ATOM 2835 C C . ALA A 1 373 ? -1.369 8.566 -6.660 1.00 92.25 373 ALA A C 1
ATOM 2837 O O . ALA A 1 373 ? -0.169 8.729 -6.498 1.00 92.25 373 ALA A O 1
ATOM 2838 N N . PHE A 1 374 ? -1.930 7.373 -6.429 1.00 94.44 374 PHE A N 1
ATOM 2839 C CA . PHE A 1 374 ? -1.131 6.198 -6.068 1.00 94.44 374 PHE A CA 1
ATOM 2840 C C . PHE A 1 374 ? -0.133 5.807 -7.174 1.00 94.44 374 PHE A C 1
ATOM 2842 O O . PHE A 1 374 ? 0.989 5.383 -6.883 1.00 94.44 374 PHE A O 1
ATOM 2849 N N . PHE A 1 375 ? -0.551 5.958 -8.434 1.00 94.56 375 PHE A N 1
ATOM 2850 C CA . PHE A 1 375 ? 0.177 5.494 -9.615 1.00 94.56 375 PHE A CA 1
ATOM 2851 C C . PHE A 1 375 ? 1.149 6.526 -10.195 1.00 94.56 375 PHE A C 1
ATOM 2853 O O . PHE A 1 375 ? 2.045 6.168 -10.961 1.00 94.56 375 PHE A O 1
ATOM 2860 N N . ASP A 1 376 ? 0.947 7.806 -9.884 1.00 93.56 376 ASP A N 1
ATOM 2861 C CA . ASP A 1 376 ? 1.568 8.925 -10.587 1.00 93.56 376 ASP A CA 1
ATOM 2862 C C . ASP A 1 376 ? 2.467 9.744 -9.658 1.00 93.56 376 ASP A C 1
ATOM 2864 O O . ASP A 1 376 ? 1.993 10.514 -8.823 1.00 93.56 376 ASP A O 1
ATOM 2868 N N . ARG A 1 377 ? 3.787 9.627 -9.824 1.00 92.88 377 ARG A N 1
ATOM 2869 C CA . ARG A 1 377 ? 4.754 10.389 -9.014 1.00 92.88 377 ARG A CA 1
ATOM 2870 C C . ARG A 1 377 ? 4.702 11.895 -9.253 1.00 92.88 377 ARG A C 1
ATOM 2872 O O . ARG A 1 377 ? 5.150 12.639 -8.388 1.00 92.88 377 ARG A O 1
ATOM 2879 N N . PHE A 1 378 ? 4.207 12.327 -10.407 1.00 92.69 378 PHE A N 1
ATOM 2880 C CA . PHE A 1 378 ? 4.188 13.725 -10.829 1.00 92.69 378 PHE A CA 1
ATOM 2881 C C . PHE A 1 378 ? 2.837 14.399 -10.583 1.00 92.69 378 PHE A C 1
ATOM 2883 O O . PHE A 1 378 ? 2.681 15.588 -10.865 1.00 92.69 378 PHE A O 1
ATOM 2890 N N . HIS A 1 379 ? 1.880 13.664 -10.007 1.00 92.38 379 HIS A N 1
ATOM 2891 C CA . HIS A 1 379 ? 0.588 14.203 -9.616 1.00 92.38 379 HIS A CA 1
ATOM 2892 C C . HIS A 1 379 ? 0.760 15.416 -8.694 1.00 92.38 379 HIS A C 1
ATOM 2894 O O . HIS A 1 379 ? 1.606 15.421 -7.799 1.00 92.38 379 HIS A O 1
ATOM 2900 N N . THR A 1 380 ? -0.084 16.433 -8.857 1.00 88.00 380 THR A N 1
ATOM 2901 C CA . THR A 1 380 ? 0.008 17.698 -8.103 1.00 88.00 380 THR A CA 1
ATOM 2902 C C . THR A 1 380 ? -0.082 17.506 -6.584 1.00 88.00 380 THR A C 1
ATOM 2904 O O . THR A 1 380 ? 0.542 18.245 -5.826 1.00 88.00 380 THR A O 1
ATOM 2907 N N . GLU A 1 381 ? -0.801 16.479 -6.126 1.00 87.94 381 GLU A N 1
ATOM 2908 C CA . GLU A 1 381 ? -0.896 16.100 -4.704 1.00 87.94 381 GLU A CA 1
ATOM 2909 C C . GLU A 1 381 ? 0.346 15.375 -4.149 1.00 87.94 381 GLU A C 1
ATOM 2911 O O . GLU A 1 381 ? 0.474 15.214 -2.934 1.00 87.94 381 GLU A O 1
ATOM 2916 N N . ASN A 1 382 ? 1.261 14.935 -5.016 1.00 92.19 382 ASN A N 1
ATOM 2917 C CA . ASN A 1 382 ? 2.444 14.145 -4.665 1.00 92.19 382 ASN A CA 1
ATOM 2918 C C . ASN A 1 382 ? 3.732 14.975 -4.609 1.00 92.19 382 ASN A C 1
ATOM 2920 O O . ASN A 1 382 ? 4.832 14.433 -4.703 1.00 92.19 382 ASN A O 1
ATOM 2924 N N . GLY A 1 383 ? 3.604 16.293 -4.439 1.00 87.00 383 GLY A N 1
ATOM 2925 C CA . GLY A 1 383 ? 4.749 17.181 -4.267 1.00 87.00 383 GLY A CA 1
ATOM 2926 C C . GLY A 1 383 ? 5.646 16.789 -3.085 1.00 87.00 383 GLY A C 1
ATOM 2927 O O . GLY A 1 383 ? 5.235 16.078 -2.164 1.00 87.00 383 GLY A O 1
ATOM 2928 N N . ASN A 1 384 ? 6.886 17.283 -3.106 1.00 88.94 384 ASN A N 1
ATOM 2929 C CA . ASN A 1 384 ? 7.852 17.037 -2.038 1.00 88.94 384 ASN A CA 1
ATOM 2930 C C . ASN A 1 384 ? 7.314 17.532 -0.688 1.00 88.94 384 ASN A C 1
ATOM 2932 O O . ASN A 1 384 ? 6.912 18.691 -0.551 1.00 88.94 384 ASN A O 1
ATOM 2936 N N . GLU A 1 385 ? 7.368 16.669 0.324 1.00 93.81 385 GLU A N 1
ATOM 2937 C CA . GLU A 1 385 ? 6.962 17.005 1.684 1.00 93.81 385 GLU A CA 1
ATOM 2938 C C . GLU A 1 385 ? 8.190 17.288 2.556 1.00 93.81 385 GLU A C 1
ATOM 2940 O O . GLU A 1 385 ? 9.192 16.580 2.512 1.00 93.81 385 GLU A O 1
ATOM 2945 N N . SER A 1 386 ? 8.124 18.354 3.349 1.00 94.56 386 SER A N 1
ATOM 2946 C CA . SER A 1 386 ? 9.189 18.792 4.252 1.00 94.56 386 SER A CA 1
ATOM 2947 C C . SER A 1 386 ? 8.594 19.352 5.543 1.00 94.56 386 SER A C 1
ATOM 2949 O O . SER A 1 386 ? 7.386 19.585 5.634 1.00 94.56 386 SER A O 1
ATOM 2951 N N . ASN A 1 387 ? 9.436 19.584 6.556 1.00 95.00 387 ASN A N 1
ATOM 2952 C CA . ASN A 1 387 ? 9.009 20.090 7.866 1.00 95.00 387 ASN A CA 1
ATOM 2953 C C . ASN A 1 387 ? 7.856 19.268 8.467 1.00 95.00 387 ASN A C 1
ATOM 2955 O O . ASN A 1 387 ? 6.854 19.828 8.919 1.00 95.00 387 ASN A O 1
ATOM 2959 N N . THR A 1 388 ? 7.976 17.944 8.433 1.00 96.19 388 THR A N 1
ATOM 2960 C CA . THR A 1 388 ? 6.978 17.010 8.958 1.00 96.19 388 THR A CA 1
ATOM 2961 C C . THR A 1 388 ? 7.271 16.658 10.423 1.00 96.19 388 THR A C 1
ATOM 2963 O O . THR A 1 388 ? 8.417 16.739 10.870 1.00 96.19 388 THR A O 1
ATOM 2966 N N . LEU A 1 389 ? 6.245 16.312 11.212 1.00 96.31 389 LEU A N 1
ATOM 2967 C CA . LEU A 1 389 ? 6.436 15.820 12.590 1.00 96.31 389 LEU A CA 1
ATOM 2968 C C . LEU A 1 389 ? 6.907 14.361 12.606 1.00 96.31 389 LEU A C 1
ATOM 2970 O O . LEU A 1 389 ? 7.750 13.996 13.428 1.00 96.31 389 LEU A O 1
ATOM 2974 N N . SER A 1 390 ? 6.362 13.539 11.706 1.00 96.06 390 SER A N 1
ATOM 2975 C CA . SER A 1 390 ? 6.876 12.196 11.438 1.00 96.06 390 SER A CA 1
ATOM 2976 C C . SER A 1 390 ? 8.053 12.262 10.459 1.00 96.06 390 SER A C 1
ATOM 2978 O O . SER A 1 390 ? 7.974 13.011 9.482 1.00 96.06 390 SER A O 1
ATOM 2980 N N . PRO A 1 391 ? 9.125 11.470 10.657 1.00 94.50 391 PRO A N 1
ATOM 2981 C CA . PRO A 1 391 ? 10.187 11.338 9.660 1.00 94.50 391 PRO A CA 1
ATOM 2982 C C . PRO A 1 391 ? 9.717 10.623 8.384 1.00 94.50 391 PRO A C 1
ATOM 2984 O O . PRO A 1 391 ? 10.340 10.769 7.340 1.00 94.50 391 PRO A O 1
ATOM 2987 N N . THR A 1 392 ? 8.633 9.842 8.450 1.00 95.12 392 THR A N 1
ATOM 2988 C CA . THR A 1 392 ? 7.998 9.261 7.263 1.00 95.12 392 THR A CA 1
ATOM 2989 C C . THR A 1 392 ? 6.920 10.213 6.767 1.00 95.12 392 THR A C 1
ATOM 2991 O O . THR A 1 392 ? 5.950 10.483 7.478 1.00 95.12 392 THR A O 1
ATOM 2994 N N . THR A 1 393 ? 7.083 10.713 5.546 1.00 96.06 393 THR A N 1
ATOM 2995 C CA . THR A 1 393 ? 6.111 11.618 4.930 1.00 96.06 393 THR A CA 1
ATOM 2996 C C . THR A 1 393 ? 4.851 10.865 4.494 1.00 96.06 393 THR A C 1
ATOM 2998 O O . THR A 1 393 ? 4.862 9.644 4.308 1.00 96.06 393 THR A O 1
ATOM 3001 N N . TRP A 1 394 ? 3.735 11.577 4.345 1.00 95.94 394 TRP A N 1
ATOM 3002 C CA . TRP A 1 394 ? 2.468 10.982 3.926 1.00 95.94 394 TRP A CA 1
ATOM 3003 C C . TRP A 1 394 ? 2.562 10.411 2.508 1.00 95.94 394 TRP A C 1
ATOM 3005 O O . TRP A 1 394 ? 2.064 9.315 2.245 1.00 95.94 394 TRP A O 1
ATOM 3015 N N . ASN A 1 395 ? 3.234 11.116 1.603 1.00 95.31 395 ASN A N 1
ATOM 3016 C CA . ASN A 1 395 ? 3.459 10.693 0.228 1.00 95.31 395 ASN A CA 1
ATOM 3017 C C . ASN A 1 395 ? 4.367 9.453 0.169 1.00 95.31 395 ASN A C 1
ATOM 3019 O O . ASN A 1 395 ? 3.990 8.478 -0.478 1.00 95.31 395 ASN A O 1
ATOM 3023 N N . ASP A 1 396 ? 5.461 9.398 0.938 1.00 93.50 396 ASP A N 1
ATOM 3024 C CA . ASP A 1 396 ? 6.322 8.200 1.011 1.00 93.50 396 ASP A CA 1
ATOM 3025 C C . ASP A 1 396 ? 5.629 6.988 1.653 1.00 93.50 396 ASP A C 1
ATOM 3027 O O . ASP A 1 396 ? 6.053 5.840 1.465 1.00 93.50 396 ASP A O 1
ATOM 3031 N N . TYR A 1 397 ? 4.591 7.224 2.454 1.00 95.06 397 TYR A N 1
ATOM 3032 C CA . TYR A 1 397 ? 3.805 6.179 3.102 1.00 95.06 397 TYR A CA 1
ATOM 3033 C C . TYR A 1 397 ? 2.675 5.634 2.224 1.00 95.06 397 TYR A C 1
ATOM 3035 O O . TYR A 1 397 ? 2.387 4.442 2.269 1.00 95.06 397 TYR A O 1
ATOM 3043 N N . SER A 1 398 ? 2.027 6.492 1.434 1.00 94.75 398 SER A N 1
ATOM 3044 C CA . SER A 1 398 ? 0.747 6.166 0.787 1.00 94.75 398 SER A CA 1
ATOM 3045 C C . SER A 1 398 ? 0.782 6.107 -0.742 1.00 94.75 398 SER A C 1
ATOM 3047 O O . SER A 1 398 ? -0.196 5.664 -1.340 1.00 94.75 398 SER A O 1
ATOM 3049 N N . VAL A 1 399 ? 1.868 6.539 -1.391 1.00 95.62 399 VAL A N 1
ATOM 3050 C CA . VAL A 1 399 ? 1.989 6.560 -2.859 1.00 95.62 399 VAL A CA 1
ATOM 3051 C C . VAL A 1 399 ? 2.932 5.456 -3.326 1.00 95.62 399 VAL A C 1
ATOM 3053 O O . VAL A 1 399 ? 4.152 5.578 -3.194 1.00 95.62 399 VAL A O 1
ATOM 3056 N N . GLY A 1 400 ? 2.378 4.403 -3.934 1.00 95.12 400 GLY A N 1
ATOM 3057 C CA . GLY A 1 400 ? 3.158 3.259 -4.412 1.00 95.12 400 GLY A CA 1
ATOM 3058 C C . GLY A 1 400 ? 4.246 3.653 -5.410 1.00 95.12 400 GLY A C 1
ATOM 3059 O O . GLY A 1 400 ? 5.375 3.180 -5.315 1.00 95.12 400 GLY A O 1
ATOM 3060 N N . ALA A 1 401 ? 3.959 4.593 -6.315 1.00 95.56 401 ALA A N 1
ATOM 3061 C CA . ALA A 1 401 ? 4.933 5.011 -7.321 1.00 95.56 401 ALA A CA 1
ATOM 3062 C C . ALA A 1 401 ? 6.166 5.718 -6.712 1.00 95.56 401 ALA A C 1
ATOM 3064 O O . ALA A 1 401 ? 7.280 5.578 -7.216 1.00 95.56 401 ALA A O 1
ATOM 3065 N N . LEU A 1 402 ? 6.009 6.455 -5.603 1.00 94.56 402 LEU A N 1
ATOM 3066 C CA . LEU A 1 402 ? 7.133 7.109 -4.917 1.00 94.56 402 LEU A CA 1
ATOM 3067 C C . LEU A 1 402 ? 7.994 6.112 -4.135 1.00 94.56 402 LEU A C 1
ATOM 3069 O O . LEU A 1 402 ? 9.210 6.311 -4.042 1.00 94.56 402 LEU A O 1
ATOM 3073 N N . GLN A 1 403 ? 7.374 5.036 -3.643 1.00 94.69 403 GLN A N 1
ATOM 3074 C CA . GLN A 1 403 ? 8.017 3.956 -2.897 1.00 94.69 403 GLN A CA 1
ATOM 3075 C C . GLN A 1 403 ? 8.905 3.058 -3.769 1.00 94.69 403 GLN A C 1
ATOM 3077 O O . GLN A 1 403 ? 9.796 2.403 -3.232 1.00 94.69 403 GLN A O 1
ATOM 3082 N N . CYS A 1 404 ? 8.715 3.044 -5.093 1.00 96.88 404 CYS A N 1
ATOM 3083 C CA . CYS A 1 404 ? 9.517 2.209 -5.983 1.00 96.88 404 CYS A CA 1
ATOM 3084 C C . CYS A 1 404 ? 11.019 2.542 -5.918 1.00 96.88 404 CYS A C 1
ATOM 3086 O O . CYS A 1 404 ? 11.443 3.701 -6.037 1.00 96.88 404 CYS A O 1
ATOM 3088 N N . ALA A 1 405 ? 11.843 1.504 -5.776 1.00 96.25 405 ALA A N 1
ATOM 3089 C CA . ALA A 1 405 ? 13.300 1.603 -5.725 1.00 96.25 405 ALA A CA 1
ATOM 3090 C C . ALA A 1 405 ? 13.889 2.050 -7.070 1.00 96.25 405 ALA A C 1
ATOM 3092 O O . ALA A 1 405 ? 14.766 2.910 -7.104 1.00 96.25 405 ALA A O 1
ATOM 3093 N N . MET A 1 406 ? 13.330 1.573 -8.178 1.00 97.94 406 MET A N 1
ATOM 3094 C CA . MET A 1 406 ? 13.654 1.984 -9.541 1.00 97.94 406 MET A CA 1
ATOM 3095 C C . MET A 1 406 ? 12.558 2.878 -10.125 1.00 97.94 406 MET A C 1
ATOM 3097 O O . MET A 1 406 ? 11.391 2.802 -9.735 1.00 97.94 406 MET A O 1
ATOM 3101 N N . ARG A 1 407 ? 12.929 3.750 -11.062 1.00 97.06 407 ARG A N 1
ATOM 3102 C CA . ARG A 1 407 ? 12.001 4.625 -11.795 1.00 97.06 407 ARG A CA 1
ATOM 3103 C C . ARG A 1 407 ? 12.413 4.671 -13.257 1.00 97.06 407 ARG A C 1
ATOM 3105 O O . ARG A 1 407 ? 13.603 4.764 -13.535 1.00 97.06 407 ARG A O 1
ATOM 3112 N N . LEU A 1 408 ? 11.450 4.607 -14.160 1.00 97.62 408 LEU A N 1
ATOM 3113 C CA . LEU A 1 408 ? 11.643 4.745 -15.594 1.00 97.62 408 LEU A CA 1
ATOM 3114 C C . LEU A 1 408 ? 10.668 5.798 -16.107 1.00 97.62 408 LEU A C 1
ATOM 3116 O O . LEU A 1 408 ? 9.462 5.564 -16.176 1.00 97.62 408 LEU A O 1
ATOM 3120 N N . ASP A 1 409 ? 11.208 6.955 -16.458 1.00 96.38 409 ASP A N 1
ATOM 3121 C CA . ASP A 1 409 ? 10.411 8.108 -16.847 1.00 96.38 409 ASP A CA 1
ATOM 3122 C C . ASP A 1 409 ? 10.597 8.445 -18.314 1.00 96.38 409 ASP A C 1
ATOM 3124 O O . ASP A 1 409 ? 11.726 8.578 -18.793 1.00 96.38 409 ASP A O 1
ATOM 3128 N N . ILE A 1 410 ? 9.486 8.674 -19.006 1.00 95.44 410 ILE A N 1
ATOM 3129 C CA . ILE A 1 410 ? 9.497 9.379 -20.286 1.00 95.44 410 ILE A CA 1
ATOM 3130 C C . ILE A 1 410 ? 9.693 10.861 -19.967 1.00 95.44 410 ILE A C 1
ATOM 3132 O O . ILE A 1 410 ? 8.828 11.469 -19.337 1.00 95.44 410 ILE A O 1
ATOM 3136 N N . THR A 1 411 ? 10.834 11.426 -20.366 1.00 94.69 411 THR A N 1
ATOM 3137 C CA . THR A 1 411 ? 11.217 12.808 -20.008 1.00 94.69 411 THR A CA 1
ATOM 3138 C C . THR A 1 411 ? 11.199 13.759 -21.194 1.00 94.69 411 THR A C 1
ATOM 3140 O O . THR A 1 411 ? 10.944 14.948 -21.014 1.00 94.69 411 THR A O 1
ATOM 3143 N N . GLU A 1 412 ? 11.397 13.254 -22.413 1.00 93.06 412 GLU A N 1
ATOM 3144 C CA . GLU A 1 412 ? 11.265 14.042 -23.637 1.00 93.06 412 GLU A CA 1
ATOM 3145 C C . GLU A 1 412 ? 10.567 13.236 -24.733 1.00 93.06 412 GLU A C 1
ATOM 3147 O O . GLU A 1 412 ? 10.715 12.014 -24.832 1.00 93.06 412 GLU A O 1
ATOM 3152 N N . CYS A 1 413 ? 9.808 13.948 -25.562 1.00 92.50 413 CYS A N 1
ATOM 3153 C CA . CYS A 1 413 ? 9.262 13.461 -26.819 1.00 92.50 413 CYS A CA 1
ATOM 3154 C C . CYS A 1 413 ? 9.575 14.457 -27.938 1.00 92.50 413 CYS A C 1
ATOM 3156 O O . CYS A 1 413 ? 9.892 15.627 -27.687 1.00 92.50 413 CYS A O 1
ATOM 3158 N N . LYS A 1 414 ? 9.452 13.993 -29.178 1.00 91.50 414 LYS A N 1
ATOM 3159 C CA . LYS A 1 414 ? 9.863 14.725 -30.376 1.00 91.50 414 LYS A CA 1
ATOM 3160 C C . LYS A 1 414 ? 9.127 16.051 -30.572 1.00 91.50 414 LYS A C 1
ATOM 3162 O O . LYS A 1 414 ? 9.753 17.055 -30.903 1.00 91.50 414 LYS A O 1
ATOM 3167 N N . SER A 1 415 ? 7.810 16.088 -30.367 1.00 90.44 415 SER A N 1
ATOM 3168 C CA . SER A 1 415 ? 7.027 17.332 -30.362 1.00 90.44 415 SER A CA 1
ATOM 3169 C C . SER A 1 415 ? 5.666 17.149 -29.682 1.00 90.44 415 SER A C 1
ATOM 3171 O O . SER A 1 415 ? 5.269 16.041 -29.341 1.00 90.44 415 SER A O 1
ATOM 3173 N N . SER A 1 416 ? 4.899 18.229 -29.519 1.00 85.25 416 SER A N 1
ATOM 3174 C CA . SER A 1 416 ? 3.530 18.160 -28.985 1.00 85.25 416 SER A CA 1
ATOM 3175 C C . SER A 1 416 ? 2.521 17.472 -29.922 1.00 85.25 416 SER A C 1
ATOM 3177 O O . SER A 1 416 ? 1.425 17.127 -29.480 1.00 85.25 416 SER A O 1
ATOM 3179 N N . THR A 1 417 ? 2.873 17.284 -31.200 1.00 87.44 417 THR A N 1
ATOM 3180 C CA . THR A 1 417 ? 2.062 16.585 -32.216 1.00 87.44 417 THR A CA 1
ATOM 3181 C C . THR A 1 417 ? 2.606 15.203 -32.579 1.00 87.44 417 THR A C 1
ATOM 3183 O O . THR A 1 417 ? 1.892 14.412 -33.183 1.00 87.44 417 THR A O 1
ATOM 3186 N N . ASP A 1 418 ? 3.860 14.923 -32.228 1.00 90.00 418 ASP A N 1
ATOM 3187 C CA . ASP A 1 418 ? 4.527 13.631 -32.394 1.00 90.00 418 ASP A CA 1
ATOM 3188 C C . ASP A 1 418 ? 5.040 13.199 -31.013 1.00 90.00 418 ASP A C 1
ATOM 3190 O O . ASP A 1 418 ? 6.146 13.594 -30.621 1.00 90.00 418 ASP A O 1
ATOM 3194 N N . PRO A 1 419 ? 4.232 12.441 -30.248 1.00 87.69 419 PRO A N 1
ATOM 3195 C CA . PRO A 1 419 ? 4.584 12.020 -28.904 1.00 87.69 419 PRO A CA 1
ATOM 3196 C C . PRO A 1 419 ? 5.622 10.889 -28.904 1.00 87.69 419 PRO A C 1
ATOM 3198 O O . PRO A 1 419 ? 5.768 10.213 -27.905 1.00 87.69 419 PRO A O 1
ATOM 3201 N N . THR A 1 420 ? 6.370 10.623 -29.975 1.00 91.44 420 THR A N 1
ATOM 3202 C CA . THR A 1 420 ? 7.419 9.592 -29.919 1.00 91.44 420 THR A CA 1
ATOM 3203 C C . THR A 1 420 ? 8.462 9.951 -28.843 1.00 91.44 420 THR A C 1
ATOM 3205 O O . THR A 1 420 ? 9.032 11.048 -28.912 1.00 91.44 420 THR A O 1
ATOM 3208 N N . PRO A 1 421 ? 8.714 9.082 -27.837 1.00 93.75 421 PRO A N 1
ATOM 3209 C CA . PRO A 1 421 ? 9.716 9.336 -26.809 1.00 93.75 421 PRO A CA 1
ATOM 3210 C C . PRO A 1 421 ? 11.111 9.459 -27.418 1.00 93.75 421 PRO A C 1
ATOM 3212 O O . PRO A 1 421 ? 11.535 8.604 -28.192 1.00 93.75 421 PRO A O 1
ATOM 3215 N N . THR A 1 422 ? 11.847 10.494 -27.027 1.00 92.69 422 THR A N 1
ATOM 3216 C CA . THR A 1 422 ? 13.231 10.732 -27.469 1.00 92.69 422 THR A CA 1
ATOM 3217 C C . THR A 1 422 ? 14.234 10.537 -26.339 1.00 92.69 422 THR A C 1
ATOM 3219 O O . THR A 1 422 ? 15.409 10.276 -26.601 1.00 92.69 422 THR A O 1
ATOM 3222 N N . LYS A 1 423 ? 13.772 10.611 -25.083 1.00 92.62 423 LYS A N 1
ATOM 3223 C CA . LYS A 1 423 ? 14.608 10.454 -23.894 1.00 92.62 423 LYS A CA 1
ATOM 3224 C C . LYS A 1 423 ? 13.877 9.754 -22.755 1.00 92.62 423 LYS A C 1
ATOM 3226 O O . LYS A 1 423 ? 12.811 10.196 -22.310 1.00 92.62 423 LYS A O 1
ATOM 3231 N N . LEU A 1 424 ? 14.517 8.720 -22.219 1.00 94.50 424 LEU A N 1
ATOM 3232 C CA . LEU A 1 424 ? 14.112 8.053 -20.985 1.00 94.50 424 LEU A CA 1
ATOM 3233 C C . LEU A 1 424 ? 15.076 8.414 -19.856 1.00 94.50 424 LEU A C 1
ATOM 3235 O O . LEU A 1 424 ? 16.274 8.578 -20.083 1.00 94.50 424 LEU A O 1
ATOM 3239 N N . ARG A 1 425 ? 14.573 8.504 -18.628 1.00 95.06 425 ARG A N 1
ATOM 3240 C CA . ARG A 1 425 ? 15.397 8.595 -17.420 1.00 95.06 425 ARG A CA 1
ATOM 3241 C C . ARG A 1 425 ? 15.158 7.366 -16.567 1.00 95.06 425 ARG A C 1
ATOM 3243 O O . ARG A 1 425 ? 14.049 7.153 -16.087 1.00 95.06 425 ARG A O 1
ATOM 3250 N N . PHE A 1 426 ? 16.209 6.586 -16.354 1.00 96.94 426 PHE A N 1
ATOM 3251 C CA . PHE A 1 426 ? 16.193 5.462 -15.434 1.00 96.94 426 PHE A CA 1
ATOM 3252 C C . PHE A 1 426 ? 16.860 5.856 -14.114 1.00 96.94 426 PHE A C 1
ATOM 3254 O O . PHE A 1 426 ? 18.029 6.234 -14.097 1.00 96.94 426 PHE A O 1
ATOM 3261 N N . SER A 1 427 ? 16.141 5.768 -13.000 1.00 97.00 427 SER A N 1
ATOM 3262 C CA . SER A 1 427 ? 16.684 5.987 -11.658 1.00 97.00 427 SER A CA 1
ATOM 3263 C C . SER A 1 427 ? 16.738 4.683 -10.874 1.00 97.00 427 SER A C 1
ATOM 3265 O O . SER A 1 427 ? 15.777 3.922 -10.899 1.00 97.00 427 SER A O 1
ATOM 3267 N N . TYR A 1 428 ? 17.800 4.466 -10.103 1.00 97.44 428 TYR A N 1
ATOM 3268 C CA . TYR A 1 428 ? 18.033 3.240 -9.325 1.00 97.44 428 TYR A CA 1
ATOM 3269 C C . TYR A 1 428 ? 18.844 3.528 -8.056 1.00 97.44 428 TYR A C 1
ATOM 3271 O O . TYR A 1 428 ? 19.455 4.591 -7.941 1.00 97.44 428 TYR A O 1
ATOM 3279 N N . LEU A 1 429 ? 18.855 2.605 -7.093 1.00 97.38 429 LEU A N 1
ATOM 3280 C CA . LEU A 1 429 ? 19.659 2.718 -5.873 1.00 97.38 429 LEU A CA 1
ATOM 3281 C C . LEU A 1 429 ? 21.071 2.154 -6.072 1.00 97.38 429 LEU A C 1
ATOM 3283 O O . LEU A 1 429 ? 21.250 1.085 -6.661 1.00 97.38 429 LEU A O 1
ATOM 3287 N N . LYS A 1 430 ? 22.066 2.895 -5.580 1.00 95.94 430 LYS A N 1
ATOM 3288 C CA . LYS A 1 430 ? 23.481 2.526 -5.529 1.00 95.94 430 LYS A CA 1
ATOM 3289 C C . LYS A 1 430 ? 24.063 2.976 -4.192 1.00 95.94 430 LYS A C 1
ATOM 3291 O O . LYS A 1 430 ? 24.109 4.176 -3.917 1.00 95.94 430 LYS A O 1
ATOM 3296 N N . GLY A 1 431 ? 24.490 2.034 -3.354 1.00 93.75 431 GLY A N 1
ATOM 3297 C CA . GLY A 1 431 ? 24.917 2.322 -1.984 1.00 93.75 431 GLY A CA 1
ATOM 3298 C C . GLY A 1 431 ? 23.809 2.978 -1.154 1.00 93.75 431 GLY A C 1
ATOM 3299 O O . GLY A 1 431 ? 24.093 3.857 -0.343 1.00 93.75 431 GLY A O 1
ATOM 3300 N N . GLY A 1 432 ? 22.543 2.634 -1.417 1.00 90.00 432 GLY A N 1
ATOM 3301 C CA . GLY A 1 432 ? 21.373 3.244 -0.777 1.00 90.00 432 GLY A CA 1
ATOM 3302 C C . GLY A 1 432 ? 21.014 4.653 -1.268 1.00 90.00 432 GLY A C 1
ATOM 3303 O O . GLY A 1 432 ? 20.026 5.223 -0.807 1.00 90.00 432 GLY A O 1
ATOM 3304 N N . VAL A 1 433 ? 21.765 5.222 -2.218 1.00 95.00 433 VAL A N 1
ATOM 3305 C CA . VAL A 1 433 ? 21.496 6.546 -2.797 1.00 95.00 433 VAL A CA 1
ATOM 3306 C C . VAL A 1 433 ? 20.924 6.403 -4.202 1.00 95.00 433 VAL A C 1
ATOM 3308 O O . VAL A 1 433 ? 21.422 5.637 -5.027 1.00 95.00 433 VAL A O 1
ATOM 3311 N N . ARG A 1 434 ? 19.874 7.171 -4.500 1.00 94.88 434 ARG A N 1
ATOM 3312 C CA . ARG A 1 434 ? 19.249 7.168 -5.824 1.00 94.88 434 ARG A CA 1
ATOM 3313 C C . ARG A 1 434 ? 20.121 7.896 -6.848 1.00 94.88 434 ARG A C 1
ATOM 3315 O O . ARG A 1 434 ? 20.436 9.069 -6.675 1.00 94.88 434 ARG A O 1
ATOM 3322 N N . THR A 1 435 ? 20.461 7.198 -7.924 1.00 96.12 435 THR A N 1
ATOM 3323 C CA . THR A 1 435 ? 21.255 7.675 -9.063 1.00 96.12 435 THR A CA 1
ATOM 3324 C C . THR A 1 435 ? 20.394 7.668 -10.326 1.00 96.12 435 THR A C 1
ATOM 3326 O O . THR A 1 435 ? 19.463 6.871 -10.416 1.00 96.12 435 THR A O 1
ATOM 3329 N N . ASN A 1 436 ? 20.696 8.544 -11.290 1.00 94.88 436 ASN A N 1
ATOM 3330 C CA . ASN A 1 436 ? 19.977 8.661 -12.561 1.00 94.88 436 ASN A CA 1
ATOM 3331 C C . ASN A 1 436 ? 20.878 8.303 -13.749 1.00 94.88 436 ASN A C 1
ATOM 3333 O O . ASN A 1 436 ? 22.051 8.672 -13.776 1.00 94.88 436 ASN A O 1
ATOM 3337 N N . LEU A 1 437 ? 20.283 7.669 -14.752 1.00 93.50 437 LEU A N 1
ATOM 3338 C CA . LEU A 1 437 ? 20.834 7.402 -16.070 1.00 93.50 437 LEU A CA 1
ATOM 3339 C C . LEU A 1 437 ? 19.869 7.976 -17.114 1.00 93.50 437 LEU A C 1
ATOM 3341 O O . LEU A 1 437 ? 18.756 7.477 -17.281 1.00 93.50 437 LEU A O 1
ATOM 3345 N N . ASP A 1 438 ? 20.300 9.027 -17.805 1.00 91.81 438 ASP A N 1
ATOM 3346 C CA . ASP A 1 438 ? 19.561 9.602 -18.928 1.00 91.81 438 ASP A CA 1
ATOM 3347 C C . ASP A 1 438 ? 19.921 8.833 -20.211 1.00 91.81 438 ASP A C 1
ATOM 3349 O O . ASP A 1 438 ? 21.095 8.651 -20.530 1.00 91.81 438 ASP A O 1
ATOM 3353 N N . ILE A 1 439 ? 18.909 8.374 -20.944 1.00 90.69 439 ILE A N 1
ATOM 3354 C CA . ILE A 1 439 ? 19.041 7.497 -22.110 1.00 90.69 439 ILE A CA 1
ATOM 3355 C C . ILE A 1 439 ? 18.411 8.200 -23.300 1.00 90.69 439 ILE A C 1
ATOM 3357 O O . ILE A 1 439 ? 17.195 8.382 -23.365 1.00 90.69 439 ILE A O 1
ATOM 3361 N N . GLN A 1 440 ? 19.261 8.600 -24.239 1.00 89.81 440 GLN A N 1
ATOM 3362 C CA . GLN A 1 440 ? 18.841 9.215 -25.488 1.00 89.81 440 GLN A CA 1
ATOM 3363 C C . GLN A 1 440 ? 18.517 8.130 -26.519 1.00 89.81 440 GLN A C 1
ATOM 3365 O O . GLN A 1 440 ? 19.326 7.225 -26.742 1.00 89.81 440 GLN A O 1
ATOM 3370 N N . LEU A 1 441 ? 17.334 8.216 -27.128 1.00 89.12 441 LEU A N 1
ATOM 3371 C CA . LEU A 1 441 ? 16.804 7.188 -28.027 1.00 89.12 441 LEU A CA 1
ATOM 3372 C C . LEU A 1 441 ? 17.108 7.473 -29.503 1.00 89.12 441 LEU A C 1
ATOM 3374 O O . LEU A 1 441 ? 17.354 6.541 -30.263 1.00 89.12 441 LEU A O 1
ATOM 3378 N N . GLU A 1 442 ? 17.131 8.745 -29.909 1.00 85.44 442 GLU A N 1
ATOM 3379 C CA . GLU A 1 442 ? 17.342 9.133 -31.315 1.00 85.44 442 GLU A CA 1
ATOM 3380 C C . GLU A 1 442 ? 18.759 9.642 -31.602 1.00 85.44 442 GLU A C 1
ATOM 3382 O O . GLU A 1 442 ? 19.323 9.382 -32.664 1.00 85.44 442 GLU A O 1
ATOM 3387 N N . THR A 1 443 ? 19.348 10.377 -30.660 1.00 81.25 443 THR A N 1
ATOM 3388 C CA . THR A 1 443 ? 20.676 10.985 -30.814 1.00 81.25 443 THR A CA 1
ATOM 3389 C C . THR A 1 443 ? 21.602 10.495 -29.717 1.00 81.25 443 THR A C 1
ATOM 3391 O O . THR A 1 443 ? 21.162 10.144 -28.632 1.00 81.25 443 THR A O 1
ATOM 3394 N N . SER A 1 444 ? 22.902 10.418 -29.977 1.00 77.94 444 SER A N 1
ATOM 3395 C CA . SER A 1 444 ? 23.841 10.074 -28.913 1.00 77.94 444 SER A CA 1
ATOM 3396 C C . SER A 1 444 ? 24.141 11.276 -28.032 1.00 77.94 444 SER A C 1
ATOM 3398 O O . SER A 1 444 ? 24.282 12.399 -28.514 1.00 77.94 444 SER A O 1
ATOM 3400 N N . GLN A 1 445 ? 24.333 11.014 -26.740 1.00 76.69 445 GLN A N 1
ATOM 3401 C CA . GLN A 1 445 ? 24.872 11.992 -25.799 1.00 76.69 445 GLN A CA 1
ATOM 3402 C C . GLN A 1 445 ? 26.313 12.412 -26.155 1.00 76.69 445 GLN A C 1
ATOM 3404 O O . GLN A 1 445 ? 26.752 13.502 -25.788 1.00 76.69 445 GLN A O 1
ATOM 3409 N N . TYR A 1 446 ? 27.049 11.563 -26.877 1.00 83.50 446 TYR A N 1
ATOM 3410 C CA . TYR A 1 446 ? 28.444 11.770 -27.255 1.00 83.50 446 TYR A CA 1
ATOM 3411 C C . TYR A 1 446 ? 28.580 11.855 -28.777 1.00 83.50 446 TYR A C 1
ATOM 3413 O O . TYR A 1 446 ? 28.166 10.948 -29.502 1.00 83.50 446 TYR A O 1
ATOM 3421 N N . SER A 1 447 ? 29.183 12.946 -29.258 1.00 84.69 447 SER A N 1
ATOM 3422 C CA . SER A 1 447 ? 29.333 13.222 -30.691 1.00 84.69 447 SER A CA 1
ATOM 3423 C C . SER A 1 447 ? 29.968 12.045 -31.443 1.00 84.69 447 SER A C 1
ATOM 3425 O O . SER A 1 447 ? 31.057 11.591 -31.088 1.00 84.69 447 SER A O 1
ATOM 3427 N N . GLY A 1 448 ? 29.265 11.556 -32.471 1.00 84.06 448 GLY A N 1
ATOM 3428 C CA . GLY A 1 448 ? 29.676 10.466 -33.363 1.00 84.06 448 GLY A CA 1
ATOM 3429 C C . GLY A 1 448 ? 29.700 9.057 -32.753 1.00 84.06 448 GLY A C 1
ATOM 3430 O O . GLY A 1 448 ? 30.118 8.120 -33.428 1.00 84.06 448 GLY A O 1
ATOM 3431 N N . LEU A 1 449 ? 29.230 8.882 -31.515 1.00 88.88 449 LEU A N 1
ATOM 3432 C CA . LEU A 1 449 ? 28.896 7.567 -30.961 1.00 88.88 449 LEU A CA 1
ATOM 3433 C C . LEU A 1 449 ? 27.425 7.241 -31.298 1.00 88.88 449 LEU A C 1
ATOM 3435 O O . LEU A 1 449 ? 26.629 8.172 -31.389 1.00 88.88 449 LEU A O 1
ATOM 3439 N N . PRO A 1 450 ? 27.018 5.979 -31.510 1.00 89.81 450 PRO A N 1
ATOM 3440 C CA . PRO A 1 450 ? 25.599 5.627 -31.623 1.00 89.81 450 PRO A CA 1
ATOM 3441 C C . PRO A 1 450 ? 24.832 5.817 -30.296 1.00 89.81 450 PRO A C 1
ATOM 3443 O O . PRO A 1 450 ? 25.446 5.772 -29.227 1.00 89.81 450 PRO A O 1
ATOM 3446 N N . PRO A 1 451 ? 23.496 5.996 -30.320 1.00 87.94 451 PRO A N 1
ATOM 3447 C CA . PRO A 1 451 ? 22.694 6.069 -29.099 1.00 87.94 451 PRO A CA 1
ATOM 3448 C C . PRO A 1 451 ? 22.731 4.756 -28.294 1.00 87.94 451 PRO A C 1
ATOM 3450 O O . PRO A 1 451 ? 22.891 3.654 -28.838 1.00 87.94 451 PRO A O 1
ATOM 3453 N N . GLY A 1 452 ? 22.569 4.887 -26.974 1.00 86.69 452 GLY A N 1
ATOM 3454 C CA . GLY A 1 452 ? 22.560 3.772 -26.018 1.00 86.69 452 GLY A CA 1
ATOM 3455 C C . GLY A 1 452 ? 23.924 3.378 -25.437 1.00 86.69 452 GLY A C 1
ATOM 3456 O O . GLY A 1 452 ? 23.991 2.428 -24.666 1.00 86.69 452 GLY A O 1
ATOM 3457 N N . TYR A 1 453 ? 25.013 4.074 -25.776 1.00 91.19 453 TYR A N 1
ATOM 3458 C CA . TYR A 1 453 ? 26.298 3.881 -25.096 1.00 91.19 453 TYR A CA 1
ATOM 3459 C C . TYR A 1 453 ? 26.403 4.747 -23.832 1.00 91.19 453 TYR A C 1
ATOM 3461 O O . TYR A 1 453 ? 26.133 5.948 -23.852 1.00 91.19 453 TYR A O 1
ATOM 3469 N N . ILE A 1 454 ? 26.858 4.130 -22.746 1.00 91.31 454 ILE A N 1
ATOM 3470 C CA . ILE A 1 454 ? 27.077 4.701 -21.417 1.00 91.31 454 ILE A CA 1
ATOM 3471 C C . ILE A 1 454 ? 28.586 4.819 -21.184 1.00 91.31 454 ILE A C 1
ATOM 3473 O O . ILE A 1 454 ? 29.351 3.928 -21.550 1.00 91.31 454 ILE A O 1
ATOM 3477 N N . LEU A 1 455 ? 29.037 5.910 -20.564 1.00 91.69 455 LEU A N 1
ATOM 3478 C CA . LEU A 1 455 ? 30.437 6.076 -20.166 1.00 91.69 455 LEU A CA 1
ATOM 3479 C C . LEU A 1 455 ? 30.820 5.053 -19.077 1.00 91.69 455 LEU A C 1
ATOM 3481 O O . LEU A 1 455 ? 30.181 5.001 -18.029 1.00 91.69 455 LEU A O 1
ATOM 3485 N N . ALA A 1 456 ? 31.883 4.277 -19.305 1.00 92.31 456 ALA A N 1
ATOM 3486 C CA . ALA A 1 456 ? 32.457 3.356 -18.321 1.00 92.31 456 ALA A CA 1
ATOM 3487 C C . ALA A 1 456 ? 33.544 4.036 -17.478 1.00 92.31 456 ALA A C 1
ATOM 3489 O O . ALA A 1 456 ? 33.410 4.158 -16.260 1.00 92.31 456 ALA A O 1
ATOM 3490 N N . CYS A 1 457 ? 34.640 4.455 -18.118 1.00 93.56 457 CYS A N 1
ATOM 3491 C CA . CYS A 1 457 ? 35.830 4.979 -17.447 1.00 93.56 457 CYS A CA 1
ATOM 3492 C C . CYS A 1 457 ? 36.755 5.747 -18.415 1.00 93.56 457 CYS A C 1
ATOM 3494 O O . CYS A 1 457 ? 36.502 5.820 -19.622 1.00 93.56 457 CYS A O 1
ATOM 3496 N N . GLY A 1 458 ? 37.809 6.372 -17.882 1.00 94.94 458 GLY A N 1
ATOM 3497 C CA . GLY A 1 458 ? 38.824 7.076 -18.675 1.00 94.94 458 GLY A CA 1
ATOM 3498 C C . GLY A 1 458 ? 39.856 6.140 -19.316 1.00 94.94 458 GLY A C 1
ATOM 3499 O O . GLY A 1 458 ? 39.964 4.967 -18.963 1.00 94.94 458 GLY A O 1
ATOM 3500 N N . GLU A 1 459 ? 40.652 6.660 -20.252 1.00 94.50 459 GLU A N 1
ATOM 3501 C CA . GLU A 1 459 ? 41.757 5.921 -20.873 1.00 94.50 459 GLU A CA 1
ATOM 3502 C C . GLU A 1 459 ? 42.731 5.339 -19.832 1.00 94.50 459 GLU A C 1
ATOM 3504 O O . GLU A 1 459 ? 43.107 5.993 -18.854 1.00 94.50 459 GLU A O 1
ATOM 3509 N N . ASN A 1 460 ? 43.140 4.091 -20.083 1.00 94.69 460 ASN A N 1
ATOM 3510 C CA . ASN A 1 460 ? 43.962 3.218 -19.238 1.00 94.69 460 ASN A CA 1
ATOM 3511 C C . ASN A 1 460 ? 43.300 2.732 -17.940 1.00 94.69 460 ASN A C 1
ATOM 3513 O O . ASN A 1 460 ? 43.969 2.105 -17.118 1.00 94.69 460 ASN A O 1
ATOM 3517 N N . GLN A 1 461 ? 42.001 2.963 -17.759 1.00 96.62 461 GLN A N 1
ATOM 3518 C CA . GLN A 1 461 ? 41.239 2.375 -16.662 1.00 96.62 461 GLN A CA 1
ATOM 3519 C C . GLN A 1 461 ? 40.554 1.075 -17.098 1.00 96.62 461 GLN A C 1
ATOM 3521 O O . GLN A 1 461 ? 40.356 0.810 -18.288 1.00 96.62 461 GLN A O 1
ATOM 3526 N N . SER A 1 462 ? 40.199 0.258 -16.109 1.00 94.75 462 SER A N 1
ATOM 3527 C CA . SER A 1 462 ? 39.443 -0.976 -16.310 1.00 94.75 462 SER A CA 1
ATOM 3528 C C . SER A 1 462 ? 38.036 -0.840 -15.747 1.00 94.75 462 SER A C 1
ATOM 3530 O O . SER A 1 462 ? 37.837 -0.169 -14.734 1.00 94.75 462 SER A O 1
ATOM 3532 N N . TYR A 1 463 ? 37.077 -1.497 -16.388 1.00 93.75 463 TYR A N 1
ATOM 3533 C CA . TYR A 1 463 ? 35.713 -1.655 -15.892 1.00 93.75 463 TYR A CA 1
ATOM 3534 C C . TYR A 1 463 ? 35.358 -3.139 -15.885 1.00 93.75 463 TYR A C 1
ATOM 3536 O O . TYR A 1 463 ? 35.691 -3.842 -16.839 1.00 93.75 463 TYR A O 1
ATOM 3544 N N . ASP A 1 464 ? 34.731 -3.615 -14.814 1.00 92.00 464 ASP A N 1
ATOM 3545 C CA . ASP A 1 464 ? 34.306 -5.009 -14.696 1.00 92.00 464 ASP A CA 1
ATOM 3546 C C . ASP A 1 464 ? 32.818 -5.135 -15.024 1.00 92.00 464 ASP A C 1
ATOM 3548 O O . ASP A 1 464 ? 31.976 -4.556 -14.337 1.00 92.00 464 ASP A O 1
ATOM 3552 N N . PHE A 1 465 ? 32.506 -5.868 -16.090 1.00 88.56 465 PHE A N 1
ATOM 3553 C CA . PHE A 1 465 ? 31.133 -6.172 -16.496 1.00 88.56 465 PHE A CA 1
ATOM 3554 C C . PHE A 1 465 ? 30.626 -7.504 -15.910 1.00 88.56 465 PHE A C 1
ATOM 3556 O O . PHE A 1 465 ? 29.450 -7.847 -16.081 1.00 88.56 465 PHE A O 1
ATOM 3563 N N . GLY A 1 466 ? 31.481 -8.255 -15.203 1.00 86.56 466 GLY A N 1
ATOM 3564 C CA . GLY A 1 466 ? 31.180 -9.600 -14.718 1.00 86.56 466 GLY A CA 1
ATOM 3565 C C . GLY A 1 466 ? 30.777 -10.527 -15.866 1.00 86.56 466 GLY A C 1
ATOM 3566 O O . GLY A 1 466 ? 31.360 -10.478 -16.946 1.00 86.56 466 GLY A O 1
ATOM 3567 N N . ASP A 1 467 ? 29.731 -11.323 -15.668 1.00 84.75 467 ASP A N 1
ATOM 3568 C CA . ASP A 1 467 ? 29.197 -12.214 -16.710 1.00 84.75 467 ASP A CA 1
ATOM 3569 C C . ASP A 1 467 ? 28.269 -11.501 -17.714 1.00 84.75 467 ASP A C 1
ATOM 3571 O O . ASP A 1 467 ? 27.731 -12.125 -18.628 1.00 84.75 467 ASP A O 1
ATOM 3575 N N . THR A 1 468 ? 28.077 -10.184 -17.569 1.00 84.06 468 THR A N 1
ATOM 3576 C CA . THR A 1 468 ? 27.169 -9.411 -18.424 1.00 84.06 468 THR A CA 1
ATOM 3577 C C . THR A 1 468 ? 27.793 -9.183 -19.794 1.00 84.06 468 THR A C 1
ATOM 3579 O O . THR A 1 468 ? 28.869 -8.592 -19.904 1.00 84.06 468 THR A O 1
ATOM 3582 N N . VAL A 1 469 ? 27.094 -9.609 -20.845 1.00 88.31 469 VAL A N 1
ATOM 3583 C CA . VAL A 1 469 ? 27.505 -9.377 -22.233 1.00 88.31 469 VAL A CA 1
ATOM 3584 C C . VAL A 1 469 ? 27.162 -7.942 -22.633 1.00 88.31 469 VAL A C 1
ATOM 3586 O O . VAL A 1 469 ? 26.000 -7.536 -22.579 1.00 88.31 469 VAL A O 1
ATOM 3589 N N . VAL A 1 470 ? 28.171 -7.174 -23.044 1.00 92.56 470 VAL A N 1
ATOM 3590 C CA . VAL A 1 470 ? 28.026 -5.776 -23.473 1.00 92.56 470 VAL A CA 1
ATOM 3591 C C . VAL A 1 470 ? 28.797 -5.507 -24.763 1.00 92.56 470 VAL A C 1
ATOM 3593 O O . VAL A 1 470 ? 29.812 -6.145 -25.050 1.00 92.56 470 VAL A O 1
ATOM 3596 N N . ASP A 1 471 ? 28.359 -4.506 -25.519 1.00 94.56 471 ASP A N 1
ATOM 3597 C CA . ASP A 1 471 ? 29.171 -3.941 -26.596 1.00 94.56 471 ASP A CA 1
ATOM 3598 C C . ASP A 1 471 ? 29.982 -2.778 -26.039 1.00 94.56 471 ASP A C 1
ATOM 3600 O O . ASP A 1 471 ? 29.448 -1.939 -25.326 1.00 94.56 471 ASP A O 1
ATOM 3604 N N . VAL A 1 472 ? 31.264 -2.683 -26.364 1.00 95.56 472 VAL A N 1
ATOM 3605 C CA . VAL A 1 472 ? 32.159 -1.636 -25.861 1.00 95.56 472 VAL A CA 1
ATOM 3606 C C . VAL A 1 472 ? 32.662 -0.757 -26.996 1.00 95.56 472 VAL A C 1
ATOM 3608 O O . VAL A 1 472 ? 32.903 -1.223 -28.111 1.00 95.56 472 VAL A O 1
ATOM 3611 N N . ALA A 1 473 ? 32.838 0.527 -26.704 1.00 96.31 473 ALA A N 1
ATOM 3612 C CA . ALA A 1 473 ? 33.442 1.496 -27.601 1.00 96.31 473 ALA A CA 1
ATOM 3613 C C . ALA A 1 473 ? 34.565 2.248 -26.883 1.00 96.31 473 ALA A C 1
ATOM 3615 O O . ALA A 1 473 ? 34.465 2.553 -25.698 1.00 96.31 473 ALA A O 1
ATOM 3616 N N . TYR A 1 474 ? 35.637 2.564 -27.595 1.00 96.56 474 TYR A N 1
ATOM 3617 C CA . TYR A 1 474 ? 36.765 3.328 -27.074 1.00 96.56 474 TYR A CA 1
ATOM 3618 C C . TYR A 1 474 ? 37.103 4.446 -28.047 1.00 96.56 474 TYR A C 1
ATOM 3620 O O . TYR A 1 474 ? 37.301 4.177 -29.229 1.00 96.56 474 TYR A O 1
ATOM 3628 N N . GLY A 1 475 ? 37.145 5.695 -27.586 1.00 94.31 475 GLY A N 1
ATOM 3629 C CA . GLY A 1 475 ? 37.403 6.820 -28.483 1.00 94.31 475 GLY A CA 1
ATOM 3630 C C . GLY A 1 475 ? 36.978 8.181 -27.953 1.00 94.31 475 GLY A C 1
ATOM 3631 O O . GLY A 1 475 ? 36.720 8.349 -26.757 1.00 94.31 475 GLY A O 1
ATOM 3632 N N . HIS A 1 476 ? 36.950 9.162 -28.856 1.00 91.81 476 HIS A N 1
ATOM 3633 C CA . HIS A 1 476 ? 36.541 10.541 -28.582 1.00 91.81 476 HIS A CA 1
ATOM 3634 C C . HIS A 1 476 ? 36.153 11.284 -29.878 1.00 91.81 476 HIS A C 1
ATOM 3636 O O . HIS A 1 476 ? 36.662 10.962 -30.949 1.00 91.81 476 HIS A O 1
ATOM 3642 N N . ASN A 1 477 ? 35.276 12.295 -29.778 1.00 85.88 477 ASN A N 1
ATOM 3643 C CA . ASN A 1 477 ? 34.875 13.211 -30.866 1.00 85.88 477 ASN A CA 1
ATOM 3644 C C . ASN A 1 477 ? 34.635 12.542 -32.234 1.00 85.88 477 ASN A C 1
ATOM 3646 O O . ASN A 1 477 ? 35.185 12.955 -33.252 1.00 85.88 477 ASN A O 1
ATOM 3650 N N . GLY A 1 478 ? 33.797 11.507 -32.253 1.00 87.06 478 GLY A N 1
ATOM 3651 C CA . GLY A 1 478 ? 33.381 10.819 -33.475 1.00 87.06 478 GLY A CA 1
ATOM 3652 C C . GLY A 1 478 ? 34.382 9.835 -34.069 1.00 87.06 478 GLY A C 1
ATOM 3653 O O . GLY A 1 478 ? 34.079 9.245 -35.100 1.00 87.06 478 GLY A O 1
ATOM 3654 N N . SER A 1 479 ? 35.519 9.600 -33.412 1.00 91.94 479 SER A N 1
ATOM 3655 C CA . SER A 1 479 ? 36.423 8.505 -33.759 1.00 91.94 479 SER A CA 1
ATOM 3656 C C . SER A 1 479 ? 36.440 7.456 -32.651 1.00 91.94 479 SER A C 1
ATOM 3658 O O . SER A 1 479 ? 36.962 7.705 -31.559 1.00 91.94 479 SER A O 1
ATOM 3660 N N . PHE A 1 480 ? 35.847 6.291 -32.927 1.00 94.31 480 PHE A N 1
ATOM 3661 C CA . PHE A 1 480 ? 35.659 5.201 -31.969 1.00 94.31 480 PHE A CA 1
ATOM 3662 C C . PHE A 1 480 ? 36.048 3.844 -32.562 1.00 94.31 480 PHE A C 1
ATOM 3664 O O . PHE A 1 480 ? 35.735 3.541 -33.712 1.00 94.31 480 PHE A O 1
ATOM 3671 N N . ALA A 1 481 ? 36.685 3.011 -31.744 1.00 95.25 481 ALA A N 1
ATOM 3672 C CA . ALA A 1 481 ? 36.877 1.587 -31.988 1.00 95.25 481 ALA A CA 1
ATOM 3673 C C . ALA A 1 481 ? 35.828 0.791 -31.201 1.00 95.25 481 ALA A C 1
ATOM 3675 O O . ALA A 1 481 ? 35.581 1.097 -30.036 1.00 95.25 481 ALA A O 1
ATOM 3676 N N . PHE A 1 482 ? 35.239 -0.235 -31.818 1.00 95.69 482 PHE A N 1
ATOM 3677 C CA . PHE A 1 482 ? 34.150 -1.024 -31.236 1.00 95.69 482 PHE A CA 1
ATOM 3678 C C . PHE A 1 482 ? 34.553 -2.490 -31.068 1.00 95.69 482 PHE A C 1
ATOM 3680 O O . PHE A 1 482 ? 35.255 -3.051 -31.909 1.00 95.69 482 PHE A O 1
ATOM 3687 N N . GLN A 1 483 ? 34.070 -3.120 -30.002 1.00 95.12 483 GLN A N 1
ATOM 3688 C CA . GLN A 1 483 ? 34.056 -4.575 -29.842 1.00 95.12 483 GLN A CA 1
ATOM 3689 C C . GLN A 1 483 ? 32.676 -4.981 -29.333 1.00 95.12 483 GLN A C 1
ATOM 3691 O O . GLN A 1 483 ? 32.142 -4.341 -28.432 1.00 95.12 483 GLN A O 1
ATOM 3696 N N . THR A 1 484 ? 32.101 -6.033 -29.902 1.00 94.81 484 THR A N 1
ATOM 3697 C CA . THR A 1 484 ? 30.769 -6.520 -29.529 1.00 94.81 484 THR A CA 1
ATOM 3698 C C . THR A 1 484 ? 30.864 -7.795 -28.706 1.00 94.81 484 THR A C 1
ATOM 3700 O O . THR A 1 484 ? 31.802 -8.574 -28.891 1.00 94.81 484 THR A O 1
ATOM 3703 N N . GLY A 1 485 ? 29.880 -8.041 -27.845 1.00 90.50 485 GLY A N 1
ATOM 3704 C CA . GLY A 1 485 ? 29.763 -9.309 -27.116 1.00 90.50 485 GLY A CA 1
ATOM 3705 C C . GLY A 1 485 ? 30.883 -9.570 -26.101 1.00 90.50 485 GLY A C 1
ATOM 3706 O O . GLY A 1 485 ? 31.369 -10.693 -25.984 1.00 90.50 485 GLY A O 1
ATOM 3707 N N . VAL A 1 486 ? 31.332 -8.530 -25.400 1.00 92.25 486 VAL A N 1
ATOM 3708 C CA . VAL A 1 486 ? 32.420 -8.595 -24.418 1.00 92.25 486 VAL A CA 1
ATOM 3709 C C . VAL A 1 486 ? 31.867 -8.847 -23.012 1.00 92.25 486 VAL A C 1
ATOM 3711 O O . VAL A 1 486 ? 30.818 -8.318 -22.660 1.00 92.25 486 VAL A O 1
ATOM 3714 N N . THR A 1 487 ? 32.597 -9.612 -22.198 1.00 92.06 487 THR A N 1
ATOM 3715 C CA . THR A 1 487 ? 32.317 -9.856 -20.771 1.00 92.06 487 THR A CA 1
ATOM 3716 C C . THR A 1 487 ? 33.574 -9.640 -19.915 1.00 92.06 487 THR A C 1
ATOM 3718 O O . THR A 1 487 ? 34.687 -9.489 -20.435 1.00 92.06 487 THR A O 1
ATOM 3721 N N . GLY A 1 488 ? 33.400 -9.627 -18.593 1.00 90.94 488 GLY A N 1
ATOM 3722 C CA . GLY A 1 488 ? 34.462 -9.549 -17.592 1.00 90.94 488 GLY A CA 1
ATOM 3723 C C . GLY A 1 488 ? 35.152 -8.189 -17.517 1.00 90.94 488 GLY A C 1
ATOM 3724 O O . GLY A 1 488 ? 34.590 -7.148 -17.864 1.00 90.94 488 GLY A O 1
ATOM 3725 N N . VAL A 1 489 ? 36.404 -8.199 -17.056 1.00 94.00 489 VAL A N 1
ATOM 3726 C CA . VAL A 1 489 ? 37.211 -6.984 -16.905 1.00 94.00 489 VAL A CA 1
ATOM 3727 C C . VAL A 1 489 ? 37.732 -6.509 -18.260 1.00 94.00 489 VAL A C 1
ATOM 3729 O O . VAL A 1 489 ? 38.488 -7.197 -18.951 1.00 94.00 489 VAL A O 1
ATOM 3732 N N . VAL A 1 490 ? 37.385 -5.276 -18.620 1.00 95.06 490 VAL A N 1
ATOM 3733 C CA . VAL A 1 490 ? 37.823 -4.615 -19.850 1.00 95.06 490 VAL A CA 1
ATOM 3734 C C . VAL A 1 490 ? 38.702 -3.425 -19.517 1.00 95.06 490 VAL A C 1
ATOM 3736 O O . VAL A 1 490 ? 38.240 -2.452 -18.929 1.00 95.06 490 VAL A O 1
ATOM 3739 N N . THR A 1 491 ? 39.965 -3.476 -19.939 1.00 96.50 491 THR A N 1
ATOM 3740 C CA . THR A 1 491 ? 40.865 -2.317 -19.911 1.00 96.50 491 THR A CA 1
ATOM 3741 C C . THR A 1 491 ? 40.714 -1.495 -21.189 1.00 96.50 491 THR A C 1
ATOM 3743 O O . THR A 1 491 ? 40.975 -1.994 -22.286 1.00 96.50 491 THR A O 1
ATOM 3746 N N . PHE A 1 492 ? 40.323 -0.228 -21.048 1.00 96.44 492 PHE A N 1
ATOM 3747 C CA . PHE A 1 492 ? 40.120 0.710 -22.154 1.00 96.44 492 PHE A CA 1
ATOM 3748 C C . PHE A 1 492 ? 41.421 1.442 -22.494 1.00 96.44 492 PHE A C 1
ATOM 3750 O O . PHE A 1 492 ? 41.710 2.522 -21.976 1.00 96.44 492 PHE A O 1
ATOM 3757 N N . ASN A 1 493 ? 42.242 0.824 -23.345 1.00 96.12 493 ASN A N 1
ATOM 3758 C CA . ASN A 1 493 ? 43.550 1.344 -23.739 1.00 96.12 493 ASN A CA 1
ATOM 3759 C C . ASN A 1 493 ? 43.861 1.110 -25.225 1.00 96.12 493 ASN A C 1
ATOM 3761 O O . ASN A 1 493 ? 43.225 0.300 -25.907 1.00 96.12 493 ASN A O 1
ATOM 3765 N N . ASN A 1 494 ? 44.918 1.775 -25.697 1.00 95.06 494 ASN A N 1
ATOM 3766 C CA . ASN A 1 494 ? 45.369 1.668 -27.086 1.00 95.06 494 ASN A CA 1
ATOM 3767 C C . ASN A 1 494 ? 45.869 0.261 -27.453 1.00 95.06 494 ASN A C 1
ATOM 3769 O O . ASN A 1 494 ? 45.842 -0.114 -28.620 1.00 95.06 494 ASN A O 1
ATOM 3773 N N . ALA A 1 495 ? 46.302 -0.540 -26.471 1.00 94.88 495 ALA A N 1
ATOM 3774 C CA . ALA A 1 495 ? 46.776 -1.903 -26.713 1.00 94.88 495 ALA A CA 1
ATOM 3775 C C . ALA A 1 495 ? 45.640 -2.852 -27.126 1.00 94.88 495 ALA A C 1
ATOM 3777 O O . ALA A 1 495 ? 45.844 -3.723 -27.968 1.00 94.88 495 ALA A O 1
ATOM 3778 N N . ARG A 1 496 ? 44.445 -2.681 -26.551 1.00 94.06 496 ARG A N 1
ATOM 3779 C CA . ARG A 1 496 ? 43.277 -3.519 -26.843 1.00 94.06 496 ARG A CA 1
ATOM 3780 C C . ARG A 1 496 ? 42.465 -3.019 -28.035 1.00 94.06 496 ARG A C 1
ATOM 3782 O O . ARG A 1 496 ? 41.959 -3.834 -28.802 1.00 94.06 496 ARG A O 1
ATOM 3789 N N . PHE A 1 497 ? 42.311 -1.703 -28.161 1.00 95.06 497 PHE A N 1
ATOM 3790 C CA . PHE A 1 497 ? 41.384 -1.085 -29.115 1.00 95.06 497 PHE A CA 1
ATOM 3791 C C . PHE A 1 497 ? 42.074 -0.389 -30.298 1.00 95.06 497 PHE A C 1
ATOM 3793 O O . PHE A 1 497 ? 41.393 0.075 -31.210 1.00 95.06 497 PHE A O 1
ATOM 3800 N N . GLY A 1 498 ? 43.407 -0.310 -30.300 1.00 92.75 498 GLY A N 1
ATOM 3801 C CA . GLY A 1 498 ? 44.139 0.608 -31.171 1.00 92.75 498 GLY A CA 1
ATOM 3802 C C . GLY A 1 498 ? 44.006 2.061 -30.706 1.00 92.75 498 GLY A C 1
ATOM 3803 O O . GLY A 1 498 ? 43.376 2.345 -29.688 1.00 92.75 498 GLY A O 1
ATOM 3804 N N . ASP A 1 499 ? 44.607 2.989 -31.452 1.00 91.62 499 ASP A N 1
ATOM 3805 C CA . ASP A 1 499 ? 44.497 4.425 -31.181 1.00 91.62 499 ASP A CA 1
ATOM 3806 C C . ASP A 1 499 ? 43.542 5.088 -32.191 1.00 91.62 499 ASP A C 1
ATOM 3808 O O . ASP A 1 499 ? 43.977 5.511 -33.266 1.00 91.62 499 ASP A O 1
ATOM 3812 N N . PRO A 1 500 ? 42.230 5.156 -31.892 1.00 91.75 500 PRO A N 1
ATOM 3813 C CA . PRO A 1 500 ? 41.247 5.718 -32.815 1.00 91.75 500 PRO A CA 1
ATOM 3814 C C . PRO A 1 500 ? 41.414 7.231 -33.003 1.00 91.75 500 PRO A C 1
ATOM 3816 O O . PRO A 1 500 ? 40.914 7.779 -33.983 1.00 91.75 500 PRO A O 1
ATOM 3819 N N . LEU A 1 501 ? 42.112 7.927 -32.099 1.00 90.69 501 LEU A N 1
ATOM 3820 C CA . LEU A 1 501 ? 42.380 9.355 -32.238 1.00 90.69 501 LEU A CA 1
ATOM 3821 C C . LEU A 1 501 ? 43.713 9.716 -31.578 1.00 90.69 501 LEU A C 1
ATOM 3823 O O . LEU A 1 501 ? 43.779 10.032 -30.385 1.00 90.69 501 LEU A O 1
ATOM 3827 N N . TYR A 1 502 ? 44.768 9.679 -32.391 1.00 90.25 502 TYR A N 1
ATOM 3828 C CA . TYR A 1 502 ? 46.135 9.895 -31.933 1.00 90.25 502 TYR A CA 1
ATOM 3829 C C . TYR A 1 502 ? 46.327 11.258 -31.263 1.00 90.25 502 TYR A C 1
ATOM 3831 O O . TYR A 1 502 ? 45.823 12.284 -31.723 1.00 90.25 502 TYR A O 1
ATOM 3839 N N . GLY A 1 503 ? 47.078 11.262 -30.159 1.00 90.12 503 GLY A N 1
ATOM 3840 C CA . GLY A 1 503 ? 47.395 12.468 -29.391 1.00 90.12 503 GLY A CA 1
ATOM 3841 C C . GLY A 1 503 ? 46.235 13.032 -28.562 1.00 90.12 503 GLY A C 1
ATOM 3842 O O . GLY A 1 503 ? 46.399 14.085 -27.951 1.00 90.12 503 GLY A O 1
ATOM 3843 N N . THR A 1 504 ? 45.084 12.349 -28.513 1.00 91.69 504 THR A N 1
ATOM 3844 C CA . THR A 1 504 ? 43.907 12.768 -27.736 1.00 91.69 504 THR A CA 1
ATOM 3845 C C . THR A 1 504 ? 43.576 11.750 -26.644 1.00 91.69 504 THR A C 1
ATOM 3847 O O . THR A 1 504 ? 43.630 10.541 -26.886 1.00 91.69 504 THR A O 1
ATOM 3850 N N . TYR A 1 505 ? 43.217 12.248 -25.452 1.00 92.50 505 TYR A N 1
ATOM 3851 C CA . TYR A 1 505 ? 42.747 11.421 -24.335 1.00 92.50 505 TYR A CA 1
ATOM 3852 C C . TYR A 1 505 ? 41.373 10.824 -24.656 1.00 92.50 505 TYR A C 1
ATOM 3854 O O . TYR A 1 505 ? 40.451 11.550 -25.037 1.00 92.50 505 TYR A O 1
ATOM 3862 N N . LYS A 1 506 ? 41.239 9.505 -24.523 1.00 94.12 506 LYS A N 1
ATOM 3863 C CA . LYS A 1 506 ? 40.035 8.757 -24.921 1.00 94.12 506 LYS A CA 1
ATOM 3864 C C . LYS A 1 506 ? 39.243 8.262 -23.716 1.00 94.12 506 LYS A C 1
ATOM 3866 O O . LYS A 1 506 ? 39.731 8.228 -22.589 1.00 94.12 506 LYS A O 1
ATOM 3871 N N . TYR A 1 507 ? 38.007 7.850 -23.969 1.00 95.50 507 TYR A N 1
ATOM 3872 C CA . TYR A 1 507 ? 37.131 7.275 -22.955 1.00 95.50 507 TYR A CA 1
ATOM 3873 C C . TYR A 1 507 ? 36.599 5.921 -23.401 1.00 95.50 507 TYR A C 1
ATOM 3875 O O . TYR A 1 507 ? 36.443 5.659 -24.597 1.00 95.50 507 TYR A O 1
ATOM 3883 N N . GLY A 1 508 ? 36.343 5.065 -22.416 1.00 95.50 508 GLY A N 1
ATOM 3884 C CA . GLY A 1 508 ? 35.646 3.805 -22.589 1.00 95.50 508 GLY A CA 1
ATOM 3885 C C . GLY A 1 508 ? 34.147 3.974 -22.411 1.00 95.50 508 GLY A C 1
ATOM 3886 O O . GLY A 1 508 ? 33.696 4.595 -21.449 1.00 95.50 508 GLY A O 1
ATOM 3887 N N . TYR A 1 509 ? 33.379 3.380 -23.311 1.00 95.06 509 TYR A N 1
ATOM 3888 C CA . TYR A 1 509 ? 31.927 3.345 -23.298 1.00 95.06 509 TYR A CA 1
ATOM 3889 C C . TYR A 1 509 ? 31.449 1.908 -23.458 1.00 95.06 509 TYR A C 1
ATOM 3891 O O . TYR A 1 509 ? 32.153 1.069 -24.020 1.00 95.06 509 TYR A O 1
ATOM 3899 N N . TYR A 1 510 ? 30.234 1.633 -23.007 1.00 94.31 510 TYR A N 1
ATOM 3900 C CA . TYR A 1 510 ? 29.586 0.346 -23.201 1.00 94.31 510 TYR A CA 1
ATOM 3901 C C . TYR A 1 510 ? 28.091 0.513 -23.443 1.00 94.31 510 TYR A C 1
ATOM 3903 O O . TYR A 1 510 ? 27.477 1.459 -22.961 1.00 94.31 510 TYR A O 1
ATOM 3911 N N . LYS A 1 511 ? 27.505 -0.409 -24.191 1.00 91.56 511 LYS A N 1
ATOM 3912 C CA . LYS A 1 511 ? 26.079 -0.503 -24.457 1.00 91.56 511 LYS A CA 1
ATOM 3913 C C . LYS A 1 511 ? 25.583 -1.826 -23.869 1.00 91.56 511 LYS A C 1
ATOM 3915 O O . LYS A 1 511 ? 25.928 -2.883 -24.403 1.00 91.56 511 LYS A O 1
ATOM 3920 N N . PRO A 1 512 ? 24.840 -1.788 -22.751 1.00 89.06 512 PRO A N 1
ATOM 3921 C CA . PRO A 1 512 ? 24.255 -2.987 -22.171 1.00 89.06 512 PRO A CA 1
ATOM 3922 C C . PRO A 1 512 ? 22.996 -3.415 -22.933 1.00 89.06 512 PRO A C 1
ATOM 3924 O O . PRO A 1 512 ? 22.409 -2.640 -23.692 1.00 89.06 512 PRO A O 1
ATOM 3927 N N . SER A 1 513 ? 22.540 -4.640 -22.670 1.00 88.00 513 SER A N 1
ATOM 3928 C CA . SER A 1 513 ? 21.172 -5.039 -23.005 1.00 88.00 513 SER A CA 1
ATOM 3929 C C . SER A 1 513 ? 20.210 -4.286 -22.087 1.00 88.00 513 SER A C 1
ATOM 3931 O O . SER A 1 513 ? 20.154 -4.547 -20.883 1.00 88.00 513 SER A O 1
ATOM 3933 N N . TYR A 1 514 ? 19.502 -3.296 -22.630 1.00 91.81 514 TYR A N 1
ATOM 3934 C CA . TYR A 1 514 ? 18.546 -2.529 -21.842 1.00 91.81 514 TYR A CA 1
ATOM 3935 C C . TYR A 1 514 ? 17.336 -3.408 -21.475 1.00 91.81 514 TYR A C 1
ATOM 3937 O O . TYR A 1 514 ? 16.795 -4.111 -22.334 1.00 91.81 514 TYR A O 1
ATOM 3945 N N . PRO A 1 515 ? 16.862 -3.345 -20.218 1.00 94.56 515 PRO A N 1
ATOM 3946 C CA . PRO A 1 515 ? 15.662 -4.043 -19.772 1.00 94.56 515 PRO A CA 1
ATOM 3947 C C . PRO A 1 515 ? 14.388 -3.268 -20.132 1.00 94.56 515 PRO A C 1
ATOM 3949 O O . PRO A 1 515 ? 13.342 -3.484 -19.529 1.00 94.56 515 PRO A O 1
ATOM 3952 N N . PHE A 1 516 ? 14.468 -2.337 -21.081 1.00 95.31 516 PHE A N 1
ATOM 3953 C CA . PHE A 1 516 ? 13.331 -1.583 -21.575 1.00 95.31 516 PHE A CA 1
ATOM 3954 C C . PHE A 1 516 ? 13.610 -1.001 -22.960 1.00 95.31 516 PHE A C 1
ATOM 3956 O O . PHE A 1 516 ? 14.755 -0.696 -23.297 1.00 95.31 516 PHE A O 1
ATOM 3963 N N . GLU A 1 517 ? 12.555 -0.808 -23.744 1.00 93.88 517 GLU A N 1
ATOM 3964 C CA . GLU A 1 517 ? 12.616 -0.170 -25.061 1.00 93.88 517 GLU A CA 1
ATOM 3965 C C . GLU A 1 517 ? 11.289 0.509 -25.420 1.00 93.88 517 GLU A C 1
ATOM 3967 O O . GLU A 1 517 ? 10.247 0.229 -24.826 1.00 93.88 517 GLU A O 1
ATOM 3972 N N . VAL A 1 518 ? 11.319 1.406 -26.406 1.00 94.19 518 VAL A N 1
ATOM 3973 C CA . VAL A 1 518 ? 10.091 1.945 -27.002 1.00 94.19 518 VAL A CA 1
ATOM 3974 C C . VAL A 1 518 ? 9.600 0.958 -28.054 1.00 94.19 518 VAL A C 1
ATOM 3976 O O . VAL A 1 518 ? 10.315 0.678 -29.015 1.00 94.19 518 VAL A O 1
ATOM 3979 N N . LYS A 1 519 ? 8.372 0.464 -27.897 1.00 93.38 519 LYS A N 1
ATOM 3980 C CA . LYS A 1 519 ? 7.732 -0.481 -28.819 1.00 93.38 519 LYS A CA 1
ATOM 3981 C C . LYS A 1 519 ? 6.363 0.049 -29.240 1.00 93.38 519 LYS A C 1
ATOM 3983 O O . LYS A 1 519 ? 5.617 0.589 -28.427 1.00 93.38 519 LYS A O 1
ATOM 3988 N N . LEU A 1 520 ? 6.025 -0.109 -30.515 1.00 91.62 520 LEU A N 1
ATOM 3989 C CA . LEU A 1 520 ? 4.685 0.170 -31.033 1.00 91.62 520 LEU A CA 1
ATOM 3990 C C . LEU A 1 520 ? 3.842 -1.100 -30.950 1.00 91.62 520 LEU A C 1
ATOM 3992 O O . LEU A 1 520 ? 4.268 -2.159 -31.415 1.00 91.62 520 LEU A O 1
ATOM 3996 N N . LEU A 1 521 ? 2.646 -0.992 -30.376 1.00 89.38 521 LEU A N 1
ATOM 3997 C CA . LEU A 1 521 ? 1.653 -2.058 -30.463 1.00 89.38 521 LEU A CA 1
ATOM 3998 C C . LEU A 1 521 ? 1.093 -2.164 -31.889 1.00 89.38 521 LEU A C 1
ATOM 4000 O O . LEU A 1 521 ? 1.094 -1.169 -32.620 1.00 89.38 521 LEU A O 1
ATOM 4004 N N . PRO A 1 522 ? 0.519 -3.320 -32.272 1.00 86.94 522 PRO A N 1
ATOM 4005 C CA . PRO A 1 522 ? -0.214 -3.462 -33.532 1.00 86.94 522 PRO A CA 1
ATOM 4006 C C . PRO A 1 522 ? -1.346 -2.436 -33.710 1.00 86.94 522 PRO A C 1
ATOM 4008 O O . PRO A 1 522 ? -1.683 -2.076 -34.834 1.00 86.94 522 PRO A O 1
ATOM 4011 N N . SER A 1 523 ? -1.907 -1.928 -32.607 1.00 82.88 523 SER A N 1
ATOM 4012 C CA . SER A 1 523 ? -2.901 -0.845 -32.597 1.00 82.88 523 SER A CA 1
ATOM 4013 C C . SER A 1 523 ? -2.342 0.528 -33.001 1.00 82.88 523 SER A C 1
ATOM 4015 O O . SER A 1 523 ? -3.114 1.463 -33.198 1.00 82.88 523 SER A O 1
ATOM 4017 N N . GLY A 1 524 ? -1.018 0.673 -33.100 1.00 86.75 524 GLY A N 1
ATOM 4018 C CA . GLY A 1 524 ? -0.323 1.947 -33.292 1.00 86.75 524 GLY A CA 1
ATOM 4019 C C . GLY A 1 524 ? -0.038 2.709 -31.993 1.00 86.75 524 GLY A C 1
ATOM 4020 O O . GLY A 1 524 ? 0.587 3.765 -32.045 1.00 86.75 524 GLY A O 1
ATOM 4021 N N . GLN A 1 525 ? -0.454 2.191 -30.831 1.00 90.62 525 GLN A N 1
ATOM 4022 C CA . GLN A 1 525 ? -0.179 2.817 -29.536 1.00 90.62 525 GLN A CA 1
ATOM 4023 C C . GLN A 1 525 ? 1.307 2.681 -29.164 1.00 90.62 525 GLN A C 1
ATOM 4025 O O . GLN A 1 525 ? 1.858 1.576 -29.131 1.00 90.62 525 GLN A O 1
ATOM 4030 N N . THR A 1 526 ? 1.951 3.803 -28.838 1.00 93.62 526 THR A N 1
ATOM 4031 C CA . THR A 1 526 ? 3.344 3.832 -28.376 1.00 93.62 526 THR A CA 1
ATOM 4032 C C . THR A 1 526 ? 3.440 3.356 -26.932 1.00 93.62 526 THR A C 1
ATOM 4034 O O . THR A 1 526 ? 2.792 3.908 -26.040 1.00 93.62 526 THR A O 1
ATOM 4037 N N . CYS A 1 527 ? 4.282 2.358 -26.685 1.00 95.06 527 CYS A N 1
ATOM 4038 C CA . CYS A 1 527 ? 4.471 1.763 -25.372 1.00 95.06 527 CYS A CA 1
ATOM 4039 C C . CYS A 1 527 ? 5.943 1.729 -24.961 1.00 95.06 527 CYS A C 1
ATOM 4041 O O . CYS A 1 527 ? 6.843 1.698 -25.800 1.00 95.06 527 CYS A O 1
ATOM 4043 N N . ILE A 1 528 ? 6.178 1.677 -23.653 1.00 96.75 528 ILE A N 1
ATOM 4044 C CA . ILE A 1 528 ? 7.473 1.304 -23.085 1.00 96.75 528 ILE A CA 1
ATOM 4045 C C . ILE A 1 528 ? 7.405 -0.169 -22.700 1.00 96.75 528 ILE A C 1
ATOM 4047 O O . ILE A 1 528 ? 6.669 -0.535 -21.784 1.00 96.75 528 ILE A O 1
ATOM 4051 N N . ALA A 1 529 ? 8.142 -1.015 -23.412 1.00 96.56 529 ALA A N 1
ATOM 4052 C CA . ALA A 1 529 ? 8.332 -2.399 -23.013 1.00 96.56 529 ALA A CA 1
ATOM 4053 C C . ALA A 1 529 ? 9.337 -2.463 -21.863 1.00 96.56 529 ALA A C 1
ATOM 4055 O O . ALA A 1 529 ? 10.341 -1.755 -21.882 1.00 96.56 529 ALA A O 1
ATOM 4056 N N . VAL A 1 530 ? 9.050 -3.290 -20.862 1.00 97.44 530 VAL A N 1
ATOM 4057 C CA . VAL A 1 530 ? 9.903 -3.564 -19.704 1.00 97.44 530 VAL A CA 1
ATOM 4058 C C . VAL A 1 530 ? 10.121 -5.071 -19.617 1.00 97.44 530 VAL A C 1
ATOM 4060 O O . VAL A 1 530 ? 9.163 -5.840 -19.699 1.00 97.44 530 VAL A O 1
ATOM 4063 N N . TYR A 1 531 ? 11.380 -5.462 -19.416 1.00 96.62 531 TYR A N 1
ATOM 4064 C CA . TYR A 1 531 ? 11.868 -6.840 -19.361 1.00 96.62 531 TYR A CA 1
ATOM 4065 C C . TYR A 1 531 ? 12.473 -7.138 -17.982 1.00 96.62 531 TYR A C 1
ATOM 4067 O O . TYR A 1 531 ? 13.683 -6.966 -17.787 1.00 96.62 531 TYR A O 1
ATOM 4075 N N . PRO A 1 532 ? 11.667 -7.555 -16.986 1.00 96.06 532 PRO A N 1
ATOM 4076 C CA . PRO A 1 532 ? 12.152 -7.757 -15.625 1.00 96.06 532 PRO A CA 1
ATOM 4077 C C . PRO A 1 532 ? 13.300 -8.763 -15.510 1.00 96.06 532 PRO A C 1
ATOM 4079 O O . PRO A 1 532 ? 14.209 -8.539 -14.714 1.00 96.06 532 PRO A O 1
ATOM 4082 N N . GLN A 1 533 ? 13.314 -9.819 -16.332 1.00 94.81 533 GLN A N 1
ATOM 4083 C CA . GLN A 1 533 ? 14.393 -10.819 -16.348 1.00 94.81 533 GLN A CA 1
ATOM 4084 C C . GLN A 1 533 ? 15.768 -10.231 -16.691 1.00 94.81 533 GLN A C 1
ATOM 4086 O O . GLN A 1 533 ? 16.786 -10.755 -16.249 1.00 94.81 533 GLN A O 1
ATOM 4091 N N . ARG A 1 534 ? 15.815 -9.114 -17.426 1.00 93.88 534 ARG A N 1
ATOM 4092 C CA . ARG A 1 534 ? 17.066 -8.443 -17.812 1.00 93.88 534 ARG A CA 1
ATOM 4093 C C . ARG A 1 534 ? 17.577 -7.457 -16.753 1.00 93.88 534 ARG A C 1
ATOM 4095 O O . ARG A 1 534 ? 18.728 -7.026 -16.819 1.00 93.88 534 ARG A O 1
ATOM 4102 N N . LEU A 1 535 ? 16.748 -7.077 -15.772 1.00 94.88 535 LEU A N 1
ATOM 4103 C CA . LEU A 1 535 ? 17.110 -6.086 -14.747 1.00 94.88 535 LEU A CA 1
ATOM 4104 C C . LEU A 1 535 ? 18.299 -6.497 -13.860 1.00 94.88 535 LEU A C 1
ATOM 4106 O O . LEU A 1 535 ? 19.139 -5.628 -13.622 1.00 94.88 535 LEU A O 1
ATOM 4110 N N . PRO A 1 536 ? 18.425 -7.748 -13.363 1.00 92.88 536 PRO A N 1
ATOM 4111 C CA . PRO A 1 536 ? 19.547 -8.130 -12.504 1.00 92.88 536 PRO A CA 1
ATOM 4112 C C . PRO A 1 536 ? 20.915 -7.872 -13.149 1.00 92.88 536 PRO A C 1
ATOM 4114 O O . PRO A 1 536 ? 21.794 -7.271 -12.527 1.00 92.88 536 PRO A O 1
ATOM 4117 N N . ASP A 1 537 ? 21.076 -8.273 -14.409 1.00 89.75 537 ASP A N 1
ATOM 4118 C CA . ASP A 1 537 ? 22.328 -8.108 -15.149 1.00 89.75 537 ASP A CA 1
ATOM 4119 C C . ASP A 1 537 ? 22.572 -6.645 -15.519 1.00 89.75 537 ASP A C 1
ATOM 4121 O O . ASP A 1 537 ? 23.686 -6.138 -15.371 1.00 89.75 537 ASP A O 1
ATOM 4125 N N . PHE A 1 538 ? 21.517 -5.923 -15.904 1.00 92.62 538 PHE A N 1
ATOM 4126 C CA . PHE A 1 538 ? 21.602 -4.490 -16.170 1.00 92.62 538 PHE A CA 1
ATOM 4127 C C . PHE A 1 538 ? 22.046 -3.695 -14.932 1.00 92.62 538 PHE A C 1
ATOM 4129 O O . PHE A 1 538 ? 22.950 -2.865 -15.018 1.00 92.62 538 PHE A O 1
ATOM 4136 N N . LEU A 1 539 ? 21.472 -3.976 -13.758 1.00 93.56 539 LEU A N 1
ATOM 4137 C CA . LEU A 1 539 ? 21.864 -3.342 -12.496 1.00 93.56 539 LEU A CA 1
ATOM 4138 C C . LEU A 1 539 ? 23.323 -3.655 -12.134 1.00 93.56 539 LEU A C 1
ATOM 4140 O O . LEU A 1 539 ? 24.049 -2.759 -11.696 1.00 93.56 539 LEU A O 1
ATOM 4144 N N . ARG A 1 540 ? 23.784 -4.890 -12.374 1.00 90.19 540 ARG A N 1
ATOM 4145 C CA . ARG A 1 540 ? 25.190 -5.270 -12.175 1.00 90.19 540 ARG A CA 1
ATOM 4146 C C . ARG A 1 540 ? 26.120 -4.465 -13.084 1.00 90.19 540 ARG A C 1
ATOM 4148 O O . ARG A 1 540 ? 27.097 -3.909 -12.589 1.00 90.19 540 ARG A O 1
ATOM 4155 N N . ALA A 1 541 ? 25.785 -4.325 -14.368 1.00 88.38 541 ALA A N 1
ATOM 4156 C CA . ALA A 1 541 ? 26.565 -3.528 -15.318 1.00 88.38 541 ALA A CA 1
ATOM 4157 C C . ALA A 1 541 ? 26.657 -2.042 -14.926 1.00 88.38 541 ALA A C 1
ATOM 4159 O O . ALA A 1 541 ? 27.661 -1.395 -15.209 1.00 88.38 541 ALA A O 1
ATOM 4160 N N . LEU A 1 542 ? 25.651 -1.504 -14.226 1.00 90.12 542 LEU A N 1
ATOM 4161 C CA . LEU A 1 542 ? 25.651 -0.135 -13.696 1.00 90.12 542 LEU A CA 1
ATOM 4162 C C . LEU A 1 542 ? 26.408 0.021 -12.361 1.00 90.12 542 LEU A C 1
ATOM 4164 O O . LEU A 1 542 ? 26.507 1.140 -11.831 1.00 90.12 542 LEU A O 1
ATOM 4168 N N . ASN A 1 543 ? 26.929 -1.074 -11.791 1.00 90.56 543 ASN A N 1
ATOM 4169 C CA . ASN A 1 543 ? 27.409 -1.135 -10.408 1.00 90.56 543 ASN A CA 1
ATOM 4170 C C . ASN A 1 543 ? 26.354 -0.597 -9.416 1.00 90.56 543 ASN A C 1
ATOM 4172 O O . ASN A 1 543 ? 26.671 0.226 -8.552 1.00 90.56 543 ASN A O 1
ATOM 4176 N N . ALA A 1 544 ? 25.090 -0.975 -9.615 1.00 93.81 544 ALA A N 1
ATOM 4177 C CA . ALA A 1 544 ? 23.965 -0.638 -8.747 1.00 93.81 544 ALA A CA 1
ATOM 4178 C C . ALA A 1 544 ? 23.833 -1.627 -7.577 1.00 93.81 544 ALA A C 1
ATOM 4180 O O . ALA A 1 544 ? 24.451 -2.692 -7.574 1.00 93.81 544 ALA A O 1
ATOM 4181 N N . ASP A 1 545 ? 22.980 -1.299 -6.604 1.00 96.00 545 ASP A N 1
ATOM 4182 C CA . ASP A 1 545 ? 22.551 -2.285 -5.611 1.00 96.00 545 ASP A CA 1
ATOM 4183 C C . ASP A 1 545 ? 21.758 -3.410 -6.304 1.00 96.00 545 ASP A C 1
ATOM 4185 O O . ASP A 1 545 ? 21.086 -3.189 -7.318 1.00 96.00 545 ASP A O 1
ATOM 4189 N N . SER A 1 546 ? 21.823 -4.627 -5.760 1.00 95.00 546 SER A N 1
ATOM 4190 C CA . SER A 1 546 ? 21.152 -5.789 -6.353 1.00 95.00 546 SER A CA 1
ATOM 4191 C C . SER A 1 546 ? 19.623 -5.662 -6.329 1.00 95.00 546 SER A C 1
ATOM 4193 O O . SER A 1 546 ? 19.047 -4.786 -5.678 1.00 95.00 546 SER A O 1
ATOM 4195 N N . THR A 1 547 ? 18.939 -6.599 -6.980 1.00 95.12 547 THR A N 1
ATOM 4196 C CA . THR A 1 547 ? 17.473 -6.744 -6.963 1.00 95.12 547 THR A CA 1
ATOM 4197 C C . THR A 1 547 ? 16.878 -7.033 -5.581 1.00 95.12 547 THR A C 1
ATOM 4199 O O . THR A 1 547 ? 15.663 -6.975 -5.428 1.00 95.12 547 THR A O 1
ATOM 4202 N N . ALA A 1 548 ? 17.697 -7.284 -4.551 1.00 93.06 548 ALA A N 1
ATOM 4203 C CA . ALA A 1 548 ? 17.234 -7.312 -3.162 1.00 93.06 548 ALA A CA 1
ATOM 4204 C C . ALA A 1 548 ? 16.863 -5.910 -2.637 1.00 93.06 548 ALA A C 1
ATOM 4206 O O . ALA A 1 548 ? 16.028 -5.789 -1.745 1.00 93.06 548 ALA A O 1
ATOM 4207 N N . VAL A 1 549 ? 17.483 -4.862 -3.190 1.00 94.94 549 VAL A N 1
ATOM 4208 C CA . VAL A 1 549 ? 17.222 -3.448 -2.871 1.00 94.94 549 VAL A CA 1
ATOM 4209 C C . VAL A 1 549 ? 16.417 -2.795 -3.996 1.00 94.94 549 VAL A C 1
ATOM 4211 O O . VAL A 1 549 ? 15.404 -2.144 -3.754 1.00 94.94 549 VAL A O 1
ATOM 4214 N N . ASN A 1 550 ? 16.831 -3.006 -5.246 1.00 96.94 550 ASN A N 1
ATOM 4215 C CA . ASN A 1 550 ? 16.140 -2.549 -6.450 1.00 96.94 550 ASN A CA 1
ATOM 4216 C C . ASN A 1 550 ? 15.048 -3.553 -6.873 1.00 96.94 550 ASN A C 1
ATOM 4218 O O . ASN A 1 550 ? 15.101 -4.130 -7.955 1.00 96.94 550 ASN A O 1
ATOM 4222 N N . SER A 1 551 ? 14.064 -3.777 -6.000 1.00 96.44 551 SER A N 1
ATOM 4223 C CA . SER A 1 551 ? 13.006 -4.792 -6.157 1.00 96.44 551 SER A CA 1
ATOM 4224 C C . SER A 1 551 ? 11.686 -4.257 -6.728 1.00 96.44 551 SER A C 1
ATOM 4226 O O . SER A 1 551 ? 10.695 -4.972 -6.827 1.00 96.44 551 SER A O 1
ATOM 4228 N N . SER A 1 552 ? 11.618 -2.978 -7.091 1.00 97.75 552 SER A N 1
ATOM 4229 C CA . SER A 1 552 ? 10.381 -2.363 -7.579 1.00 97.75 552 SER A CA 1
ATOM 4230 C C . SER A 1 552 ? 10.654 -1.272 -8.600 1.00 97.75 552 SER A C 1
ATOM 4232 O O . SER A 1 552 ? 11.666 -0.586 -8.488 1.00 97.75 552 SER A O 1
ATOM 4234 N N . ILE A 1 553 ? 9.764 -1.088 -9.576 1.00 98.00 553 ILE A N 1
ATOM 4235 C CA . ILE A 1 553 ? 9.901 -0.092 -10.644 1.00 98.00 553 ILE A CA 1
ATOM 4236 C C . ILE A 1 553 ? 8.616 0.716 -10.841 1.00 98.00 553 ILE A C 1
ATOM 4238 O O . ILE A 1 553 ? 7.526 0.157 -10.961 1.00 98.00 553 ILE A O 1
ATOM 4242 N N . ALA A 1 554 ? 8.754 2.042 -10.897 1.00 98.06 554 ALA A N 1
ATOM 4243 C CA . ALA A 1 554 ? 7.690 2.935 -11.340 1.00 98.06 554 ALA A CA 1
ATOM 4244 C C . ALA A 1 554 ? 7.917 3.344 -12.799 1.00 98.06 554 ALA A C 1
ATOM 4246 O O . ALA A 1 554 ? 8.999 3.840 -13.108 1.00 98.06 554 ALA A O 1
ATOM 4247 N N . VAL A 1 555 ? 6.921 3.181 -13.674 1.00 97.88 555 VAL A N 1
ATOM 4248 C CA . VAL A 1 555 ? 6.980 3.654 -15.069 1.00 97.88 555 VAL A CA 1
ATOM 4249 C C . VAL A 1 555 ? 5.982 4.790 -15.257 1.00 97.88 555 VAL A C 1
ATOM 4251 O O . VAL A 1 555 ? 4.773 4.565 -15.179 1.00 97.88 555 VAL A O 1
ATOM 4254 N N . ASN A 1 556 ? 6.468 6.011 -15.479 1.00 96.12 556 ASN A N 1
ATOM 4255 C CA . ASN A 1 556 ? 5.628 7.208 -15.568 1.00 96.12 556 ASN A CA 1
ATOM 4256 C C . ASN A 1 556 ? 6.045 8.133 -16.722 1.00 96.12 556 ASN A C 1
ATOM 4258 O O . ASN A 1 556 ? 7.095 7.984 -17.345 1.00 96.12 556 ASN A O 1
ATOM 4262 N N . VAL A 1 557 ? 5.202 9.128 -16.986 1.00 94.69 557 VAL A N 1
ATOM 4263 C CA . VAL A 1 557 ? 5.516 10.261 -17.862 1.00 94.69 557 VAL A CA 1
ATOM 4264 C C . VAL A 1 557 ? 5.839 11.455 -16.977 1.00 94.69 557 VAL A C 1
ATOM 4266 O O . VAL A 1 557 ? 5.002 11.836 -16.160 1.00 94.69 557 VAL A O 1
ATOM 4269 N N . ASP A 1 558 ? 7.014 12.057 -17.142 1.00 93.69 558 ASP A N 1
ATOM 4270 C CA . ASP A 1 558 ? 7.337 13.331 -16.500 1.00 93.69 558 ASP A CA 1
ATOM 4271 C C . ASP A 1 558 ? 6.756 14.474 -17.331 1.00 93.69 558 ASP A C 1
ATOM 4273 O O . ASP A 1 558 ? 7.388 15.011 -18.237 1.00 93.69 558 ASP A O 1
ATOM 4277 N N . TYR A 1 559 ? 5.505 14.816 -17.046 1.00 92.00 559 TYR A N 1
ATOM 4278 C CA . TYR A 1 559 ? 4.800 15.927 -17.684 1.00 92.00 559 TYR A CA 1
ATOM 4279 C C . TYR A 1 559 ? 5.011 17.259 -16.949 1.00 92.00 559 TYR A C 1
ATOM 4281 O O . TYR A 1 559 ? 4.324 18.244 -17.229 1.00 92.00 559 TYR A O 1
ATOM 4289 N N . THR A 1 560 ? 5.921 17.308 -15.971 1.00 87.12 560 THR A N 1
ATOM 4290 C CA . THR A 1 560 ? 6.200 18.541 -15.235 1.00 87.12 560 THR A CA 1
ATOM 4291 C C . THR A 1 560 ? 7.193 19.397 -16.008 1.00 87.12 560 THR A C 1
ATOM 4293 O O . THR A 1 560 ? 8.195 18.911 -16.523 1.00 87.12 560 THR A O 1
ATOM 4296 N N . THR A 1 561 ? 6.973 20.711 -16.041 1.00 76.50 561 THR A N 1
ATOM 4297 C CA . THR A 1 561 ? 7.889 21.643 -16.722 1.00 76.50 561 THR A CA 1
ATOM 4298 C C . THR A 1 561 ? 9.236 21.801 -16.010 1.00 76.50 561 THR A C 1
ATOM 4300 O O . THR A 1 561 ? 10.137 22.443 -16.539 1.00 76.50 561 THR A O 1
ATOM 4303 N N . THR A 1 562 ? 9.363 21.284 -14.784 1.00 74.56 562 THR A N 1
ATOM 4304 C CA . THR A 1 562 ? 10.576 21.398 -13.964 1.00 74.56 562 THR A CA 1
ATOM 4305 C C . THR A 1 562 ? 11.631 20.375 -14.371 1.00 74.56 562 THR A C 1
ATOM 4307 O O . THR A 1 562 ? 12.821 20.685 -14.348 1.00 74.56 562 THR A O 1
ATOM 4310 N N . THR A 1 563 ? 11.213 19.155 -14.713 1.00 73.69 563 THR A N 1
ATOM 4311 C CA . THR A 1 563 ? 12.127 18.029 -14.964 1.00 73.69 563 THR A CA 1
ATOM 4312 C C . THR A 1 563 ? 11.851 17.265 -16.258 1.00 73.69 563 THR A C 1
ATOM 4314 O O . THR A 1 563 ? 12.743 16.529 -16.695 1.00 73.69 563 THR A O 1
ATOM 4317 N N . GLY A 1 564 ? 10.688 17.480 -16.882 1.00 69.44 564 GLY A N 1
ATOM 4318 C CA . GLY A 1 564 ? 10.280 16.907 -18.161 1.00 69.44 564 GLY A CA 1
ATOM 4319 C C . GLY A 1 564 ? 10.073 17.950 -19.264 1.00 69.44 564 GLY A C 1
ATOM 4320 O O . GLY A 1 564 ? 10.242 19.158 -19.079 1.00 69.44 564 GLY A O 1
ATOM 4321 N N . SER A 1 565 ? 9.735 17.469 -20.458 1.00 80.75 565 SER A N 1
ATOM 4322 C CA . SER A 1 565 ? 9.496 18.299 -21.641 1.00 80.75 565 SER A CA 1
ATOM 4323 C C . SER A 1 565 ? 8.137 19.000 -21.595 1.00 80.75 565 SER A C 1
ATOM 4325 O O . SER A 1 565 ? 7.126 18.397 -21.245 1.00 80.75 565 SER A O 1
ATOM 4327 N N . VAL A 1 566 ? 8.081 20.246 -22.084 1.00 84.44 566 VAL A N 1
ATOM 4328 C CA . VAL A 1 566 ? 6.829 21.012 -22.287 1.00 84.44 566 VAL A CA 1
ATOM 4329 C C . VAL A 1 566 ? 5.848 20.342 -23.260 1.00 84.44 566 VAL A C 1
ATOM 4331 O O . VAL A 1 566 ? 4.689 20.743 -23.345 1.00 84.44 566 VAL A O 1
ATOM 4334 N N . ASN A 1 567 ? 6.313 19.347 -24.017 1.00 89.69 567 ASN A N 1
ATOM 4335 C CA . ASN A 1 567 ? 5.508 18.612 -24.987 1.00 89.69 567 ASN A CA 1
ATOM 4336 C C . ASN A 1 567 ? 4.780 17.406 -24.374 1.00 89.69 567 ASN A C 1
ATOM 4338 O O . ASN A 1 567 ? 3.833 16.903 -24.983 1.00 89.69 567 ASN A O 1
ATOM 4342 N N . LEU A 1 568 ? 5.211 16.935 -23.200 1.00 92.06 568 LEU A N 1
ATOM 4343 C CA . LEU A 1 568 ? 4.592 15.805 -22.515 1.00 92.06 568 LEU A CA 1
ATOM 4344 C C . LEU A 1 568 ? 3.324 16.245 -21.783 1.00 92.06 568 LEU A C 1
ATOM 4346 O O . LEU A 1 568 ? 3.203 17.376 -21.316 1.00 92.06 568 LEU A O 1
ATOM 4350 N N . ARG A 1 569 ? 2.355 15.334 -21.696 1.00 90.44 569 ARG A N 1
ATOM 4351 C CA . ARG A 1 569 ? 1.058 15.575 -21.058 1.00 90.44 569 ARG A CA 1
ATOM 4352 C C . ARG A 1 569 ? 0.807 14.536 -19.982 1.00 90.44 569 ARG A C 1
ATOM 4354 O O . ARG A 1 569 ? 1.318 13.420 -20.063 1.00 90.44 569 ARG A O 1
ATOM 4361 N N . GLN A 1 570 ? 0.008 14.920 -18.994 1.00 91.38 570 GLN A N 1
ATOM 4362 C CA . GLN A 1 570 ? -0.461 13.997 -17.973 1.00 91.38 570 GLN A CA 1
ATOM 4363 C C . GLN A 1 570 ? -1.298 12.884 -18.625 1.00 91.38 570 GLN A C 1
ATOM 4365 O O . GLN A 1 570 ? -2.249 13.213 -19.340 1.00 91.38 570 GLN A O 1
ATOM 4370 N N . PRO A 1 571 ? -0.974 11.600 -18.380 1.00 90.81 571 PRO A N 1
ATOM 4371 C CA . PRO A 1 571 ? -1.792 10.485 -18.843 1.00 90.81 571 PRO A CA 1
ATOM 4372 C C . PRO A 1 571 ? -3.212 10.549 -18.281 1.00 90.81 571 PRO A C 1
ATOM 4374 O O . PRO A 1 571 ? -3.407 10.871 -17.104 1.00 90.81 571 PRO A O 1
ATOM 4377 N N . LEU A 1 572 ? -4.204 10.221 -19.106 1.00 91.00 572 LEU A N 1
ATOM 4378 C CA . LEU A 1 572 ? -5.600 10.192 -18.678 1.00 91.00 572 LEU A CA 1
ATOM 4379 C C . LEU A 1 572 ? -5.933 8.909 -17.902 1.00 91.00 572 LEU A C 1
ATOM 4381 O O . LEU A 1 572 ? -5.407 7.829 -18.172 1.00 91.00 572 LEU A O 1
ATOM 4385 N N . ILE A 1 573 ? -6.848 9.030 -16.936 1.00 85.81 573 ILE A N 1
ATOM 4386 C CA . ILE A 1 573 ? -7.466 7.902 -16.230 1.00 85.81 573 ILE A CA 1
ATOM 4387 C C . ILE A 1 573 ? -8.983 8.142 -16.241 1.00 85.81 573 ILE A C 1
ATOM 4389 O O . ILE A 1 573 ? -9.443 9.060 -15.555 1.00 85.81 573 ILE A O 1
ATOM 4393 N N . PRO A 1 574 ? -9.777 7.363 -17.003 1.00 86.94 574 PRO A N 1
ATOM 4394 C CA . PRO A 1 574 ? -9.398 6.176 -17.785 1.00 86.94 574 PRO A CA 1
ATOM 4395 C C . PRO A 1 574 ? -8.434 6.461 -18.948 1.00 86.94 574 PRO A C 1
ATOM 4397 O O . PRO A 1 574 ? -8.530 7.508 -19.584 1.00 86.94 574 PRO A O 1
ATOM 4400 N N . CYS A 1 575 ? -7.527 5.519 -19.224 1.00 88.75 575 CYS A N 1
ATOM 4401 C CA . CYS A 1 575 ? -6.535 5.653 -20.291 1.00 88.75 575 CYS A CA 1
ATOM 4402 C C . CYS A 1 575 ? -7.187 5.621 -21.680 1.00 88.75 575 CYS A C 1
ATOM 4404 O O . CYS A 1 575 ? -8.145 4.882 -21.919 1.00 88.75 575 CYS A O 1
ATOM 4406 N N . THR A 1 576 ? -6.628 6.382 -22.614 1.00 89.50 576 THR A N 1
ATOM 4407 C CA . THR A 1 576 ? -7.010 6.404 -24.031 1.00 89.50 576 THR A CA 1
ATOM 4408 C C . THR A 1 576 ? -5.931 5.749 -24.891 1.00 89.50 576 THR A C 1
ATOM 4410 O O . THR A 1 576 ? -4.820 5.495 -24.431 1.00 89.50 576 THR A O 1
ATOM 4413 N N . ASP A 1 577 ? -6.236 5.479 -26.159 1.00 85.25 577 ASP A N 1
ATOM 4414 C CA . ASP A 1 577 ? -5.254 4.906 -27.095 1.00 85.25 577 ASP A CA 1
ATOM 4415 C C . ASP A 1 577 ? -4.197 5.932 -27.554 1.00 85.25 577 ASP A C 1
ATOM 4417 O O . ASP A 1 577 ? -3.210 5.564 -28.185 1.00 85.25 577 ASP A O 1
ATOM 4421 N N . LEU A 1 578 ? -4.393 7.217 -27.221 1.00 86.88 578 LEU A N 1
ATOM 4422 C CA . LEU A 1 578 ? -3.423 8.292 -27.453 1.00 86.88 578 LEU A CA 1
ATOM 4423 C C . LEU A 1 578 ? -2.415 8.440 -26.305 1.00 86.88 578 LEU A C 1
ATOM 4425 O O . LEU A 1 578 ? -1.374 9.069 -26.492 1.00 86.88 578 LEU A O 1
ATOM 4429 N N . ASP A 1 579 ? -2.725 7.899 -25.125 1.00 91.12 579 ASP A N 1
ATOM 4430 C CA . ASP A 1 579 ? -1.790 7.859 -24.004 1.00 91.12 579 ASP A CA 1
ATOM 4431 C C . ASP A 1 579 ? -0.720 6.788 -24.251 1.00 91.12 579 ASP A C 1
ATOM 4433 O O . ASP A 1 579 ? -0.952 5.797 -24.950 1.00 91.12 579 ASP A O 1
ATOM 4437 N N . TYR A 1 580 ? 0.457 6.943 -23.643 1.00 94.94 580 TYR A N 1
ATOM 4438 C CA . TYR A 1 580 ? 1.458 5.878 -23.671 1.00 94.94 580 TYR A CA 1
ATOM 4439 C C . TYR A 1 580 ? 0.957 4.625 -22.943 1.00 94.94 580 TYR A C 1
ATOM 4441 O O . TYR A 1 580 ? 0.229 4.712 -21.952 1.00 94.94 580 TYR A O 1
ATOM 4449 N N . GLY A 1 581 ? 1.392 3.456 -23.406 1.00 95.62 581 GLY A N 1
ATOM 4450 C CA . GLY A 1 581 ? 1.224 2.189 -22.694 1.00 95.62 581 GLY A CA 1
ATOM 4451 C C . GLY A 1 581 ? 2.521 1.689 -22.058 1.00 95.62 581 GLY A C 1
ATOM 4452 O O . GLY A 1 581 ? 3.616 2.182 -22.336 1.00 95.62 581 GLY A O 1
ATOM 4453 N N . VAL A 1 582 ? 2.404 0.664 -21.223 1.00 96.94 582 VAL A N 1
ATOM 4454 C CA . VAL A 1 582 ? 3.530 -0.138 -20.730 1.00 96.94 582 VAL A CA 1
ATOM 4455 C C . VAL A 1 582 ? 3.301 -1.578 -21.133 1.00 96.94 582 VAL A C 1
ATOM 4457 O O . VAL A 1 582 ? 2.224 -2.118 -20.902 1.00 96.94 582 VAL A O 1
ATOM 4460 N N . ILE A 1 583 ? 4.317 -2.201 -21.713 1.00 97.06 583 ILE A N 1
ATOM 4461 C CA . ILE A 1 583 ? 4.313 -3.621 -22.049 1.00 97.06 583 ILE A CA 1
ATOM 4462 C C . ILE A 1 583 ? 5.202 -4.348 -21.046 1.00 97.06 583 ILE A C 1
ATOM 4464 O O . ILE A 1 583 ? 6.316 -3.911 -20.769 1.00 97.06 583 ILE A O 1
ATOM 4468 N N . LEU A 1 584 ? 4.722 -5.471 -20.526 1.00 96.19 584 LEU A N 1
ATOM 4469 C CA . LEU A 1 584 ? 5.506 -6.382 -19.708 1.00 96.19 584 LEU A CA 1
ATOM 4470 C C . LEU A 1 584 ? 5.777 -7.661 -20.504 1.00 96.19 584 LEU A C 1
ATOM 4472 O O . LEU A 1 584 ? 4.839 -8.361 -20.884 1.00 96.19 584 LEU A O 1
ATOM 4476 N N . GLN A 1 585 ? 7.050 -7.937 -20.769 1.00 94.94 585 GLN A N 1
ATOM 4477 C CA . GLN A 1 585 ? 7.533 -9.118 -21.493 1.00 94.94 585 GLN A CA 1
ATOM 4478 C C . GLN A 1 585 ? 8.753 -9.691 -20.776 1.00 94.94 585 GLN A C 1
ATOM 4480 O O . GLN A 1 585 ? 9.333 -9.015 -19.930 1.00 94.94 585 GLN A O 1
ATOM 4485 N N . GLU A 1 586 ? 9.135 -10.934 -21.077 1.00 94.62 586 GLU A N 1
ATOM 4486 C CA . GLU A 1 586 ? 10.238 -11.623 -20.379 1.00 94.62 586 GLU A CA 1
ATOM 4487 C C . GLU A 1 586 ? 10.086 -11.525 -18.850 1.00 94.62 586 GLU A C 1
ATOM 4489 O O . GLU A 1 586 ? 10.958 -11.049 -18.116 1.00 94.62 586 GLU A O 1
ATOM 4494 N N . CYS A 1 587 ? 8.909 -11.927 -18.370 1.00 94.88 587 CYS A N 1
ATOM 4495 C CA . CYS A 1 587 ? 8.491 -11.778 -16.977 1.00 94.88 587 CYS A CA 1
ATOM 4496 C C . CYS A 1 587 ? 8.024 -13.094 -16.330 1.00 94.88 587 CYS A C 1
ATOM 4498 O O . CYS A 1 587 ? 7.475 -13.075 -15.231 1.00 94.88 587 CYS A O 1
ATOM 4500 N N . SER A 1 588 ? 8.289 -14.232 -16.976 1.00 95.56 588 SER A N 1
ATOM 4501 C CA . SER A 1 588 ? 7.937 -15.570 -16.487 1.00 95.56 588 SER A CA 1
ATOM 4502 C C . SER A 1 588 ? 8.791 -16.031 -15.303 1.00 95.56 588 SER A C 1
ATOM 4504 O O . SER A 1 588 ? 8.253 -16.604 -14.358 1.00 95.56 588 SER A O 1
ATOM 4506 N N . ASP A 1 589 ? 10.096 -15.755 -15.323 1.00 96.19 589 ASP A N 1
ATOM 4507 C CA . ASP A 1 589 ? 11.023 -16.046 -14.230 1.00 96.19 589 ASP A CA 1
ATOM 4508 C C . ASP A 1 589 ? 11.392 -14.768 -13.469 1.00 96.19 589 ASP A C 1
ATOM 4510 O O . ASP A 1 589 ? 12.104 -13.905 -13.981 1.00 96.19 589 ASP A O 1
ATOM 4514 N N . LEU A 1 590 ? 10.912 -14.642 -12.231 1.00 96.38 590 LEU A N 1
ATOM 4515 C CA . LEU A 1 590 ? 11.275 -13.542 -11.334 1.00 96.38 590 LEU A CA 1
ATOM 4516 C C . LEU A 1 590 ? 12.090 -14.024 -10.128 1.00 96.38 590 LEU A C 1
ATOM 4518 O O . LEU A 1 590 ? 12.225 -13.296 -9.146 1.00 96.38 590 LEU A O 1
ATOM 4522 N N . THR A 1 591 ? 12.672 -15.226 -10.180 1.00 95.62 591 THR A N 1
ATOM 4523 C CA . THR A 1 591 ? 13.449 -15.800 -9.066 1.00 95.62 591 THR A CA 1
ATOM 4524 C C . THR A 1 591 ? 14.691 -14.976 -8.705 1.00 95.62 591 THR A C 1
ATOM 4526 O O . THR A 1 591 ? 15.139 -14.997 -7.558 1.00 95.62 591 THR A O 1
ATOM 4529 N N . GLY A 1 592 ? 15.193 -14.158 -9.639 1.00 92.19 592 GLY A N 1
ATOM 4530 C CA . GLY A 1 592 ? 16.240 -13.161 -9.387 1.00 92.19 592 GLY A CA 1
ATOM 4531 C C . GLY A 1 592 ? 15.839 -12.052 -8.400 1.00 92.19 592 GLY A C 1
ATOM 4532 O O . GLY A 1 592 ? 16.708 -11.353 -7.877 1.00 92.19 592 GLY A O 1
ATOM 4533 N N . PHE A 1 593 ? 14.548 -11.886 -8.104 1.00 95.00 593 PHE A N 1
ATOM 4534 C CA . PHE A 1 593 ? 14.021 -10.927 -7.135 1.00 95.00 593 PHE A CA 1
ATOM 4535 C C . PHE A 1 593 ? 13.728 -11.607 -5.792 1.00 95.00 593 PHE A C 1
ATOM 4537 O O . PHE A 1 593 ? 12.587 -11.902 -5.444 1.00 95.00 593 PHE A O 1
ATOM 4544 N N . THR A 1 594 ? 14.767 -11.823 -4.986 1.00 90.50 594 THR A N 1
ATOM 4545 C CA . THR A 1 594 ? 14.678 -12.565 -3.708 1.00 90.50 594 THR A CA 1
ATOM 4546 C C . THR A 1 594 ? 13.807 -11.907 -2.630 1.00 90.50 594 THR A C 1
ATOM 4548 O O . THR A 1 594 ? 13.472 -12.546 -1.634 1.00 90.50 594 THR A O 1
ATOM 4551 N N . LYS A 1 595 ? 13.444 -10.631 -2.805 1.00 89.38 595 LYS A N 1
ATOM 4552 C CA . LYS A 1 595 ? 12.501 -9.883 -1.955 1.00 89.38 595 LYS A CA 1
ATOM 4553 C C . LYS A 1 595 ? 11.168 -9.588 -2.658 1.00 89.38 595 LYS A C 1
ATOM 4555 O O . LYS A 1 595 ? 10.393 -8.780 -2.160 1.00 89.38 595 LYS A O 1
ATOM 4560 N N . GLY A 1 596 ? 10.911 -10.231 -3.798 1.00 94.75 596 GLY A N 1
ATOM 4561 C CA . GLY A 1 596 ? 9.743 -9.987 -4.637 1.00 94.75 596 GLY A CA 1
ATOM 4562 C C . GLY A 1 596 ? 9.928 -8.867 -5.659 1.00 94.75 596 GLY A C 1
ATOM 4563 O O . GLY A 1 596 ? 10.944 -8.172 -5.654 1.00 94.75 596 GLY A O 1
ATOM 4564 N N . PHE A 1 597 ? 8.936 -8.689 -6.534 1.00 97.56 597 PHE A N 1
ATOM 4565 C CA . PHE A 1 597 ? 8.948 -7.683 -7.599 1.00 97.56 597 PHE A CA 1
ATOM 4566 C C . PHE A 1 597 ? 7.652 -6.868 -7.640 1.00 97.56 597 PHE A C 1
ATOM 4568 O O . PHE A 1 597 ? 6.555 -7.417 -7.718 1.00 97.56 597 PHE A O 1
ATOM 4575 N N . SER A 1 598 ? 7.760 -5.541 -7.661 1.00 98.00 598 SER A N 1
ATOM 4576 C CA . SER A 1 598 ? 6.589 -4.669 -7.816 1.00 98.00 598 SER A CA 1
ATOM 4577 C C . SER A 1 598 ? 6.724 -3.715 -8.991 1.00 98.00 598 SER A C 1
ATOM 4579 O O . SER A 1 598 ? 7.740 -3.037 -9.127 1.00 98.00 598 SER A O 1
ATOM 4581 N N . MET A 1 599 ? 5.659 -3.573 -9.778 1.00 97.56 599 MET A N 1
ATOM 4582 C CA . MET A 1 599 ? 5.563 -2.551 -10.817 1.00 97.56 599 MET A CA 1
ATOM 4583 C C . MET A 1 599 ? 4.374 -1.628 -10.566 1.00 97.56 599 MET A C 1
ATOM 4585 O O . MET A 1 599 ? 3.249 -2.084 -10.352 1.00 97.56 599 MET A O 1
ATOM 4589 N N . VAL A 1 600 ? 4.628 -0.322 -10.623 1.00 97.81 600 VAL A N 1
ATOM 4590 C CA . VAL A 1 600 ? 3.608 0.724 -10.504 1.00 97.81 600 VAL A CA 1
ATOM 4591 C C . VAL A 1 600 ? 3.661 1.609 -11.742 1.00 97.81 600 VAL A C 1
ATOM 4593 O O . VAL A 1 600 ? 4.726 2.058 -12.150 1.00 97.81 600 VAL A O 1
ATOM 4596 N N . THR A 1 601 ? 2.523 1.888 -12.362 1.00 97.25 601 THR A N 1
ATOM 4597 C CA . THR A 1 601 ? 2.471 2.802 -13.506 1.00 97.25 601 THR A CA 1
ATOM 4598 C C . THR A 1 601 ? 1.136 3.522 -13.565 1.00 97.25 601 THR A C 1
ATOM 4600 O O . THR A 1 601 ? 0.113 2.948 -13.205 1.00 97.25 601 THR A O 1
ATOM 4603 N N . ASN A 1 602 ? 1.139 4.776 -14.020 1.00 94.56 602 ASN A N 1
ATOM 4604 C CA . ASN A 1 602 ? -0.074 5.531 -14.358 1.00 94.56 602 ASN A CA 1
ATOM 4605 C C . ASN A 1 602 ? -0.511 5.329 -15.819 1.00 94.56 602 ASN A C 1
ATOM 4607 O O . ASN A 1 602 ? -1.429 6.001 -16.277 1.00 94.56 602 ASN A O 1
ATOM 4611 N N . LEU A 1 603 ? 0.149 4.421 -16.537 1.00 95.50 603 LEU A N 1
ATOM 4612 C CA . LEU A 1 603 ? -0.146 4.054 -17.913 1.00 95.50 603 LEU A CA 1
ATOM 4613 C C . LEU A 1 603 ? -0.936 2.745 -17.954 1.00 95.50 603 LEU A C 1
ATOM 4615 O O . LEU A 1 603 ? -0.899 1.943 -17.014 1.00 95.50 603 LEU A O 1
ATOM 4619 N N . ARG A 1 604 ? -1.619 2.502 -19.073 1.00 94.94 604 ARG A N 1
ATOM 4620 C CA . ARG A 1 604 ? -2.244 1.206 -19.351 1.00 94.94 604 ARG A CA 1
ATOM 4621 C C . ARG A 1 604 ? -1.165 0.132 -19.468 1.00 94.94 604 ARG A C 1
ATOM 4623 O O . ARG A 1 604 ? -0.215 0.301 -20.230 1.00 94.94 604 ARG A O 1
ATOM 4630 N N . MET A 1 605 ? -1.331 -0.971 -18.747 1.00 95.88 605 MET A N 1
ATOM 4631 C CA . MET A 1 605 ? -0.401 -2.098 -18.781 1.00 95.88 605 MET A CA 1
ATOM 4632 C C . MET A 1 605 ? -0.908 -3.203 -19.708 1.00 95.88 605 MET A C 1
ATOM 4634 O O . MET A 1 605 ? -2.052 -3.638 -19.585 1.00 95.88 605 MET A O 1
ATOM 4638 N N . PHE A 1 606 ? -0.028 -3.699 -20.571 1.00 95.50 606 PHE A N 1
ATOM 4639 C CA . PHE A 1 606 ? -0.215 -4.872 -21.415 1.00 95.50 606 PHE A CA 1
ATOM 4640 C C . PHE A 1 606 ? 0.706 -5.989 -20.928 1.00 95.50 606 PHE A C 1
ATOM 4642 O O . PHE A 1 606 ? 1.927 -5.826 -20.913 1.00 95.50 606 PHE A O 1
ATOM 4649 N N . ILE A 1 607 ? 0.134 -7.116 -20.517 1.00 95.00 607 ILE A N 1
ATOM 4650 C CA . ILE A 1 607 ? 0.891 -8.303 -20.106 1.00 95.00 607 ILE A CA 1
ATOM 4651 C C . ILE A 1 607 ? 1.050 -9.190 -21.342 1.00 95.00 607 ILE A C 1
ATOM 4653 O O . ILE A 1 607 ? 0.058 -9.706 -21.859 1.00 95.00 607 ILE A O 1
ATOM 4657 N N . GLY A 1 608 ? 2.278 -9.284 -21.858 1.00 90.75 608 GLY A N 1
ATOM 4658 C CA . GLY A 1 608 ? 2.575 -9.942 -23.132 1.00 90.75 608 GLY A CA 1
ATOM 4659 C C . GLY A 1 608 ? 2.882 -11.429 -23.038 1.00 90.75 608 GLY A C 1
ATOM 4660 O O . GLY A 1 608 ? 2.541 -12.152 -23.966 1.00 90.75 608 GLY A O 1
ATOM 4661 N N . ASP A 1 609 ? 3.471 -11.861 -21.926 1.00 88.56 609 ASP A N 1
ATOM 4662 C CA . ASP A 1 609 ? 3.900 -13.241 -21.681 1.00 88.56 609 ASP A CA 1
ATOM 4663 C C . ASP A 1 609 ? 3.354 -13.744 -20.334 1.00 88.56 609 ASP A C 1
ATOM 4665 O O . ASP A 1 609 ? 2.751 -12.984 -19.570 1.00 88.56 609 ASP A O 1
ATOM 4669 N N . ASP A 1 610 ? 3.613 -15.015 -20.017 1.00 92.88 610 ASP A N 1
ATOM 4670 C CA . ASP A 1 610 ? 3.386 -15.560 -18.678 1.00 92.88 610 ASP A CA 1
ATOM 4671 C C . ASP A 1 610 ? 4.131 -14.730 -17.623 1.00 92.88 610 ASP A C 1
ATOM 4673 O O . ASP A 1 610 ? 5.313 -14.411 -17.778 1.00 92.88 610 ASP A O 1
ATOM 4677 N N . PHE A 1 611 ? 3.446 -14.407 -16.525 1.00 94.94 611 PHE A N 1
ATOM 4678 C CA . PHE A 1 611 ? 3.992 -13.595 -15.442 1.00 94.94 611 PHE A CA 1
ATOM 4679 C C . PHE A 1 611 ? 4.238 -14.452 -14.198 1.00 94.94 611 PHE A C 1
ATOM 4681 O O . PHE A 1 611 ? 3.296 -14.997 -13.628 1.00 94.94 611 PHE A O 1
ATOM 4688 N N . ASN A 1 612 ? 5.493 -14.513 -13.748 1.00 95.94 612 ASN A N 1
ATOM 4689 C CA . ASN A 1 612 ? 5.911 -15.136 -12.488 1.00 95.94 612 ASN A CA 1
ATOM 4690 C C . ASN A 1 612 ? 5.474 -16.606 -12.311 1.00 95.94 612 ASN A C 1
ATOM 4692 O O . ASN A 1 612 ? 4.904 -16.980 -11.289 1.00 95.94 612 ASN A O 1
ATOM 4696 N N . VAL A 1 613 ? 5.742 -17.443 -13.313 1.00 94.94 613 VAL A N 1
ATOM 4697 C CA . VAL A 1 613 ? 5.340 -18.862 -13.352 1.00 94.94 613 VAL A CA 1
ATOM 4698 C C . VAL A 1 613 ? 6.455 -19.831 -12.949 1.00 94.94 613 VAL A C 1
ATOM 4700 O O . VAL A 1 613 ? 6.223 -21.039 -12.883 1.00 94.94 613 VAL A O 1
ATOM 4703 N N . VAL A 1 614 ? 7.662 -19.332 -12.660 1.00 96.50 614 VAL A N 1
ATOM 4704 C CA . VAL A 1 614 ? 8.793 -20.152 -12.195 1.00 96.50 614 VAL A CA 1
ATOM 4705 C C . VAL A 1 614 ? 8.849 -20.166 -10.660 1.00 96.50 614 VAL A C 1
ATOM 4707 O O . VAL A 1 614 ? 8.999 -19.105 -10.049 1.00 96.50 614 VAL A O 1
ATOM 4710 N N . PRO A 1 615 ? 8.753 -21.345 -10.014 1.00 94.94 615 PRO A N 1
ATOM 4711 C CA . PRO A 1 615 ? 8.855 -21.458 -8.562 1.00 94.94 615 PRO A CA 1
ATOM 4712 C C . PRO A 1 615 ? 10.222 -21.020 -8.029 1.00 94.94 615 PRO A C 1
ATOM 4714 O O . PRO A 1 615 ? 11.254 -21.286 -8.645 1.00 94.94 615 PRO A O 1
ATOM 4717 N N . ALA A 1 616 ? 10.240 -20.427 -6.838 1.00 94.00 616 ALA A N 1
ATOM 4718 C CA . ALA A 1 616 ? 11.459 -20.067 -6.118 1.00 94.00 616 ALA A CA 1
ATOM 4719 C C . ALA A 1 616 ? 11.612 -20.875 -4.824 1.00 94.00 616 ALA A C 1
ATOM 4721 O O . ALA A 1 616 ? 10.663 -21.468 -4.308 1.00 94.00 616 ALA A O 1
ATOM 4722 N N . THR A 1 617 ? 12.816 -20.855 -4.255 1.00 92.31 617 THR A N 1
ATOM 4723 C CA . THR A 1 617 ? 13.052 -21.395 -2.914 1.00 92.31 617 THR A CA 1
ATOM 4724 C C . THR A 1 617 ? 12.409 -20.475 -1.867 1.00 92.31 617 THR A C 1
ATOM 4726 O O . THR A 1 617 ? 12.737 -19.284 -1.846 1.00 92.31 617 THR A O 1
ATOM 4729 N N . PRO A 1 618 ? 11.539 -20.992 -0.978 1.00 91.50 618 PRO A N 1
ATOM 4730 C CA . PRO A 1 618 ? 10.982 -20.208 0.119 1.00 91.50 618 PRO A CA 1
ATOM 4731 C C . PRO A 1 618 ? 12.079 -19.639 1.037 1.00 91.50 618 PRO A C 1
ATOM 4733 O O . PRO A 1 618 ? 13.097 -20.305 1.261 1.00 91.50 618 PRO A O 1
ATOM 4736 N N . PRO A 1 619 ? 11.889 -18.441 1.619 1.00 89.00 619 PRO A N 1
ATOM 4737 C CA . PRO A 1 619 ? 12.780 -17.922 2.649 1.00 89.00 619 PRO A CA 1
ATOM 4738 C C . PRO A 1 619 ? 12.906 -18.876 3.844 1.00 89.00 619 PRO A C 1
ATOM 4740 O O . PRO A 1 619 ? 11.958 -19.570 4.213 1.00 89.00 619 PRO A O 1
ATOM 4743 N N . SER A 1 620 ? 14.078 -18.882 4.483 1.00 86.31 620 SER A N 1
ATOM 4744 C CA . SER A 1 620 ? 14.333 -19.722 5.660 1.00 86.31 620 SER A CA 1
ATOM 4745 C C . SER A 1 620 ? 13.279 -19.500 6.754 1.00 86.31 620 SER A C 1
ATOM 4747 O O . SER A 1 620 ? 12.947 -18.360 7.082 1.00 86.31 620 SER A O 1
ATOM 4749 N N . GLY A 1 621 ? 12.767 -20.594 7.325 1.00 82.81 621 GLY A N 1
ATOM 4750 C CA . GLY A 1 621 ? 11.754 -20.569 8.385 1.00 82.81 621 GLY A CA 1
ATOM 4751 C C . GLY A 1 621 ? 10.306 -20.426 7.906 1.00 82.81 621 GLY A C 1
ATOM 4752 O O . GLY A 1 621 ? 9.408 -20.458 8.741 1.00 82.81 621 GLY A O 1
ATOM 4753 N N . TYR A 1 622 ? 10.062 -20.312 6.598 1.00 89.62 622 TYR A N 1
ATOM 4754 C CA . TYR A 1 622 ? 8.720 -20.271 6.021 1.00 89.62 622 TYR A CA 1
ATOM 4755 C C . TYR A 1 622 ? 8.439 -21.530 5.188 1.00 89.62 622 TYR A C 1
ATOM 4757 O O . TYR A 1 622 ? 9.241 -21.926 4.342 1.00 89.62 622 TYR A O 1
ATOM 4765 N N . ILE A 1 623 ? 7.290 -22.160 5.444 1.00 88.81 623 ILE A N 1
ATOM 4766 C CA . ILE A 1 623 ? 6.801 -23.325 4.704 1.00 88.81 623 ILE A CA 1
ATOM 4767 C C . ILE A 1 623 ? 5.462 -22.922 4.070 1.00 88.81 623 ILE A C 1
ATOM 4769 O O . ILE A 1 623 ? 4.480 -22.783 4.801 1.00 88.81 623 ILE A O 1
ATOM 4773 N N . PRO A 1 624 ? 5.411 -22.699 2.747 1.00 87.94 624 PRO A N 1
ATOM 4774 C CA . PRO A 1 624 ? 4.177 -22.342 2.055 1.00 87.94 624 PRO A CA 1
ATOM 4775 C C . PRO A 1 624 ? 3.186 -23.515 2.045 1.00 87.94 624 PRO A C 1
ATOM 4777 O O . PRO A 1 624 ? 3.584 -24.680 2.034 1.00 87.94 624 PRO A O 1
ATOM 4780 N N . SER A 1 625 ? 1.888 -23.213 1.970 1.00 81.50 625 SER A N 1
ATOM 4781 C CA . SER A 1 625 ? 0.832 -24.221 1.767 1.00 81.50 625 SER A CA 1
ATOM 4782 C C . SER A 1 625 ? 0.825 -24.820 0.351 1.00 81.50 625 SER A C 1
ATOM 4784 O O . SER A 1 625 ? 0.230 -25.872 0.129 1.00 81.50 625 SER A O 1
ATOM 4786 N N . GLY A 1 626 ? 1.507 -24.177 -0.601 1.00 85.81 626 GLY A N 1
ATOM 4787 C CA . GLY A 1 626 ? 1.634 -24.618 -1.988 1.00 85.81 626 GLY A CA 1
ATOM 4788 C C . GLY A 1 626 ? 2.976 -24.224 -2.601 1.00 85.81 626 GLY A C 1
ATOM 4789 O O . GLY A 1 626 ? 3.959 -23.990 -1.899 1.00 85.81 626 GLY A O 1
ATOM 4790 N N . THR A 1 627 ? 3.025 -24.145 -3.927 1.00 90.94 627 THR A N 1
ATOM 4791 C CA . THR A 1 627 ? 4.225 -23.704 -4.643 1.00 90.94 627 THR A CA 1
ATOM 4792 C C . THR A 1 627 ? 4.551 -22.252 -4.295 1.00 90.94 627 THR A C 1
ATOM 4794 O O . THR A 1 627 ? 3.684 -21.379 -4.361 1.00 90.94 627 THR A O 1
ATOM 4797 N N . TYR A 1 628 ? 5.804 -21.990 -3.921 1.00 92.75 628 TYR A N 1
ATOM 4798 C CA . TYR A 1 628 ? 6.263 -20.635 -3.647 1.00 92.75 628 TYR A CA 1
ATOM 4799 C C . TYR A 1 628 ? 6.746 -19.962 -4.924 1.00 92.75 628 TYR A C 1
ATOM 4801 O O . TYR A 1 628 ? 7.623 -20.474 -5.620 1.00 92.75 628 TYR A O 1
ATOM 4809 N N . TYR A 1 629 ? 6.204 -18.779 -5.171 1.00 94.19 629 TYR A N 1
ATOM 4810 C CA . TYR A 1 629 ? 6.660 -17.864 -6.203 1.00 94.19 629 TYR A CA 1
ATOM 4811 C C . TYR A 1 629 ? 7.173 -16.589 -5.530 1.00 94.19 629 TYR A C 1
ATOM 4813 O O . TYR A 1 629 ? 6.655 -16.218 -4.470 1.00 94.19 629 TYR A O 1
ATOM 4821 N N . PRO A 1 630 ? 8.159 -15.890 -6.119 1.00 95.19 630 PRO A N 1
ATOM 4822 C CA . PRO A 1 630 ? 8.558 -14.567 -5.655 1.00 95.19 630 PRO A CA 1
ATOM 4823 C C . PRO A 1 630 ? 7.328 -13.658 -5.501 1.00 95.19 630 PRO A C 1
ATOM 4825 O O . PRO A 1 630 ? 6.516 -13.586 -6.430 1.00 95.19 630 PRO A O 1
ATOM 4828 N N . PRO A 1 631 ? 7.144 -12.970 -4.361 1.00 95.25 631 PRO A N 1
ATOM 4829 C CA . PRO A 1 631 ? 5.933 -12.196 -4.130 1.00 95.25 631 PRO A CA 1
ATOM 4830 C C . PRO A 1 631 ? 5.900 -10.979 -5.053 1.00 95.25 631 PRO A C 1
ATOM 4832 O O . PRO A 1 631 ? 6.835 -10.178 -5.077 1.00 95.25 631 PRO A O 1
ATOM 4835 N N . CYS A 1 632 ? 4.827 -10.840 -5.834 1.00 96.12 632 CYS A N 1
ATOM 4836 C CA . CYS A 1 632 ? 4.744 -9.814 -6.868 1.00 96.12 632 CYS A CA 1
ATOM 4837 C C . CYS A 1 632 ? 3.494 -8.941 -6.763 1.00 96.12 632 CYS A C 1
ATOM 4839 O O . CYS A 1 632 ? 2.431 -9.405 -6.358 1.00 96.12 632 CYS A O 1
ATOM 4841 N N . SER A 1 633 ? 3.603 -7.676 -7.176 1.00 96.38 633 SER A N 1
ATOM 4842 C CA . SER A 1 633 ? 2.444 -6.785 -7.307 1.00 96.38 633 SER A CA 1
ATOM 4843 C C . SER A 1 633 ? 2.501 -5.910 -8.555 1.00 96.38 633 SER A C 1
ATOM 4845 O O . SER A 1 633 ? 3.533 -5.339 -8.902 1.00 96.38 633 SER A O 1
ATOM 4847 N N . LEU A 1 634 ? 1.354 -5.791 -9.230 1.00 96.31 634 LEU A N 1
ATOM 4848 C CA . LEU A 1 634 ? 1.175 -4.975 -10.431 1.00 96.31 634 LEU A CA 1
ATOM 4849 C C . LEU A 1 634 ? 0.053 -3.958 -10.205 1.00 96.31 634 LEU A C 1
ATOM 4851 O O . LEU A 1 634 ? -1.127 -4.327 -10.124 1.00 96.31 634 LEU A O 1
ATOM 4855 N N . PHE A 1 635 ? 0.426 -2.681 -10.155 1.00 95.94 635 PHE A N 1
ATOM 4856 C CA . PHE A 1 635 ? -0.473 -1.549 -9.949 1.00 95.94 635 PHE A CA 1
ATOM 4857 C C . PHE A 1 635 ? -0.543 -0.683 -11.207 1.00 95.94 635 PHE A C 1
ATOM 4859 O O . PHE A 1 635 ? 0.444 -0.072 -11.613 1.00 95.94 635 PHE A O 1
ATOM 4866 N N . THR A 1 636 ? -1.725 -0.619 -11.812 1.00 94.81 636 THR A N 1
ATOM 4867 C CA . THR A 1 636 ? -2.005 0.172 -13.018 1.00 94.81 636 THR A CA 1
ATOM 4868 C C . THR A 1 636 ? -3.484 0.578 -13.049 1.00 94.81 636 THR A C 1
ATOM 4870 O O . THR A 1 636 ? -4.313 -0.150 -12.490 1.00 94.81 636 THR A O 1
ATOM 4873 N N . PRO A 1 637 ? -3.836 1.705 -13.697 1.00 91.81 637 PRO A N 1
ATOM 4874 C CA . PRO A 1 637 ? -5.221 2.088 -13.952 1.00 91.81 637 PRO A CA 1
ATOM 4875 C C . PRO A 1 637 ? -6.016 1.077 -14.789 1.00 91.81 637 PRO A C 1
ATOM 4877 O O . PRO A 1 637 ? -7.217 0.931 -14.577 1.00 91.81 637 PRO A O 1
ATOM 4880 N N . GLU A 1 638 ? -5.373 0.397 -15.743 1.00 91.06 638 GLU A N 1
ATOM 4881 C CA . GLU A 1 638 ? -6.023 -0.557 -16.648 1.00 91.06 638 GLU A CA 1
ATOM 4882 C C . GLU A 1 638 ? -5.043 -1.673 -17.028 1.00 91.06 638 GLU A C 1
ATOM 4884 O O . GLU A 1 638 ? -3.933 -1.403 -17.489 1.00 91.06 638 GLU A O 1
ATOM 4889 N N . LYS A 1 639 ? -5.478 -2.928 -16.866 1.00 91.94 639 LYS A N 1
ATOM 4890 C CA . LYS A 1 639 ? -4.741 -4.124 -17.292 1.00 91.94 639 LYS A CA 1
ATOM 4891 C C . LYS A 1 639 ? -5.361 -4.675 -18.571 1.00 91.94 639 LYS A C 1
ATOM 4893 O O . LYS A 1 639 ? -6.580 -4.829 -18.650 1.00 91.94 639 LYS A O 1
ATOM 4898 N N . ARG A 1 640 ? -4.516 -4.996 -19.544 1.00 92.88 640 ARG A N 1
ATOM 4899 C CA . ARG A 1 640 ? -4.866 -5.752 -20.746 1.00 92.88 640 ARG A CA 1
ATOM 4900 C C . ARG A 1 640 ? -3.915 -6.923 -20.913 1.00 92.88 640 ARG A C 1
ATOM 4902 O O . ARG A 1 640 ? -2.759 -6.861 -20.496 1.00 92.88 640 ARG A O 1
ATOM 4909 N N . TYR A 1 641 ? -4.414 -7.975 -21.535 1.00 93.06 641 TYR A N 1
ATOM 4910 C CA . TYR A 1 641 ? -3.660 -9.199 -21.763 1.00 93.06 641 TYR A CA 1
ATOM 4911 C C . TYR A 1 641 ? -3.431 -9.394 -23.263 1.00 93.06 641 TYR A C 1
ATOM 4913 O O . TYR A 1 641 ? -4.365 -9.246 -24.055 1.00 93.06 641 TYR A O 1
ATOM 4921 N N . GLY A 1 642 ? -2.193 -9.717 -23.635 1.00 90.69 642 GLY A N 1
ATOM 4922 C CA . GLY A 1 642 ? -1.721 -9.796 -25.018 1.00 90.69 642 GLY A CA 1
ATOM 4923 C C . GLY A 1 642 ? -0.978 -8.536 -25.480 1.00 90.69 642 GLY A C 1
ATOM 4924 O O . GLY A 1 642 ? -1.253 -7.424 -25.026 1.00 90.69 642 GLY A O 1
ATOM 4925 N N . VAL A 1 643 ? -0.026 -8.724 -26.402 1.00 87.19 643 VAL A N 1
ATOM 4926 C CA . VAL A 1 643 ? 0.795 -7.649 -27.012 1.00 87.19 643 VAL A CA 1
ATOM 4927 C C . VAL A 1 643 ? 0.842 -7.754 -28.534 1.00 87.19 643 VAL A C 1
ATOM 4929 O O . VAL A 1 643 ? 0.676 -6.751 -29.219 1.00 87.19 643 VAL A O 1
ATOM 4932 N N . GLU A 1 644 ? 1.023 -8.957 -29.079 1.00 85.44 644 GLU A N 1
ATOM 4933 C CA . GLU A 1 644 ? 0.996 -9.188 -30.534 1.00 85.44 644 GLU A CA 1
ATOM 4934 C C . GLU A 1 644 ? -0.281 -9.912 -30.973 1.00 85.44 644 GLU A C 1
ATOM 4936 O O . GLU A 1 644 ? -0.803 -9.657 -32.056 1.00 85.44 644 GLU A O 1
ATOM 4941 N N . ILE A 1 645 ? -0.817 -10.771 -30.102 1.00 85.31 645 ILE A N 1
ATOM 4942 C CA . ILE A 1 645 ? -2.032 -11.557 -30.318 1.00 85.31 645 ILE A CA 1
ATOM 4943 C C . ILE A 1 645 ? -2.868 -11.509 -29.033 1.00 85.31 645 ILE A C 1
ATOM 4945 O O . ILE A 1 645 ? -2.315 -11.455 -27.931 1.00 85.31 645 ILE A O 1
ATOM 4949 N N . ASP A 1 646 ? -4.193 -11.524 -29.174 1.00 85.81 646 ASP A N 1
ATOM 4950 C CA . ASP A 1 646 ? -5.104 -11.643 -28.036 1.00 85.81 646 ASP A CA 1
ATOM 4951 C C . ASP A 1 646 ? -5.003 -13.052 -27.411 1.00 85.81 646 ASP A C 1
ATOM 4953 O O . ASP A 1 646 ? -5.024 -14.056 -28.131 1.00 85.81 646 ASP A O 1
ATOM 4957 N N . PRO A 1 647 ? -4.909 -13.168 -26.076 1.00 85.31 647 PRO A N 1
ATOM 4958 C CA . PRO A 1 647 ? -4.723 -14.452 -25.410 1.00 85.31 647 PRO A CA 1
ATOM 4959 C C . PRO A 1 647 ? -5.971 -15.322 -25.537 1.00 85.31 647 PRO A C 1
ATOM 4961 O O . PRO A 1 647 ? -7.093 -14.821 -25.463 1.00 85.31 647 PRO A O 1
ATOM 4964 N N . PHE A 1 648 ? -5.796 -16.642 -25.656 1.00 85.38 648 PHE A N 1
ATOM 4965 C CA . PHE A 1 648 ? -6.926 -17.573 -25.668 1.00 85.38 648 PHE A CA 1
ATOM 4966 C C . PHE A 1 648 ? -7.583 -17.708 -24.290 1.00 85.38 648 PHE A C 1
ATOM 4968 O O . PHE A 1 648 ? -8.796 -17.690 -24.211 1.00 85.38 648 PHE A O 1
ATOM 4975 N N . ALA A 1 649 ? -6.839 -17.796 -23.197 1.00 89.44 649 ALA A N 1
ATOM 4976 C CA . ALA A 1 649 ? -7.409 -17.893 -21.854 1.00 89.44 649 ALA A CA 1
ATOM 4977 C C . ALA A 1 649 ? -6.466 -17.239 -20.848 1.00 89.44 649 ALA A C 1
ATOM 4979 O O . ALA A 1 649 ? -5.304 -16.985 -21.168 1.00 89.44 649 ALA A O 1
ATOM 4980 N N . ILE A 1 650 ? -6.970 -16.959 -19.649 1.00 92.38 650 ILE A N 1
ATOM 4981 C CA . ILE A 1 650 ? -6.182 -16.374 -18.566 1.00 92.38 650 ILE A CA 1
ATOM 4982 C C . ILE A 1 650 ? -6.420 -17.181 -17.293 1.00 92.38 650 ILE A C 1
ATOM 4984 O O . ILE A 1 650 ? -7.563 -17.436 -16.917 1.00 92.38 650 ILE A O 1
ATOM 4988 N N . SER A 1 651 ? -5.325 -17.538 -16.623 1.00 93.44 651 SER A N 1
ATOM 4989 C CA . SER A 1 651 ? -5.335 -18.087 -15.270 1.00 93.44 651 SER A CA 1
ATOM 4990 C C . SER A 1 651 ? -4.719 -17.070 -14.318 1.00 93.44 651 SER A C 1
ATOM 4992 O O . SER A 1 651 ? -3.602 -16.607 -14.547 1.00 93.44 651 SER A O 1
ATOM 4994 N N . LEU A 1 652 ? -5.442 -16.709 -13.262 1.00 92.88 652 LEU A N 1
ATOM 4995 C CA . LEU A 1 652 ? -5.005 -15.754 -12.248 1.00 92.88 652 LEU A CA 1
ATOM 4996 C C . LEU A 1 652 ? -4.888 -16.461 -10.901 1.00 92.88 652 LEU A C 1
ATOM 4998 O O . LEU A 1 652 ? -5.868 -17.014 -10.412 1.00 92.88 652 LEU A O 1
ATOM 5002 N N . GLU A 1 653 ? -3.711 -16.399 -10.284 1.00 93.12 653 GLU A N 1
ATOM 5003 C CA . GLU A 1 653 ? -3.492 -16.864 -8.913 1.00 93.12 653 GLU A CA 1
ATOM 5004 C C . GLU A 1 653 ? -3.007 -15.704 -8.032 1.00 93.12 653 GLU A C 1
ATOM 5006 O O . GLU A 1 653 ? -2.192 -14.889 -8.468 1.00 93.12 653 GLU A O 1
ATOM 5011 N N . GLY A 1 654 ? -3.499 -15.615 -6.792 1.00 92.62 654 GLY A N 1
ATOM 5012 C CA . GLY A 1 654 ? -3.021 -14.646 -5.798 1.00 92.62 654 GLY A CA 1
ATOM 5013 C C . GLY A 1 654 ? -4.117 -13.731 -5.261 1.00 92.62 654 GLY A C 1
ATOM 5014 O O . GLY A 1 654 ? -5.059 -14.204 -4.638 1.00 92.62 654 GLY A O 1
ATOM 5015 N N . GLN A 1 655 ? -3.981 -12.417 -5.448 1.00 93.62 655 GLN A N 1
ATOM 5016 C CA . GLN A 1 655 ? -4.908 -11.418 -4.901 1.00 93.62 655 GLN A CA 1
ATOM 5017 C C . GLN A 1 655 ? -5.355 -10.415 -5.954 1.00 93.62 655 GLN A C 1
ATOM 5019 O O . GLN A 1 655 ? -4.606 -10.084 -6.878 1.00 93.62 655 GLN A O 1
ATOM 5024 N N . ILE A 1 656 ? -6.550 -9.858 -5.762 1.00 93.31 656 ILE A N 1
ATOM 5025 C CA . ILE A 1 656 ? -7.061 -8.773 -6.596 1.00 93.31 656 ILE A CA 1
ATOM 5026 C C . ILE A 1 656 ? -7.702 -7.666 -5.760 1.00 93.31 656 ILE A C 1
ATOM 5028 O O . ILE A 1 656 ? -8.209 -7.871 -4.658 1.00 93.31 656 ILE A O 1
ATOM 5032 N N . GLY A 1 657 ? -7.671 -6.450 -6.290 1.00 91.44 657 GLY A N 1
ATOM 5033 C CA . GLY A 1 657 ? -8.198 -5.277 -5.611 1.00 91.44 657 GLY A CA 1
ATOM 5034 C C . GLY A 1 657 ? -8.429 -4.129 -6.579 1.00 91.44 657 GLY A C 1
ATOM 5035 O O . GLY A 1 657 ? -8.045 -4.183 -7.747 1.00 91.44 657 GLY A O 1
ATOM 5036 N N . SER A 1 658 ? -9.063 -3.073 -6.077 1.00 89.94 658 SER A N 1
ATOM 5037 C CA . SER A 1 658 ? -9.357 -1.870 -6.851 1.00 89.94 658 SER A CA 1
ATOM 5038 C C . SER A 1 658 ? -9.165 -0.609 -6.015 1.00 89.94 658 SER A C 1
ATOM 5040 O O . SER A 1 658 ? -9.533 -0.554 -4.837 1.00 89.94 658 SER A O 1
ATOM 5042 N N . LEU A 1 659 ? -8.606 0.418 -6.662 1.00 87.38 659 LEU A N 1
ATOM 5043 C CA . LEU A 1 659 ? -8.467 1.774 -6.125 1.00 87.38 659 LEU A CA 1
ATOM 5044 C C . LEU A 1 659 ? -9.639 2.690 -6.503 1.00 87.38 659 LEU A C 1
ATOM 5046 O O . LEU A 1 659 ? -9.607 3.877 -6.173 1.00 87.38 659 LEU A O 1
ATOM 5050 N N . ALA A 1 660 ? -10.662 2.177 -7.192 1.00 87.62 660 ALA A N 1
ATOM 5051 C CA . ALA A 1 660 ? -11.851 2.960 -7.510 1.00 87.62 660 ALA A CA 1
ATOM 5052 C C . ALA A 1 660 ? -12.566 3.450 -6.236 1.00 87.62 660 ALA A C 1
ATOM 5054 O O . ALA A 1 660 ? -12.368 2.927 -5.139 1.00 87.62 660 ALA A O 1
ATOM 5055 N N . SER A 1 661 ? -13.407 4.474 -6.380 1.00 85.19 661 SER A N 1
ATOM 5056 C CA . SER A 1 661 ? -14.145 5.032 -5.244 1.00 85.19 661 SER A CA 1
ATOM 5057 C C . SER A 1 661 ? -15.302 4.125 -4.810 1.00 85.19 661 SER A C 1
ATOM 5059 O O . SER A 1 661 ? -16.027 3.586 -5.645 1.00 85.19 661 SER A O 1
ATOM 5061 N N . ASP A 1 662 ? -15.554 4.036 -3.501 1.00 81.31 662 ASP A N 1
ATOM 5062 C CA . ASP A 1 662 ? -16.783 3.448 -2.942 1.00 81.31 662 ASP A CA 1
ATOM 5063 C C . ASP A 1 662 ? -18.040 4.311 -3.141 1.00 81.31 662 ASP A C 1
ATOM 5065 O O . ASP A 1 662 ? -19.154 3.859 -2.874 1.00 81.31 662 ASP A O 1
ATOM 5069 N N . THR A 1 663 ? -17.874 5.534 -3.650 1.00 85.31 663 THR A N 1
ATOM 5070 C CA . THR A 1 663 ? -18.963 6.432 -4.065 1.00 85.31 663 THR A CA 1
ATOM 5071 C C . THR A 1 663 ? -19.240 6.401 -5.564 1.00 85.31 663 THR A C 1
ATOM 5073 O O . THR A 1 663 ? -20.041 7.206 -6.041 1.00 85.31 663 THR A O 1
ATOM 5076 N N . ALA A 1 664 ? -18.561 5.537 -6.325 1.00 84.62 664 ALA A N 1
ATOM 5077 C CA . ALA A 1 664 ? -18.807 5.409 -7.756 1.00 84.62 664 ALA A CA 1
ATOM 5078 C C . ALA A 1 664 ? -20.271 5.014 -8.027 1.00 84.62 664 ALA A C 1
ATOM 5080 O O . ALA A 1 664 ? -20.883 4.278 -7.252 1.00 84.62 664 ALA A O 1
ATOM 5081 N N . ALA A 1 665 ? -20.832 5.508 -9.136 1.00 85.19 665 ALA A N 1
ATOM 5082 C CA . ALA A 1 665 ? -22.206 5.190 -9.526 1.00 85.19 665 ALA A CA 1
ATOM 5083 C C . ALA A 1 665 ? -22.370 3.702 -9.877 1.00 85.19 665 ALA A C 1
ATOM 5085 O O . ALA A 1 665 ? -23.359 3.080 -9.492 1.00 85.19 665 ALA A O 1
ATOM 5086 N N . ASN A 1 666 ? -21.369 3.141 -10.559 1.00 87.81 666 ASN A N 1
ATOM 5087 C CA . ASN A 1 666 ? -21.342 1.748 -10.984 1.00 87.81 666 ASN A CA 1
ATOM 5088 C C . ASN A 1 666 ? -20.301 0.967 -10.174 1.00 87.81 666 ASN A C 1
ATOM 5090 O O . ASN A 1 666 ? -19.226 1.513 -9.896 1.00 87.81 666 ASN A O 1
ATOM 5094 N N . PRO A 1 667 ? -20.604 -0.286 -9.798 1.00 90.81 667 PRO A N 1
ATOM 5095 C CA . PRO A 1 667 ? -19.633 -1.143 -9.143 1.00 90.81 667 PRO A CA 1
ATOM 5096 C C . PRO A 1 667 ? -18.522 -1.566 -10.115 1.00 90.81 667 PRO A C 1
ATOM 5098 O O . PRO A 1 667 ? -18.723 -1.645 -11.325 1.00 90.81 667 PRO A O 1
ATOM 5101 N N . VAL A 1 668 ? -17.344 -1.855 -9.569 1.00 91.19 668 VAL A N 1
ATOM 5102 C CA . VAL A 1 668 ? -16.240 -2.499 -10.288 1.00 91.19 668 VAL A CA 1
ATOM 5103 C C . VAL A 1 668 ? -16.408 -4.012 -10.209 1.00 91.19 668 VAL A C 1
ATOM 5105 O O . VAL A 1 668 ? -16.634 -4.545 -9.123 1.00 91.19 668 VAL A O 1
ATOM 5108 N N . HIS A 1 669 ? -16.239 -4.692 -11.339 1.00 91.81 669 HIS A N 1
ATOM 5109 C CA . HIS A 1 669 ? -16.181 -6.148 -11.422 1.00 91.81 669 HIS A CA 1
ATOM 5110 C C . HIS A 1 669 ? -14.704 -6.575 -11.382 1.00 91.81 669 HIS A C 1
ATOM 5112 O O . HIS A 1 669 ? -13.961 -6.288 -12.321 1.00 91.81 669 HIS A O 1
ATOM 5118 N N . PRO A 1 670 ? -14.224 -7.180 -10.281 1.00 89.94 670 PRO A N 1
ATOM 5119 C CA . PRO A 1 670 ? -12.795 -7.392 -10.073 1.00 89.94 670 PRO A CA 1
ATOM 5120 C C . PRO A 1 670 ? -12.196 -8.460 -10.994 1.00 89.94 670 PRO A C 1
ATOM 5122 O O . PRO A 1 670 ? -11.005 -8.390 -11.267 1.00 89.94 670 PRO A O 1
ATOM 5125 N N . LEU A 1 671 ? -12.993 -9.426 -11.465 1.00 91.44 671 LEU A N 1
ATOM 5126 C CA . LEU A 1 671 ? -12.515 -10.550 -12.285 1.00 91.44 671 LEU A CA 1
ATOM 5127 C C . LEU A 1 671 ? -12.636 -10.305 -13.794 1.00 91.44 671 LEU A C 1
ATOM 5129 O O . LEU A 1 671 ? -12.293 -11.181 -14.585 1.00 91.44 671 LEU A O 1
ATOM 5133 N N . ASP A 1 672 ? -13.102 -9.126 -14.203 1.00 88.94 672 ASP A N 1
ATOM 5134 C CA . ASP A 1 672 ? -13.189 -8.779 -15.615 1.00 88.94 672 ASP A CA 1
ATOM 5135 C C . ASP A 1 672 ? -11.793 -8.639 -16.224 1.00 88.94 672 ASP A C 1
ATOM 5137 O O . ASP A 1 672 ? -10.963 -7.843 -15.774 1.00 88.94 672 ASP A O 1
ATOM 5141 N N . ALA A 1 673 ? -11.560 -9.367 -17.313 1.00 90.00 673 ALA A N 1
ATOM 5142 C CA . ALA A 1 673 ? -10.335 -9.280 -18.088 1.00 90.00 673 ALA A CA 1
ATOM 5143 C C . ALA A 1 673 ? -10.608 -8.698 -19.476 1.00 90.00 673 ALA A C 1
ATOM 5145 O O . ALA A 1 673 ? -11.599 -9.023 -20.134 1.00 90.00 673 ALA A O 1
ATOM 5146 N N . LYS A 1 674 ? -9.691 -7.848 -19.942 1.00 90.62 674 LYS A N 1
ATOM 5147 C CA . LYS A 1 674 ? -9.712 -7.292 -21.297 1.00 90.62 674 LYS A CA 1
ATOM 5148 C C . LYS A 1 674 ? -8.510 -7.766 -22.093 1.00 90.62 674 LYS A C 1
ATOM 5150 O O . LYS A 1 674 ? -7.385 -7.806 -21.597 1.00 90.62 674 LYS A O 1
ATOM 5155 N N . THR A 1 675 ? -8.760 -8.083 -23.349 1.00 91.25 675 THR A N 1
ATOM 5156 C CA . THR A 1 675 ? -7.728 -8.372 -24.349 1.00 91.25 675 THR A CA 1
ATOM 5157 C C . THR A 1 675 ? -7.002 -7.093 -24.775 1.00 91.25 675 THR A C 1
ATOM 5159 O O . THR A 1 675 ? -7.405 -5.986 -24.401 1.00 91.25 675 THR A O 1
ATOM 5162 N N . MET A 1 676 ? -5.936 -7.211 -25.569 1.00 87.31 676 MET A N 1
ATOM 5163 C CA . MET A 1 676 ? -5.152 -6.073 -26.061 1.00 87.31 676 MET A CA 1
ATOM 5164 C C . MET A 1 676 ? -6.029 -5.073 -26.824 1.00 87.31 676 MET A C 1
ATOM 5166 O O . MET A 1 676 ? -5.931 -3.859 -26.611 1.00 87.31 676 MET A O 1
ATOM 5170 N N . THR A 1 677 ? -6.944 -5.588 -27.649 1.00 84.81 677 THR A N 1
ATOM 5171 C CA . THR A 1 677 ? -7.905 -4.805 -28.443 1.00 84.81 677 THR A CA 1
ATOM 5172 C C . THR A 1 677 ? -8.987 -4.123 -27.595 1.00 84.81 677 THR A C 1
ATOM 5174 O O . THR A 1 677 ? -9.737 -3.290 -28.099 1.00 84.81 677 THR A O 1
ATOM 5177 N N . GLY A 1 678 ? -9.051 -4.422 -26.293 1.00 84.75 678 GLY A N 1
ATOM 5178 C CA . GLY A 1 678 ? -10.028 -3.871 -25.356 1.00 84.75 678 GLY A CA 1
ATOM 5179 C C . GLY A 1 678 ? -11.344 -4.649 -25.298 1.00 84.75 678 GLY A C 1
ATOM 5180 O O . GLY A 1 678 ? -12.223 -4.271 -24.521 1.00 84.75 678 GLY A O 1
ATOM 5181 N N . GLY A 1 679 ? -11.478 -5.733 -26.071 1.00 87.88 679 GLY A N 1
ATOM 5182 C CA . GLY A 1 679 ? -12.610 -6.651 -25.973 1.00 87.88 679 GLY A CA 1
ATOM 5183 C C . GLY A 1 679 ? -12.592 -7.418 -24.651 1.00 87.88 679 GLY A C 1
ATOM 5184 O O . GLY A 1 679 ? -11.526 -7.859 -24.206 1.00 87.88 679 GLY A O 1
ATOM 5185 N N . SER A 1 680 ? -13.761 -7.575 -24.027 1.00 88.69 680 SER A N 1
ATOM 5186 C CA . SER A 1 680 ? -13.921 -8.399 -22.826 1.00 88.69 680 SER A CA 1
ATOM 5187 C C . SER A 1 680 ? -13.645 -9.866 -23.141 1.00 88.69 680 SER A C 1
ATOM 5189 O O . SER A 1 680 ? -14.075 -10.378 -24.176 1.00 88.69 680 SER A O 1
ATOM 5191 N N . LEU A 1 681 ? -12.931 -10.541 -22.246 1.00 89.44 681 LEU A N 1
ATOM 5192 C CA . LEU A 1 681 ? -12.767 -11.986 -22.301 1.00 89.44 681 LEU A CA 1
ATOM 5193 C C . LEU A 1 681 ? -14.038 -12.661 -21.753 1.00 89.44 681 LEU A C 1
ATOM 5195 O O . LEU A 1 681 ? -14.609 -12.170 -20.781 1.00 89.44 681 LEU A O 1
ATOM 5199 N N . GLY A 1 682 ? -14.493 -13.744 -22.391 1.00 87.88 682 GLY A N 1
ATOM 5200 C CA . GLY A 1 682 ? -15.644 -14.523 -21.912 1.00 87.88 682 GLY A CA 1
ATOM 5201 C C . GLY A 1 682 ? -15.347 -15.218 -20.581 1.00 87.88 682 GLY A C 1
ATOM 5202 O O . GLY A 1 682 ? -14.184 -15.543 -20.315 1.00 87.88 682 GLY A O 1
ATOM 5203 N N . ALA A 1 683 ? -16.377 -15.439 -19.756 1.00 87.75 683 ALA A N 1
ATOM 5204 C CA . ALA A 1 683 ? -16.233 -16.087 -18.450 1.00 87.75 683 ALA A CA 1
ATOM 5205 C C . ALA A 1 683 ? -15.587 -17.482 -18.557 1.00 87.75 683 ALA A C 1
ATOM 5207 O O . ALA A 1 683 ? -14.684 -17.805 -17.787 1.00 87.75 683 ALA A O 1
ATOM 5208 N N . ASP A 1 684 ? -15.942 -18.246 -19.596 1.00 89.31 684 ASP A N 1
ATOM 5209 C CA . ASP A 1 684 ? -15.435 -19.593 -19.901 1.00 89.31 684 ASP A CA 1
ATOM 5210 C C . ASP A 1 684 ? -13.907 -19.660 -20.104 1.00 89.31 684 ASP A C 1
ATOM 5212 O O . ASP A 1 684 ? -13.282 -20.722 -20.011 1.00 89.31 684 ASP A O 1
ATOM 5216 N N . ARG A 1 685 ? -13.290 -18.507 -20.378 1.00 91.06 685 ARG A N 1
ATOM 5217 C CA . ARG A 1 685 ? -11.863 -18.342 -20.681 1.00 91.06 685 ARG A CA 1
ATOM 5218 C C . ARG A 1 685 ? -11.072 -17.730 -19.523 1.00 91.06 685 ARG A C 1
ATOM 5220 O O . ARG A 1 685 ? -9.875 -17.476 -19.683 1.00 91.06 685 ARG A O 1
ATOM 5227 N N . ILE A 1 686 ? -11.711 -17.490 -18.378 1.00 93.12 686 ILE A N 1
ATOM 5228 C CA . ILE A 1 686 ? -11.092 -16.934 -17.174 1.00 93.12 686 ILE A CA 1
ATOM 5229 C C . ILE A 1 686 ? -11.099 -18.007 -16.083 1.00 93.12 686 ILE A C 1
ATOM 5231 O O . ILE A 1 686 ? -12.131 -18.565 -15.739 1.00 93.12 686 ILE A O 1
ATOM 5235 N N . THR A 1 687 ? -9.936 -18.304 -15.512 1.00 95.00 687 THR A N 1
ATOM 5236 C CA . THR A 1 687 ? -9.804 -19.146 -14.315 1.00 95.00 687 THR A CA 1
ATOM 5237 C C . THR A 1 687 ? -9.104 -18.343 -13.230 1.00 95.00 687 THR A C 1
ATOM 5239 O O . THR A 1 687 ? -8.105 -17.675 -13.494 1.00 95.00 687 THR A O 1
ATOM 5242 N N . VAL A 1 688 ? -9.640 -18.363 -12.014 1.00 95.19 688 VAL A N 1
ATOM 5243 C CA . VAL A 1 688 ? -9.183 -17.527 -10.905 1.00 95.19 688 VAL A CA 1
ATOM 5244 C C . VAL A 1 688 ? -9.076 -18.363 -9.636 1.00 95.19 688 VAL A C 1
ATOM 5246 O O . VAL A 1 688 ? -10.038 -18.995 -9.212 1.00 95.19 688 VAL A O 1
ATOM 5249 N N . ASN A 1 689 ? -7.911 -18.317 -8.998 1.00 94.31 689 ASN A N 1
ATOM 5250 C CA . ASN A 1 689 ? -7.661 -18.904 -7.691 1.00 94.31 689 ASN A CA 1
ATOM 5251 C C . ASN A 1 689 ? -7.073 -17.842 -6.753 1.00 94.31 689 ASN A C 1
ATOM 5253 O O . ASN A 1 689 ? -5.869 -17.569 -6.774 1.00 94.31 689 ASN A O 1
ATOM 5257 N N . LEU A 1 690 ? -7.927 -17.195 -5.962 1.00 94.56 690 LEU A N 1
ATOM 5258 C CA . LEU A 1 690 ? -7.511 -16.132 -5.054 1.00 94.56 690 LEU A CA 1
ATOM 5259 C C . LEU A 1 690 ? -7.324 -16.655 -3.635 1.00 94.56 690 LEU A C 1
ATOM 5261 O O . LEU A 1 690 ? -8.188 -17.350 -3.109 1.00 94.56 690 LEU A O 1
ATOM 5265 N N . LYS A 1 691 ? -6.221 -16.251 -3.003 1.00 93.06 691 LYS A N 1
ATOM 5266 C CA . LYS A 1 691 ? -5.851 -16.643 -1.642 1.00 93.06 691 LYS A CA 1
ATOM 5267 C C . LYS A 1 691 ? -5.312 -15.458 -0.837 1.00 93.06 691 LYS A C 1
ATOM 5269 O O . LYS A 1 691 ? -4.687 -14.553 -1.406 1.00 93.06 691 LYS A O 1
ATOM 5274 N N . PRO A 1 692 ? -5.549 -15.419 0.482 1.00 92.81 692 PRO A N 1
ATOM 5275 C CA . PRO A 1 692 ? -5.005 -14.377 1.334 1.00 92.81 692 PRO A CA 1
ATOM 5276 C C . PRO A 1 692 ? -3.492 -14.554 1.519 1.00 92.81 692 PRO A C 1
ATOM 5278 O O . PRO A 1 692 ? -2.954 -15.650 1.391 1.00 92.81 692 PRO A O 1
ATOM 5281 N N . ILE A 1 693 ? -2.813 -13.458 1.852 1.00 92.81 693 ILE A N 1
ATOM 5282 C CA . ILE A 1 693 ? -1.441 -13.487 2.350 1.00 92.81 693 ILE A CA 1
ATOM 5283 C C . ILE A 1 693 ? -1.518 -13.827 3.832 1.00 92.81 693 ILE A C 1
ATOM 5285 O O . ILE A 1 693 ? -2.168 -13.120 4.600 1.00 92.81 693 ILE A O 1
ATOM 5289 N N . THR A 1 694 ? -0.838 -14.896 4.232 1.00 91.81 694 THR A N 1
ATOM 5290 C CA . THR A 1 694 ? -0.847 -15.367 5.631 1.00 91.81 694 THR A CA 1
ATOM 5291 C C . THR A 1 694 ? 0.478 -15.121 6.344 1.00 91.81 694 THR A C 1
ATOM 5293 O O . THR A 1 694 ? 0.560 -15.208 7.570 1.00 91.81 694 THR A O 1
ATOM 5296 N N . HIS A 1 695 ? 1.521 -14.769 5.589 1.00 94.12 695 HIS A N 1
ATOM 5297 C CA . HIS A 1 695 ? 2.875 -14.637 6.100 1.00 94.12 695 HIS A CA 1
ATOM 5298 C C . HIS A 1 695 ? 3.613 -13.440 5.470 1.00 94.12 695 HIS A C 1
ATOM 5300 O O . HIS A 1 695 ? 3.508 -13.228 4.261 1.00 94.12 695 HIS A O 1
ATOM 5306 N N . PRO A 1 696 ? 4.437 -12.677 6.222 1.00 94.06 696 PRO A N 1
ATOM 5307 C CA . PRO A 1 696 ? 5.174 -11.531 5.676 1.00 94.06 696 PRO A CA 1
ATOM 5308 C C . PRO A 1 696 ? 6.107 -11.857 4.496 1.00 94.06 696 PRO A C 1
ATOM 5310 O O . PRO A 1 696 ? 6.398 -10.986 3.686 1.00 94.06 696 PRO A O 1
ATOM 5313 N N . ALA A 1 697 ? 6.567 -13.107 4.372 1.00 93.25 697 ALA A N 1
ATOM 5314 C CA . ALA A 1 697 ? 7.385 -13.577 3.240 1.00 93.25 697 ALA A CA 1
ATOM 5315 C C . ALA A 1 697 ? 6.645 -13.605 1.886 1.00 93.25 697 ALA A C 1
ATOM 5317 O O . ALA A 1 697 ? 7.284 -13.748 0.843 1.00 93.25 697 ALA A O 1
ATOM 5318 N N . GLU A 1 698 ? 5.317 -13.504 1.909 1.00 93.75 698 GLU A N 1
ATOM 5319 C CA . GLU A 1 698 ? 4.460 -13.422 0.724 1.00 93.75 698 GLU A CA 1
ATOM 5320 C C . GLU A 1 698 ? 4.125 -11.963 0.362 1.00 93.75 698 GLU A C 1
ATOM 5322 O O . GLU A 1 698 ? 3.454 -11.715 -0.639 1.00 93.75 698 GLU A O 1
ATOM 5327 N N . LEU A 1 699 ? 4.579 -10.981 1.157 1.00 94.56 699 LEU A N 1
ATOM 5328 C CA . LEU A 1 699 ? 4.328 -9.572 0.869 1.00 94.56 699 LEU A CA 1
ATOM 5329 C C . LEU A 1 699 ? 5.228 -9.088 -0.276 1.00 94.56 699 LEU A C 1
ATOM 5331 O O . LEU A 1 699 ? 6.453 -9.210 -0.189 1.00 94.56 699 LEU A O 1
ATOM 5335 N N . PRO A 1 700 ? 4.652 -8.501 -1.338 1.00 95.38 700 PRO A N 1
ATOM 5336 C CA . PRO A 1 700 ? 5.440 -7.865 -2.380 1.00 95.38 700 PRO A CA 1
ATOM 5337 C C . PRO A 1 700 ? 6.087 -6.565 -1.865 1.00 95.38 700 PRO A C 1
ATOM 5339 O O . PRO A 1 700 ? 5.601 -5.976 -0.897 1.00 95.38 700 PRO A O 1
ATOM 5342 N N . PRO A 1 701 ? 7.142 -6.056 -2.530 1.00 94.94 701 PRO A N 1
ATOM 5343 C CA . PRO A 1 701 ? 7.830 -4.826 -2.124 1.00 94.94 701 PRO A CA 1
ATOM 5344 C C . PRO A 1 701 ? 6.910 -3.613 -1.937 1.00 94.94 701 PRO A C 1
ATOM 5346 O O . PRO A 1 701 ? 7.125 -2.799 -1.041 1.00 94.94 701 PRO A O 1
ATOM 5349 N N . ILE A 1 702 ? 5.896 -3.485 -2.796 1.00 95.62 702 ILE A N 1
ATOM 5350 C CA . ILE A 1 702 ? 4.856 -2.460 -2.708 1.00 95.62 702 ILE A CA 1
ATOM 5351 C C . ILE A 1 702 ? 3.523 -3.136 -2.396 1.00 95.62 702 ILE A C 1
ATOM 5353 O O . ILE A 1 702 ? 3.023 -3.937 -3.193 1.00 95.62 702 ILE A O 1
ATOM 5357 N N . THR A 1 703 ? 2.918 -2.751 -1.276 1.00 92.44 703 THR A N 1
ATOM 5358 C CA . THR A 1 703 ? 1.584 -3.182 -0.845 1.00 92.44 703 THR A CA 1
ATOM 5359 C C . THR A 1 703 ? 0.706 -1.981 -0.543 1.00 92.44 703 THR A C 1
ATOM 5361 O O . THR A 1 703 ? 1.164 -0.970 -0.012 1.00 92.44 703 THR A O 1
ATOM 5364 N N . MET A 1 704 ? -0.589 -2.106 -0.819 1.00 91.62 704 MET A N 1
ATOM 5365 C CA . MET A 1 704 ? -1.557 -1.165 -0.266 1.00 91.62 704 MET A CA 1
ATOM 5366 C C . MET A 1 704 ? -1.649 -1.328 1.248 1.00 91.62 704 MET A C 1
ATOM 5368 O O . MET A 1 704 ? -1.572 -2.448 1.752 1.00 91.62 704 MET A O 1
ATOM 5372 N N . MET A 1 705 ? -1.877 -0.222 1.950 1.00 93.31 705 MET A N 1
ATOM 5373 C CA . MET A 1 705 ? -2.010 -0.219 3.402 1.00 93.31 705 MET A CA 1
ATOM 5374 C C . MET A 1 705 ? -3.441 0.077 3.838 1.00 93.31 705 MET A C 1
ATOM 5376 O O . MET A 1 705 ? -4.150 0.879 3.232 1.00 93.31 705 MET A O 1
ATOM 5380 N N . ASN A 1 706 ? -3.843 -0.531 4.945 1.00 94.56 706 ASN A N 1
ATOM 5381 C CA . ASN A 1 706 ? -5.063 -0.226 5.673 1.00 94.56 706 ASN A CA 1
ATOM 5382 C C . ASN A 1 706 ? -4.711 0.043 7.137 1.00 94.56 706 ASN A C 1
ATOM 5384 O O . ASN A 1 706 ? -3.788 -0.567 7.676 1.00 94.56 706 ASN A O 1
ATOM 5388 N N . TRP A 1 707 ? -5.453 0.929 7.796 1.00 95.94 707 TRP A N 1
ATOM 5389 C CA . TRP A 1 707 ? -5.362 1.118 9.240 1.00 95.94 7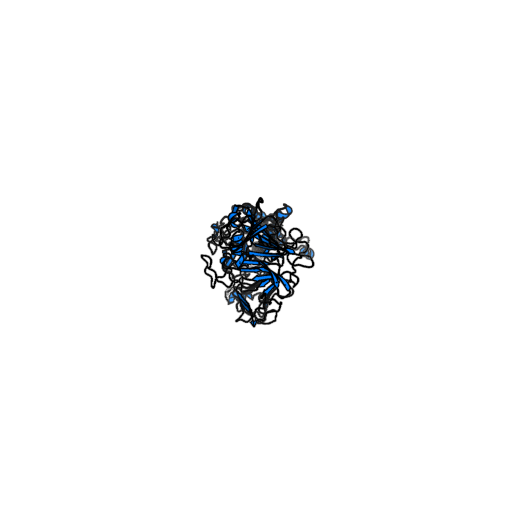07 TRP A CA 1
ATOM 5390 C C . TRP A 1 707 ? -6.599 0.565 9.927 1.00 95.94 707 TRP A C 1
ATOM 5392 O O . TRP A 1 707 ? -7.720 0.966 9.616 1.00 95.94 707 TRP A O 1
ATOM 5402 N N . LEU A 1 708 ? -6.387 -0.310 10.903 1.00 95.31 708 LEU A N 1
ATOM 5403 C CA . LEU A 1 708 ? -7.411 -0.693 11.867 1.00 95.31 708 LEU A CA 1
ATOM 5404 C C . LEU A 1 708 ? -7.097 0.010 13.185 1.00 95.31 708 LEU A C 1
ATOM 5406 O O . LEU A 1 708 ? -6.067 -0.239 13.807 1.00 95.31 708 LEU A O 1
ATOM 5410 N N . VAL A 1 709 ? -7.977 0.915 13.588 1.00 95.88 709 VAL A N 1
ATOM 5411 C CA . VAL A 1 709 ? -7.885 1.646 14.848 1.00 95.88 709 VAL A CA 1
ATOM 5412 C C . VAL A 1 709 ? -8.772 0.943 15.858 1.00 95.88 709 VAL A C 1
ATOM 5414 O O . VAL A 1 709 ? -9.957 0.760 15.590 1.00 95.88 709 VAL A O 1
ATOM 5417 N N . VAL A 1 710 ? -8.217 0.556 17.002 1.00 94.69 710 VAL A N 1
ATOM 5418 C CA . VAL A 1 710 ? -8.948 -0.140 18.070 1.00 94.69 710 VAL A CA 1
ATOM 5419 C C . VAL A 1 710 ? -8.636 0.526 19.396 1.00 94.69 710 VAL A C 1
ATOM 5421 O O . VAL A 1 710 ? -7.475 0.826 19.680 1.00 94.69 710 VAL A O 1
ATOM 5424 N N . LEU A 1 711 ? -9.666 0.745 20.207 1.00 94.19 711 LEU A N 1
ATOM 5425 C CA . LEU A 1 711 ? -9.515 1.171 21.590 1.00 94.19 711 LEU A CA 1
ATOM 5426 C C . LEU A 1 711 ? -9.979 0.061 22.532 1.00 94.19 711 LEU A C 1
ATOM 5428 O O . LEU A 1 711 ? -11.157 -0.303 22.551 1.00 94.19 711 LEU A O 1
ATOM 5432 N N . GLU A 1 712 ? -9.038 -0.443 23.324 1.00 91.50 712 GLU A N 1
ATOM 5433 C CA . GLU A 1 712 ? -9.214 -1.581 24.226 1.00 91.50 712 GLU A CA 1
ATOM 5434 C C . GLU A 1 712 ? -9.042 -1.126 25.675 1.00 91.50 712 GLU A C 1
ATOM 5436 O O . GLU A 1 712 ? -8.237 -0.241 25.970 1.00 91.50 712 GLU A O 1
ATOM 5441 N N . GLU A 1 713 ? -9.799 -1.730 26.585 1.00 90.19 713 GLU A N 1
ATOM 5442 C CA . GLU A 1 713 ? -9.574 -1.583 28.022 1.00 90.19 713 GLU A CA 1
ATOM 5443 C C . GLU A 1 713 ? -8.630 -2.683 28.510 1.00 90.19 713 GLU A C 1
ATOM 5445 O O . GLU A 1 713 ? -8.791 -3.852 28.157 1.00 90.19 713 GLU A O 1
ATOM 5450 N N . VAL A 1 714 ? -7.659 -2.316 29.342 1.00 86.31 714 VAL A N 1
ATOM 5451 C CA . VAL A 1 714 ? -6.748 -3.274 29.974 1.00 86.31 714 VAL A CA 1
ATOM 5452 C C . VAL A 1 714 ? -7.464 -3.948 31.139 1.00 86.31 714 VAL A C 1
ATOM 5454 O O . VAL A 1 714 ? -7.950 -3.269 32.048 1.00 86.31 714 VAL A O 1
ATOM 5457 N N . ARG A 1 715 ? -7.502 -5.285 31.129 1.00 72.88 715 ARG A N 1
ATOM 5458 C CA . ARG A 1 715 ? -8.154 -6.073 32.183 1.00 72.88 715 ARG A CA 1
ATOM 5459 C C . ARG A 1 715 ? -7.496 -5.845 33.547 1.00 72.88 715 ARG A C 1
ATOM 5461 O O . ARG A 1 715 ? -6.275 -5.739 33.658 1.00 72.88 715 ARG A O 1
ATOM 5468 N N . ASP A 1 716 ? -8.330 -5.785 34.583 1.00 62.22 716 ASP A N 1
ATOM 5469 C CA . ASP A 1 716 ? -7.960 -5.442 35.962 1.00 62.22 716 ASP A CA 1
ATOM 5470 C C . ASP A 1 716 ? -6.887 -6.336 36.591 1.00 62.22 716 ASP A C 1
ATOM 5472 O O . ASP A 1 716 ? -6.086 -5.858 37.393 1.00 62.22 716 ASP A O 1
ATOM 5476 N N . ASP A 1 717 ? -6.832 -7.600 36.191 1.00 59.56 717 ASP A N 1
ATOM 5477 C CA . ASP A 1 717 ? -5.884 -8.614 36.651 1.00 59.56 717 ASP A CA 1
ATOM 5478 C C . ASP A 1 717 ? -4.476 -8.472 36.051 1.00 59.56 717 ASP A C 1
ATOM 5480 O O . ASP A 1 717 ? -3.530 -9.059 36.573 1.00 59.56 717 ASP A O 1
ATOM 5484 N N . LEU A 1 718 ? -4.313 -7.664 34.999 1.00 59.31 718 LEU A N 1
ATOM 5485 C CA . LEU A 1 718 ? -3.056 -7.501 34.260 1.00 59.31 718 LEU A CA 1
ATOM 5486 C C . LEU A 1 718 ? -2.470 -6.079 34.364 1.00 59.31 718 LEU A C 1
ATOM 5488 O O . LEU A 1 718 ? -1.551 -5.721 33.629 1.00 59.31 718 LEU A O 1
ATOM 5492 N N . LYS A 1 719 ? -2.994 -5.250 35.280 1.00 58.72 719 LYS A N 1
ATOM 5493 C CA . LYS A 1 719 ? -2.663 -3.816 35.416 1.00 58.72 719 LYS A CA 1
ATOM 5494 C C . LYS A 1 719 ? -1.276 -3.510 36.008 1.00 58.72 719 LYS A C 1
ATOM 5496 O O . LYS A 1 719 ? -0.922 -2.333 36.101 1.00 58.72 719 LYS A O 1
ATOM 5501 N N . THR A 1 720 ? -0.498 -4.508 36.431 1.00 51.78 720 THR A N 1
ATOM 5502 C CA . THR A 1 720 ? 0.830 -4.293 37.035 1.00 51.78 720 THR A CA 1
ATOM 5503 C C . THR A 1 720 ? 1.966 -4.489 36.023 1.00 51.78 720 THR A C 1
ATOM 5505 O O . THR A 1 720 ? 1.970 -5.525 35.354 1.00 51.78 720 THR A O 1
ATOM 5508 N N . PRO A 1 721 ? 2.918 -3.539 35.920 1.00 46.31 721 PRO A N 1
ATOM 5509 C CA . PRO A 1 721 ? 4.128 -3.693 35.113 1.00 46.31 721 PRO A CA 1
ATOM 5510 C C . PRO A 1 721 ? 5.056 -4.806 35.607 1.00 46.31 721 PRO A C 1
ATOM 5512 O O . PRO A 1 721 ? 5.089 -5.052 36.837 1.00 46.31 721 PRO A O 1
#

Sequence (721 aa):
MNTPRQRKGKPGYVSYVLVLSTGAILGLMMLFAYRSASRSAQVQSAVQLRVDYAEKENAVLRSIVALTPNRAIRAMKNGSNSTSSVRNPLRWRNIFEESLDMANARTSIATDLLDSIGVENASVGNSGDSTLTSESRIFRSLPGESGWVSPGINRSLGTGYPVPLSTSNATVISNDNVYPIIAKDKVYGNLASSGVGLPVDTYPDFNILTYPEINFGYARPGDPFVAKRNWWAFTMDIADHDDNLTFLSTPKRYFVLSIYEIPSQLAISASAFMSLGAYASGEEWESDKVNIEGNVFAGKARVEADTALDSLASRRGMTMGNNATIGGQSFNASPFAPGVREAYQVTQGDFFPVSLASESGRVAFVPINRGVAFFDRFHTENGNESNTLSPTTWNDYSVGALQCAMRLDITECKSSTDPTPTKLRFSYLKGGVRTNLDIQLETSQYSGLPPGYILACGENQSYDFGDTVVDVAYGHNGSFAFQTGVTGVVTFNNARFGDPLYGTYKYGYYKPSYPFEVKLLPSGQTCIAVYPQRLPDFLRALNADSTAVNSSIAVNVDYTTTTGSVNLRQPLIPCTDLDYGVILQECSDLTGFTKGFSMVTNLRMFIGDDFNVVPATPPSGYIPSGTYYPPCSLFTPEKRYGVEIDPFAISLEGQIGSLASDTAANPVHPLDAKTMTGGSLGADRITVNLKPITHPAELPPITMMNWLVVLEEVRDDLKTP

Foldseek 3Di:
DDDDDDDDDDDDDVVVVVVVVVVVVVVVVVVVVVVVVVVVVLVVLLVVLVVLQVLLVLQLLLQLLVVQVVLQQQLQFFCCQVDCVSVVCQWPVNSSVVSSVSSVVQDPDDPVVCVVVVCPPDDDPRQQRHNLVPVCLFKDDFPPDHAGWDWQEPDDQFPLDAFRWYAPDPLCVVLVRTGVYDAQRGWDDPSNCVQFDDDCVVGTRKTWHADDPFLFPPPFHRDIAIWDKTKIKMKGFSCSVVCVRSVHGDDIFIKMWIKIKHFFFALEAALAEAEAQADPVRHGQDPVFAAGDDEHEYCEYEYDDLAEEQAYGYAPYYHYDQNYYYVNDGDPDGCPDPPNQVVCCVPVVGRDRYYYQVVGSSKHKFFLFPFLQLQACQPPSNDDGDSRSYPNHSNCVRRLLNVAQKEKEQFDAPFLVGRHGQKIWIWHAAPNDIDIDIFGDQDPPAAQDDGQKDFAFWAQDKHFLAAFFKKKWKAHRNQIFIDGRDHGIDGRYCVVRNHSDPPDTMTMIIHGDDQWDWDAFPVRQIEIEGALVRVQSVCSNVNHDGLQSNQEYRYEYPCDPVRHDVSDDHADQVGDSNGYAYEYDNAQDPQSNQQAHEYGHAHEYEYADHHQNDAYDQPPPDDDPDTHTRQYYYHYSHYAYHGHDWDQADEEEEHWYDSHHNPDPDHDHTQWYAHPVRDTDDSVRHGYHGRTRSGPSNDHSGTGIMIMIGMDIRDPVTSHD

pLDDT: mean 88.3, std 10.28, range [35.09, 98.06]

Radius of gyration: 35.45 Å; chains: 1; bounding box: 128×55×126 Å